Protein AF-A0A7R7VGZ1-F1 (afdb_monomer)

Organism: Aspergillus chevalieri (NCBI:txid182096)

Foldseek 3Di:
DDDDDDDDDDDDDDDDDDPDDDPDDPDPDDDDDDDDDDYDDDDDDDDDDDDDDDDDDDDDDPPDPPDDPVVVVVVVVVVVVVVVVVVVVVLVVLLVLFQDACDDDNCVRPLVVVLVVVQADPVVRGGDALVVSLVVLVVSLVVSLVSQLVVLVVCCVVVVDVHSVVSSVVSCVRGVDAPGRTPNNVSVVVSVVSVVCVVLPDDPPQWDADPVSQWTGGPPDIAGPVRVVVVVVVVVVVLVVLVCVLLVDDPPDDCPVQPDDFPVVQQDDDPVDPDPPDDSLPDPSCVVRDPDSPPCSSVCVLVVDPVSCVQFWDQDPPPRDIDGPVVVVVVSVVSVVVVVVVCVSPDDDPPPDPPPDDDDDDDDDDDDDDDDDDDDD

Sequence (377 aa):
MQPCSSATSSPLHSWRPWTGWRRRQRSCCHCPRHHSAHPGPGRRIIHHGPQEGAHGSSSRRPVGDRDRDPEGDRRTERRHAAYEQLDHACLDLSIALLDHPLKGDLFESAVVAFLAVLGVDVEKQTFRDPYAFTSSLSGLIKMAQMLVAQRAVQMADHGQVEHPADALEAMRERFLLPGVAAPFNWLTRLRTFGKRIQNTTTSLGYIYWSDDQQTLSYKELHLTMAGLRGFVRTQVELAQLELEGLFLLHEEETREAVVPRLALVELADDPTNNRRGWNFLQDHRTRAALPTTGEQWLMDRVVATDWLRAEWVGVRPHDHQVMWHTTVVDAYTLVRHRSRARSVFSNPHWSVRPVSGPTPSSRPSVDPSISICLSGY

Structure (mmCIF, N/CA/C/O backbone):
data_AF-A0A7R7VGZ1-F1
#
_entry.id   AF-A0A7R7VGZ1-F1
#
loop_
_atom_site.group_PDB
_atom_site.id
_atom_site.type_symbol
_atom_site.label_atom_id
_atom_site.label_alt_id
_atom_site.label_comp_id
_atom_site.label_asym_id
_atom_site.label_entity_id
_atom_site.label_seq_id
_atom_site.pdbx_PDB_ins_code
_atom_site.Cartn_x
_atom_site.Cartn_y
_atom_site.Cartn_z
_atom_site.occupancy
_atom_site.B_iso_or_equiv
_atom_site.auth_seq_id
_atom_site.auth_comp_id
_atom_site.auth_asym_id
_atom_site.auth_atom_id
_atom_site.pdbx_PDB_model_num
ATOM 1 N N . MET A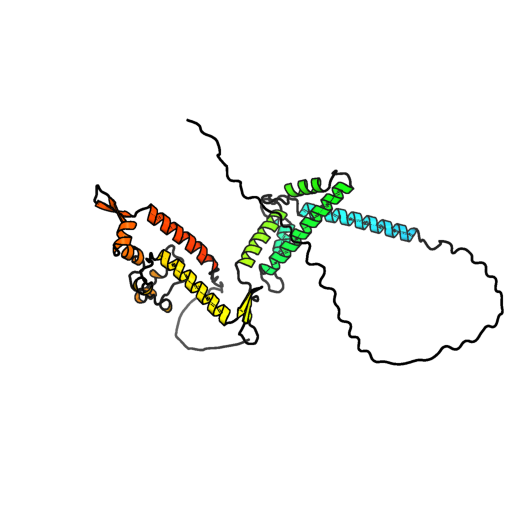 1 1 ? -18.724 54.137 5.592 1.00 35.19 1 MET A N 1
ATOM 2 C CA . MET A 1 1 ? -18.411 54.316 4.158 1.00 35.19 1 MET A CA 1
ATOM 3 C C . MET A 1 1 ? -16.902 54.257 3.982 1.00 35.19 1 MET A C 1
ATOM 5 O O . MET A 1 1 ? -16.235 55.177 4.422 1.00 35.19 1 MET A O 1
ATOM 9 N N . GLN A 1 2 ? -16.427 53.134 3.432 1.00 26.95 2 GLN A N 1
ATOM 10 C CA . GLN A 1 2 ? -15.134 52.820 2.789 1.00 26.95 2 GLN A CA 1
ATOM 11 C C . GLN A 1 2 ? -14.879 51.315 3.000 1.00 26.95 2 GLN A C 1
ATOM 13 O O . GLN A 1 2 ? -14.834 50.882 4.150 1.00 26.95 2 GLN A O 1
ATOM 18 N N . PRO A 1 3 ? -14.725 50.511 1.934 1.00 29.19 3 PRO A N 1
ATOM 19 C CA . PRO A 1 3 ? -14.123 49.189 2.029 1.00 29.19 3 PRO A CA 1
ATOM 20 C C . PRO A 1 3 ? -12.809 49.123 1.235 1.00 29.19 3 PRO A C 1
ATOM 22 O O . PRO A 1 3 ? -12.729 49.604 0.108 1.00 29.19 3 PRO A O 1
ATOM 25 N N . CYS A 1 4 ? -11.802 48.466 1.810 1.00 21.86 4 CYS A N 1
ATOM 26 C CA . CYS A 1 4 ? -10.607 48.010 1.105 1.00 21.86 4 CYS A CA 1
ATOM 27 C C . CYS A 1 4 ? -10.341 46.537 1.456 1.00 21.86 4 CYS A C 1
ATOM 29 O O . CYS A 1 4 ? -10.037 46.211 2.597 1.00 21.86 4 CYS A O 1
ATOM 31 N N . SER A 1 5 ? -10.488 45.691 0.434 1.00 25.56 5 SER A N 1
ATOM 32 C CA . SER A 1 5 ? -9.628 44.563 0.041 1.00 25.56 5 SER A CA 1
ATOM 33 C C . SER A 1 5 ? -9.165 43.528 1.078 1.00 25.56 5 SER A C 1
ATOM 35 O O . SER A 1 5 ? -8.265 43.784 1.869 1.00 25.56 5 SER A O 1
ATOM 37 N N . SER A 1 6 ? -9.622 42.278 0.927 1.00 25.89 6 SER A N 1
ATOM 38 C CA . SER A 1 6 ? -8.787 41.142 0.466 1.00 25.89 6 SER A CA 1
ATOM 39 C C . SER A 1 6 ? -9.533 39.806 0.615 1.00 25.89 6 SER A C 1
ATOM 41 O O . SER A 1 6 ? -9.794 39.330 1.714 1.00 25.89 6 SER A O 1
ATOM 43 N N . ALA A 1 7 ? -9.873 39.190 -0.519 1.00 25.58 7 ALA A N 1
ATOM 44 C CA . ALA A 1 7 ? -10.268 37.789 -0.596 1.00 25.58 7 ALA A CA 1
ATOM 45 C C . ALA A 1 7 ? -9.049 37.000 -1.087 1.00 25.58 7 ALA A C 1
ATOM 47 O O . ALA A 1 7 ? -8.650 37.129 -2.244 1.00 25.58 7 ALA A O 1
ATOM 48 N N . THR A 1 8 ? -8.439 36.221 -0.197 1.00 25.55 8 THR A N 1
ATOM 49 C CA . THR A 1 8 ? -7.308 35.348 -0.522 1.00 25.55 8 THR A CA 1
ATOM 50 C C . THR A 1 8 ? -7.826 33.923 -0.665 1.00 25.55 8 THR A C 1
ATOM 52 O O . THR A 1 8 ? -8.158 33.256 0.311 1.00 25.55 8 THR A O 1
ATOM 55 N N . SER A 1 9 ? -7.913 33.473 -1.910 1.00 26.67 9 SER A N 1
ATOM 56 C CA . SER A 1 9 ? -8.139 32.088 -2.314 1.00 26.67 9 SER A CA 1
ATOM 57 C C . SER A 1 9 ? -6.978 31.189 -1.874 1.00 26.67 9 SER A C 1
ATOM 59 O O . SER A 1 9 ? -5.814 31.493 -2.136 1.00 26.67 9 SER A O 1
ATOM 61 N N . SER A 1 10 ? -7.297 30.070 -1.224 1.00 25.97 10 SER A N 1
ATOM 62 C CA . SER A 1 10 ? -6.349 29.030 -0.811 1.00 25.97 10 SER A CA 1
ATOM 63 C C . SER A 1 10 ? -5.704 28.323 -2.020 1.00 25.97 10 SER A C 1
ATOM 65 O O . SER A 1 10 ? -6.430 27.959 -2.948 1.00 25.97 10 SER A O 1
ATOM 67 N N . PRO A 1 11 ? -4.382 28.060 -2.033 1.00 28.70 11 PRO A N 1
ATOM 68 C CA . PRO A 1 11 ? -3.743 27.292 -3.095 1.00 28.70 11 PRO A CA 1
ATOM 69 C C . PRO A 1 11 ? -3.801 25.781 -2.840 1.00 28.70 11 PRO A C 1
ATOM 71 O O . PRO A 1 11 ? -3.519 25.297 -1.743 1.00 28.70 11 PRO A O 1
ATOM 74 N N . LEU A 1 12 ? -4.107 25.046 -3.912 1.00 27.45 12 LEU A N 1
ATOM 75 C CA . LEU A 1 12 ? -3.923 23.606 -4.049 1.00 27.45 12 LEU A CA 1
ATOM 76 C C . LEU A 1 12 ? -2.481 23.188 -3.717 1.00 27.45 12 LEU A C 1
ATOM 78 O O . LEU A 1 12 ? -1.512 23.825 -4.129 1.00 27.45 12 LEU A O 1
ATOM 82 N N . HIS A 1 13 ? -2.367 22.081 -2.986 1.00 28.62 13 HIS A N 1
ATOM 83 C CA . HIS A 1 13 ? -1.120 21.457 -2.563 1.00 28.62 13 HIS A CA 1
ATOM 84 C C . HIS A 1 13 ? -0.130 21.244 -3.720 1.00 28.62 13 HIS A C 1
ATOM 86 O O . HIS A 1 13 ? -0.364 20.456 -4.637 1.00 28.62 13 HIS A O 1
ATOM 92 N N . SER A 1 14 ? 1.016 21.916 -3.620 1.00 24.70 14 SER A N 1
ATOM 93 C CA . SER A 1 14 ? 2.184 21.726 -4.469 1.00 24.70 14 SER A CA 1
ATOM 94 C C . SER A 1 14 ? 2.924 20.436 -4.103 1.00 24.70 14 SER A C 1
ATOM 96 O O . SER A 1 14 ? 3.300 20.191 -2.954 1.00 24.70 14 SER A O 1
ATOM 98 N N . TRP A 1 15 ? 3.150 19.593 -5.107 1.00 24.94 15 TRP A N 1
ATOM 99 C CA . TRP A 1 15 ? 4.024 18.430 -5.019 1.00 24.94 15 TRP A CA 1
ATOM 100 C C . TRP A 1 15 ? 5.491 18.884 -5.007 1.00 24.94 15 TRP A C 1
ATOM 102 O O . TRP A 1 15 ? 5.942 19.575 -5.918 1.00 24.94 15 TRP A O 1
ATOM 112 N N . ARG A 1 16 ? 6.252 18.495 -3.976 1.00 25.59 16 ARG A N 1
ATOM 113 C CA . ARG A 1 16 ? 7.705 18.727 -3.890 1.00 25.59 16 ARG A CA 1
ATOM 114 C C . ARG A 1 16 ? 8.483 17.597 -4.593 1.00 25.59 16 ARG A C 1
ATOM 116 O O . ARG A 1 16 ? 8.173 16.430 -4.343 1.00 25.59 16 ARG A O 1
ATOM 123 N N . PRO A 1 17 ? 9.523 17.890 -5.400 1.00 25.78 17 PRO A N 1
ATOM 124 C CA . PRO A 1 17 ? 10.389 16.869 -5.990 1.00 25.78 17 PRO A CA 1
ATOM 125 C C . PRO A 1 17 ? 11.311 16.218 -4.949 1.00 25.78 17 PRO A C 1
ATOM 127 O O . PRO A 1 17 ? 11.862 16.884 -4.073 1.00 25.78 17 PRO A O 1
ATOM 130 N N . TRP A 1 18 ? 11.523 14.909 -5.084 1.00 25.61 18 TRP A N 1
ATOM 131 C CA . TRP A 1 18 ? 12.494 14.129 -4.314 1.00 25.61 18 TRP A CA 1
ATOM 132 C C . TRP A 1 18 ? 13.939 14.488 -4.710 1.00 25.61 18 TRP A C 1
ATOM 134 O O . TRP A 1 18 ? 14.504 13.910 -5.636 1.00 25.61 18 TRP A O 1
ATOM 144 N N . THR A 1 19 ? 14.580 15.405 -3.985 1.00 28.47 19 THR A N 1
ATOM 145 C CA . THR A 1 19 ? 16.034 15.641 -4.059 1.00 28.47 19 THR A CA 1
ATOM 146 C C . THR A 1 19 ? 16.726 14.987 -2.865 1.00 28.47 19 THR A C 1
ATOM 148 O O . THR A 1 19 ? 16.874 15.594 -1.808 1.00 28.47 19 THR A O 1
ATOM 151 N N . GLY A 1 20 ? 17.146 13.730 -3.014 1.00 29.33 20 GLY A N 1
ATOM 152 C CA . GLY A 1 20 ? 17.765 12.980 -1.918 1.00 29.33 20 GLY A CA 1
ATOM 153 C C . GLY A 1 20 ? 18.552 11.761 -2.382 1.00 29.33 20 GLY A C 1
ATOM 154 O O . GLY A 1 20 ? 18.298 10.666 -1.902 1.00 29.33 20 GLY A O 1
ATOM 155 N N . TRP A 1 21 ? 19.472 11.923 -3.341 1.00 28.20 21 TRP A N 1
ATOM 156 C CA . TRP A 1 21 ? 20.293 10.802 -3.843 1.00 28.20 21 TRP A CA 1
ATOM 157 C C . TRP A 1 21 ? 21.798 11.091 -4.011 1.00 28.20 21 TRP A C 1
ATOM 159 O O . TRP A 1 21 ? 22.532 10.245 -4.505 1.00 28.20 21 TRP A O 1
ATOM 169 N N . ARG A 1 22 ? 22.318 12.243 -3.550 1.00 26.03 22 ARG A N 1
ATOM 170 C CA . ARG A 1 22 ? 23.749 12.612 -3.714 1.00 26.03 22 ARG A CA 1
ATOM 171 C C . ARG A 1 22 ? 24.660 12.430 -2.486 1.00 26.03 22 ARG A C 1
ATOM 173 O O . ARG A 1 22 ? 25.774 12.944 -2.486 1.00 26.03 22 ARG A O 1
ATOM 180 N N . ARG A 1 23 ? 24.265 11.688 -1.444 1.00 28.27 23 ARG A N 1
ATOM 181 C CA . ARG A 1 23 ? 25.147 11.413 -0.281 1.00 28.27 23 ARG A CA 1
ATOM 182 C C . ARG A 1 23 ? 25.024 9.981 0.244 1.00 28.27 23 ARG A C 1
ATOM 184 O O . ARG A 1 23 ? 24.537 9.792 1.348 1.00 28.27 23 ARG A O 1
ATOM 191 N N . ARG A 1 24 ? 25.446 8.970 -0.526 1.00 29.19 24 ARG A N 1
ATOM 192 C CA . ARG A 1 24 ? 25.740 7.609 -0.004 1.00 29.19 24 ARG A CA 1
ATOM 193 C C . ARG A 1 24 ? 26.501 6.748 -1.030 1.00 29.19 24 ARG A C 1
ATOM 195 O O . ARG A 1 24 ? 26.081 5.658 -1.379 1.00 29.19 24 ARG A O 1
ATOM 202 N N . GLN A 1 25 ? 27.625 7.254 -1.546 1.00 28.33 25 GLN A N 1
ATOM 203 C CA . GLN A 1 25 ? 28.524 6.477 -2.426 1.00 28.33 25 GLN A CA 1
ATOM 204 C C . GLN A 1 25 ? 30.025 6.706 -2.154 1.00 28.33 25 GLN A C 1
ATOM 206 O O . GLN A 1 25 ? 30.869 6.411 -2.989 1.00 28.33 25 GLN A O 1
ATOM 211 N N . ARG A 1 26 ? 30.395 7.207 -0.968 1.00 27.72 26 ARG A N 1
ATOM 212 C CA . ARG A 1 26 ? 31.807 7.351 -0.559 1.00 27.72 26 ARG A CA 1
ATOM 213 C C . ARG A 1 26 ? 32.042 6.769 0.834 1.00 27.72 26 ARG A C 1
ATOM 215 O O . ARG A 1 26 ? 32.416 7.505 1.738 1.00 27.72 26 ARG A O 1
ATOM 222 N N . SER A 1 27 ? 31.739 5.487 1.056 1.00 29.34 27 SER A N 1
ATOM 223 C CA . SER A 1 27 ? 32.001 4.854 2.366 1.00 29.34 27 SER A CA 1
ATOM 224 C C . SER A 1 27 ? 32.104 3.320 2.347 1.00 29.34 27 SER A C 1
ATOM 226 O O . SER A 1 27 ? 31.787 2.706 3.352 1.00 29.34 27 SER A O 1
ATOM 228 N N . CYS A 1 28 ? 32.512 2.664 1.254 1.00 25.66 28 CYS A N 1
ATOM 229 C CA . CYS A 1 28 ? 32.723 1.203 1.260 1.00 25.66 28 CYS A CA 1
ATOM 230 C C . CYS A 1 28 ? 33.906 0.784 0.370 1.00 25.66 28 CYS A C 1
ATOM 232 O O . CYS A 1 28 ? 33.733 0.017 -0.564 1.00 25.66 28 CYS A O 1
ATOM 234 N N . CYS A 1 29 ? 35.109 1.289 0.659 1.00 26.52 29 CYS A N 1
ATOM 235 C CA . CYS A 1 29 ? 36.363 0.673 0.211 1.00 26.52 29 CYS A CA 1
ATOM 236 C C . CYS A 1 29 ? 37.354 0.695 1.385 1.00 26.52 29 CYS A C 1
ATOM 238 O O . CYS A 1 29 ? 38.129 1.639 1.529 1.00 26.52 29 CYS A O 1
ATOM 240 N N . HIS A 1 30 ? 37.300 -0.314 2.255 1.00 24.28 30 HIS A N 1
ATOM 241 C CA . HIS A 1 30 ? 38.365 -0.623 3.213 1.00 24.28 30 HIS A CA 1
ATOM 242 C C . HIS A 1 30 ? 38.507 -2.147 3.307 1.00 24.28 30 HIS A C 1
ATOM 244 O O . HIS A 1 30 ? 37.729 -2.817 3.978 1.00 24.28 30 HIS A O 1
ATOM 250 N N . CYS A 1 31 ? 39.496 -2.686 2.593 1.00 22.12 31 CYS A N 1
ATOM 251 C CA . CYS A 1 31 ? 40.080 -3.998 2.868 1.00 22.12 31 CYS A CA 1
ATOM 252 C C . CYS A 1 31 ? 41.177 -3.810 3.930 1.00 22.12 31 CYS A C 1
ATOM 254 O O . CYS A 1 31 ? 42.072 -2.993 3.694 1.00 22.12 31 CYS A O 1
ATOM 256 N N . PRO A 1 32 ? 41.193 -4.552 5.051 1.00 28.92 32 PRO A N 1
ATOM 257 C CA . PRO A 1 32 ? 42.324 -4.526 5.969 1.00 28.92 32 PRO A CA 1
ATOM 258 C C . PRO A 1 32 ? 43.464 -5.389 5.409 1.00 28.92 32 PRO A C 1
ATOM 260 O O . PRO A 1 32 ? 43.323 -6.601 5.259 1.00 28.92 32 PRO A O 1
ATOM 263 N N . ARG A 1 33 ? 44.612 -4.771 5.105 1.00 25.30 33 ARG A N 1
ATOM 264 C CA . ARG A 1 33 ? 45.891 -5.483 4.955 1.00 25.30 33 ARG A CA 1
ATOM 265 C C . ARG A 1 33 ? 46.500 -5.671 6.343 1.00 25.30 33 ARG A C 1
ATOM 267 O O . ARG A 1 33 ? 46.827 -4.689 7.003 1.00 25.30 33 ARG A O 1
ATOM 274 N N . HIS A 1 34 ? 46.684 -6.920 6.762 1.00 25.47 34 HIS A N 1
ATOM 275 C CA . HIS A 1 34 ? 47.543 -7.261 7.893 1.00 25.47 34 HIS A CA 1
ATOM 276 C C . HIS A 1 34 ? 49.010 -6.994 7.520 1.00 25.47 34 HIS A C 1
ATOM 278 O O . HIS A 1 34 ? 49.558 -7.651 6.637 1.00 25.47 34 HIS A O 1
ATOM 284 N N . HIS A 1 35 ? 49.644 -6.042 8.204 1.00 25.25 35 HIS A N 1
ATOM 285 C CA . HIS A 1 35 ? 51.097 -5.897 8.265 1.00 25.25 35 HIS A CA 1
ATOM 286 C C . HIS A 1 35 ? 51.551 -6.190 9.695 1.00 25.25 35 HIS A C 1
ATOM 288 O O . HIS A 1 35 ? 51.182 -5.476 10.624 1.00 25.25 35 HIS A O 1
ATOM 294 N N . SER A 1 36 ? 52.389 -7.212 9.853 1.00 25.05 36 SER A N 1
ATOM 295 C CA . SER A 1 36 ? 53.242 -7.389 11.025 1.00 25.05 36 SER A CA 1
ATOM 296 C C . SER A 1 36 ? 54.669 -7.049 10.607 1.00 25.05 36 SER A C 1
ATOM 298 O O . SER A 1 36 ? 55.218 -7.653 9.688 1.00 25.05 36 SER A O 1
ATOM 300 N N . ALA A 1 37 ? 55.230 -6.026 11.243 1.00 25.09 37 ALA A N 1
ATOM 301 C CA . ALA A 1 37 ? 56.614 -5.590 11.108 1.00 25.09 37 ALA A CA 1
ATOM 302 C C . ALA A 1 37 ? 57.475 -6.230 12.204 1.00 25.09 37 ALA A C 1
ATOM 304 O O . ALA A 1 37 ? 56.946 -6.471 13.285 1.00 25.09 37 ALA A O 1
ATOM 305 N N . HIS A 1 38 ? 58.775 -6.439 11.941 1.00 24.61 38 HIS A N 1
ATOM 306 C CA . HIS A 1 38 ? 59.906 -6.162 12.854 1.00 24.61 38 HIS A CA 1
ATOM 307 C C . HIS A 1 38 ? 61.280 -6.493 12.194 1.00 24.61 38 HIS A C 1
ATOM 309 O O . HIS A 1 38 ? 61.283 -7.128 11.142 1.00 24.61 38 HIS A O 1
ATOM 315 N N . PRO A 1 39 ? 62.431 -5.959 12.684 1.00 35.78 39 PRO A N 1
ATOM 316 C CA . PRO A 1 39 ? 63.294 -5.078 11.873 1.00 35.78 39 PRO A CA 1
ATOM 317 C C . PRO A 1 39 ? 64.814 -5.410 11.837 1.00 35.78 39 PRO A C 1
ATOM 319 O O . PRO A 1 39 ? 65.314 -6.180 12.649 1.00 35.78 39 PRO A O 1
ATOM 322 N N . GLY A 1 40 ? 65.561 -4.677 10.988 1.00 23.55 40 GLY A N 1
ATOM 323 C CA . GLY A 1 40 ? 66.989 -4.311 11.168 1.00 23.55 40 GLY A CA 1
ATOM 324 C C . GLY A 1 40 ? 68.039 -5.066 10.319 1.00 23.55 40 GLY A C 1
ATOM 325 O O . GLY A 1 40 ? 67.717 -6.072 9.703 1.00 23.55 40 GLY A O 1
ATOM 326 N N . PRO A 1 41 ? 69.323 -4.638 10.314 1.00 34.03 41 PRO A N 1
ATOM 327 C CA . PRO A 1 41 ? 69.813 -3.401 9.684 1.00 34.03 41 PRO A CA 1
ATOM 328 C C . PRO A 1 41 ? 71.059 -3.594 8.770 1.00 34.03 41 PRO A C 1
ATOM 330 O O . PRO A 1 41 ? 71.866 -4.488 8.980 1.00 34.03 41 PRO A O 1
ATOM 333 N N . GLY A 1 42 ? 71.262 -2.660 7.826 1.00 25.98 42 GLY A N 1
ATOM 334 C CA . GLY A 1 42 ? 72.565 -2.099 7.405 1.00 25.98 42 GLY A CA 1
ATOM 335 C C . GLY A 1 42 ? 73.620 -2.959 6.676 1.00 25.98 42 GLY A C 1
ATOM 336 O O . GLY A 1 42 ? 74.194 -3.871 7.254 1.00 25.98 42 GLY A O 1
ATOM 337 N N . ARG A 1 43 ? 74.025 -2.527 5.467 1.00 28.91 43 ARG A N 1
ATOM 338 C CA . ARG A 1 43 ? 75.427 -2.458 4.958 1.00 28.91 43 ARG A CA 1
ATOM 339 C C . ARG A 1 43 ? 75.408 -1.921 3.517 1.00 28.91 43 ARG A C 1
ATOM 341 O O . ARG A 1 43 ? 74.700 -2.452 2.679 1.00 28.91 43 ARG A O 1
ATOM 348 N N . ARG A 1 44 ? 75.922 -0.715 3.266 1.00 28.27 44 ARG A N 1
ATOM 349 C CA . ARG A 1 44 ? 77.326 -0.287 3.069 1.00 28.27 44 ARG A CA 1
ATOM 350 C C . ARG A 1 44 ? 77.750 -0.428 1.595 1.00 28.27 44 ARG A C 1
ATOM 352 O O . ARG A 1 44 ? 77.920 -1.520 1.075 1.00 28.27 44 ARG A O 1
ATOM 359 N N . ILE A 1 45 ? 77.893 0.744 0.982 1.00 29.59 45 ILE A N 1
ATOM 360 C CA . ILE A 1 45 ? 78.375 1.050 -0.367 1.00 29.59 45 ILE A CA 1
ATOM 361 C C . ILE A 1 45 ? 79.854 0.654 -0.491 1.00 29.59 45 ILE A C 1
ATOM 363 O O . ILE A 1 45 ? 80.636 0.966 0.408 1.00 29.59 45 ILE A O 1
ATOM 367 N N . ILE A 1 46 ? 80.238 0.033 -1.612 1.00 31.56 46 ILE A N 1
ATOM 368 C CA . ILE A 1 46 ? 81.628 -0.031 -2.084 1.00 31.56 46 ILE A CA 1
ATOM 369 C C . ILE A 1 46 ? 81.649 0.368 -3.563 1.00 31.56 46 ILE A C 1
ATOM 371 O O . ILE A 1 46 ? 80.971 -0.231 -4.393 1.00 31.56 46 ILE A O 1
ATOM 375 N N . HIS A 1 47 ? 82.434 1.403 -3.853 1.00 27.72 47 HIS A N 1
ATOM 376 C CA . HIS A 1 47 ? 82.846 1.822 -5.187 1.00 27.72 47 HIS A CA 1
ATOM 377 C C . HIS A 1 47 ? 83.924 0.880 -5.733 1.00 27.72 47 HIS A C 1
ATOM 379 O O . HIS A 1 47 ? 84.905 0.632 -5.039 1.00 27.72 47 HIS A O 1
ATOM 385 N N . HIS A 1 48 ? 83.822 0.492 -7.004 1.00 32.44 48 HIS A N 1
ATOM 386 C CA . HIS A 1 48 ? 84.999 0.291 -7.850 1.00 32.44 48 HIS A CA 1
ATOM 387 C C . HIS A 1 48 ? 84.742 0.880 -9.239 1.00 32.44 48 HIS A C 1
ATOM 389 O O . HIS A 1 48 ? 83.689 0.669 -9.837 1.00 32.44 48 HIS A O 1
ATOM 395 N N . GLY A 1 49 ? 85.699 1.704 -9.667 1.00 31.16 49 GLY A N 1
ATOM 396 C CA . GLY A 1 49 ? 85.740 2.414 -10.940 1.00 31.16 49 GLY A CA 1
ATOM 397 C C . GLY A 1 49 ? 86.123 1.530 -12.137 1.00 31.16 49 GLY A C 1
ATOM 398 O O . GLY A 1 49 ? 86.178 0.308 -12.014 1.00 31.16 49 GLY A O 1
ATOM 399 N N . PRO A 1 50 ? 86.349 2.156 -13.303 1.00 37.91 50 PRO A N 1
ATOM 400 C CA . PRO A 1 50 ? 85.933 1.635 -14.599 1.00 37.91 50 PRO A CA 1
ATOM 401 C C . PRO A 1 50 ? 87.040 0.876 -15.338 1.00 37.91 50 PRO A C 1
ATOM 403 O O . PRO A 1 50 ? 88.224 1.161 -15.167 1.00 37.91 50 PRO A O 1
ATOM 406 N N . GLN A 1 51 ? 86.641 -0.022 -16.240 1.00 32.06 51 GLN A N 1
ATOM 407 C CA . GLN A 1 51 ? 87.469 -0.416 -17.378 1.00 32.06 51 GLN A CA 1
ATOM 408 C C . GLN A 1 51 ? 86.696 -0.201 -18.677 1.00 32.06 51 GLN A C 1
ATOM 410 O O . GLN A 1 51 ? 85.576 -0.676 -18.858 1.00 32.06 51 GLN A O 1
ATOM 415 N N . GLU A 1 52 ? 87.326 0.590 -19.537 1.00 29.59 52 GLU A N 1
ATOM 416 C CA . GLU A 1 52 ? 86.953 0.897 -20.908 1.00 29.59 52 GLU A CA 1
ATOM 417 C C . GLU A 1 52 ? 87.112 -0.323 -21.820 1.00 29.59 52 GLU A C 1
ATOM 419 O O . GLU A 1 52 ? 87.972 -1.174 -21.600 1.00 29.59 52 GLU A O 1
ATOM 424 N N . GLY A 1 53 ? 86.355 -0.326 -22.920 1.00 30.00 53 GLY A N 1
ATOM 425 C CA . GLY A 1 53 ? 86.750 -1.038 -24.131 1.00 30.00 53 GLY A CA 1
ATOM 426 C C . GLY A 1 53 ? 85.614 -1.767 -24.834 1.00 30.00 53 GLY A C 1
ATOM 427 O O . GLY A 1 53 ? 85.357 -2.928 -24.550 1.00 30.00 53 GLY A O 1
ATOM 428 N N . ALA A 1 54 ? 84.978 -1.092 -25.794 1.00 33.84 54 ALA A N 1
ATOM 429 C CA . ALA A 1 54 ? 84.950 -1.506 -27.204 1.00 33.84 54 ALA A CA 1
ATOM 430 C C . ALA A 1 54 ? 83.717 -0.936 -27.919 1.00 33.84 54 ALA A C 1
ATOM 432 O O . ALA A 1 54 ? 82.568 -1.275 -27.641 1.00 33.84 54 ALA A O 1
ATOM 433 N N . HIS A 1 55 ? 83.996 -0.071 -28.889 1.00 35.88 55 HIS A N 1
ATOM 434 C CA . HIS A 1 55 ? 83.047 0.424 -29.869 1.00 35.88 55 HIS A CA 1
ATOM 435 C C . HIS A 1 55 ? 82.483 -0.723 -30.717 1.00 35.88 55 HIS A C 1
ATOM 437 O O . HIS A 1 55 ? 83.220 -1.402 -31.426 1.00 35.88 55 HIS A O 1
ATOM 443 N N . GLY A 1 56 ? 81.160 -0.873 -30.694 1.00 34.19 56 GLY A N 1
ATOM 444 C CA . GLY A 1 56 ? 80.383 -1.602 -31.690 1.00 34.19 56 GLY A CA 1
ATOM 445 C C . GLY A 1 56 ? 79.295 -0.683 -32.233 1.00 34.19 56 GLY A C 1
ATOM 446 O O . GLY A 1 56 ? 78.223 -0.547 -31.648 1.00 34.19 56 GLY A O 1
ATOM 447 N N . SER A 1 57 ? 79.593 0.004 -33.329 1.00 44.50 57 SER A N 1
ATOM 448 C CA . SER A 1 57 ? 78.664 0.833 -34.090 1.00 44.50 57 SER A CA 1
ATOM 449 C C . SER A 1 57 ? 77.603 -0.045 -34.761 1.00 44.50 57 SER A C 1
ATOM 451 O O . SER A 1 57 ? 77.846 -0.636 -35.808 1.00 44.50 57 SER A O 1
ATOM 453 N N . SER A 1 58 ? 76.397 -0.101 -34.187 1.00 37.34 58 SER A N 1
ATOM 454 C CA . SER A 1 58 ? 75.215 -0.641 -34.868 1.00 37.34 58 SER A CA 1
ATOM 455 C C . SER A 1 58 ? 74.162 0.449 -35.038 1.00 37.34 58 SER A C 1
ATOM 457 O O . SER A 1 58 ? 73.538 0.913 -34.083 1.00 37.34 58 SER A O 1
ATOM 459 N N . SER A 1 59 ? 73.998 0.857 -36.294 1.00 41.75 59 SER A N 1
ATOM 460 C CA . SER A 1 59 ? 72.940 1.719 -36.817 1.00 41.75 59 SER A CA 1
ATOM 461 C C . SER A 1 59 ? 71.563 1.322 -36.258 1.00 41.75 59 SER A C 1
ATOM 463 O O . SER A 1 59 ? 71.051 0.241 -36.551 1.00 41.75 59 SER A O 1
ATOM 465 N N . ARG A 1 60 ? 70.938 2.200 -35.460 1.00 41.03 60 ARG A N 1
ATOM 466 C CA . ARG A 1 60 ? 69.508 2.094 -35.135 1.00 41.03 60 ARG A CA 1
ATOM 467 C C . ARG A 1 60 ? 68.712 2.496 -36.375 1.00 41.03 60 ARG A C 1
ATOM 469 O O . ARG A 1 60 ? 68.575 3.680 -36.668 1.00 41.03 60 ARG A O 1
ATOM 476 N N . ARG A 1 61 ? 68.190 1.507 -37.102 1.00 43.38 61 ARG A N 1
ATOM 477 C CA . ARG A 1 61 ? 67.090 1.723 -38.051 1.00 43.38 61 ARG A CA 1
ATOM 478 C C . ARG A 1 61 ? 65.824 2.095 -37.264 1.00 43.38 61 ARG A C 1
ATOM 480 O O . ARG A 1 61 ? 65.628 1.546 -36.178 1.00 43.38 61 ARG A O 1
ATOM 487 N N . PRO A 1 62 ? 64.966 2.995 -37.774 1.00 45.12 62 PRO A N 1
ATOM 488 C CA . PRO A 1 62 ? 63.698 3.285 -37.125 1.00 45.12 62 PRO A CA 1
ATOM 489 C C . PRO A 1 62 ? 62.837 2.020 -37.176 1.00 45.12 62 PRO A C 1
ATOM 491 O O . PRO A 1 62 ? 62.729 1.382 -38.225 1.00 45.12 62 PRO A O 1
ATOM 494 N N . VAL A 1 63 ? 62.281 1.633 -36.026 1.00 53.88 63 VAL A N 1
ATOM 495 C CA . VAL A 1 63 ? 61.308 0.543 -35.914 1.00 53.88 63 VAL A CA 1
ATOM 496 C C . VAL A 1 63 ? 60.119 0.931 -36.784 1.00 53.88 63 VAL A C 1
ATOM 498 O O . VAL A 1 63 ? 59.378 1.857 -36.466 1.00 53.88 63 VAL A O 1
ATOM 501 N N . GLY A 1 64 ? 60.032 0.291 -37.947 1.00 45.06 64 GLY A N 1
ATOM 502 C CA . GLY A 1 64 ? 58.936 0.472 -38.878 1.00 45.06 64 GLY A CA 1
ATOM 503 C C . GLY A 1 64 ? 57.655 -0.083 -38.275 1.00 45.06 64 GLY A C 1
ATOM 504 O O . GLY A 1 64 ? 57.634 -1.213 -37.796 1.00 45.06 64 GLY A O 1
ATOM 505 N N . ASP A 1 65 ? 56.614 0.732 -38.348 1.00 56.19 65 ASP A N 1
ATOM 506 C CA . ASP A 1 65 ? 55.203 0.414 -38.164 1.00 56.19 65 ASP A CA 1
ATOM 507 C C . ASP A 1 65 ? 54.780 -0.706 -39.141 1.00 56.19 65 ASP A C 1
ATOM 509 O O . ASP A 1 65 ? 54.311 -0.450 -40.249 1.00 56.19 65 ASP A O 1
ATOM 513 N N . ARG A 1 66 ? 55.087 -1.966 -38.807 1.00 56.34 66 ARG A N 1
ATOM 514 C CA . ARG A 1 66 ? 54.809 -3.143 -39.650 1.00 56.34 66 ARG A CA 1
ATOM 515 C C . ARG A 1 66 ? 54.271 -4.322 -38.849 1.00 56.34 66 ARG A C 1
ATOM 517 O O . ARG A 1 66 ? 54.774 -5.420 -39.007 1.00 56.34 66 ARG A O 1
ATOM 524 N N . ASP A 1 67 ? 53.249 -4.092 -38.037 1.00 59.69 67 ASP A N 1
ATOM 525 C CA . ASP A 1 67 ? 52.400 -5.168 -37.498 1.00 59.69 67 ASP A CA 1
ATOM 526 C C . ASP A 1 67 ? 50.947 -4.681 -37.319 1.00 59.69 67 ASP A C 1
ATOM 528 O O . ASP A 1 67 ? 50.271 -5.009 -36.348 1.00 59.69 67 ASP A O 1
ATOM 532 N N . ARG A 1 68 ? 50.440 -3.853 -38.243 1.00 58.53 68 ARG A N 1
ATOM 533 C CA . ARG A 1 68 ? 48.999 -3.588 -38.339 1.00 58.53 68 ARG A CA 1
ATOM 534 C C . ARG A 1 68 ? 48.436 -4.575 -39.355 1.00 58.53 68 ARG A C 1
ATOM 536 O O . ARG A 1 68 ? 48.710 -4.419 -40.539 1.00 58.53 68 ARG A O 1
ATOM 543 N N . ASP A 1 69 ? 47.740 -5.611 -38.887 1.00 73.12 69 ASP A N 1
ATOM 544 C CA . ASP A 1 69 ? 46.999 -6.551 -39.736 1.00 73.12 69 ASP A CA 1
ATOM 545 C C . ASP A 1 69 ? 45.694 -5.874 -40.194 1.00 73.12 69 ASP A C 1
ATOM 547 O O . ASP A 1 69 ? 44.726 -5.819 -39.428 1.00 73.12 69 ASP A O 1
ATOM 551 N N . PRO A 1 70 ? 45.633 -5.343 -41.430 1.00 69.81 70 PRO A N 1
ATOM 552 C CA . PRO A 1 70 ? 44.464 -4.609 -41.895 1.00 69.81 70 PRO A CA 1
ATOM 553 C C . PRO A 1 70 ? 43.228 -5.506 -42.036 1.00 69.81 70 PRO A C 1
ATOM 555 O O . PRO A 1 70 ? 42.111 -4.995 -42.069 1.00 69.81 70 PRO A O 1
ATOM 558 N N . GLU A 1 71 ? 43.393 -6.829 -42.133 1.00 69.94 71 GLU A N 1
ATOM 559 C CA . GLU A 1 71 ? 42.269 -7.760 -42.222 1.00 69.94 71 GLU A CA 1
ATOM 560 C C . GLU A 1 71 ? 41.696 -8.074 -40.831 1.00 69.94 71 GLU A C 1
ATOM 562 O O . GLU A 1 71 ? 40.474 -8.143 -40.659 1.00 69.94 71 GLU A O 1
ATOM 567 N N . GLY A 1 72 ? 42.560 -8.163 -39.815 1.00 74.50 72 GLY A N 1
ATOM 568 C CA . GLY A 1 72 ? 42.178 -8.216 -38.402 1.00 74.50 72 GLY A CA 1
ATOM 569 C C . GLY A 1 72 ? 41.424 -6.964 -37.935 1.00 74.50 72 GLY A C 1
ATOM 570 O O . GLY A 1 72 ? 40.378 -7.083 -37.283 1.00 74.50 72 GLY A O 1
ATOM 571 N N . ASP A 1 73 ? 41.886 -5.776 -38.338 1.00 79.31 73 ASP A N 1
ATOM 572 C CA . ASP A 1 73 ? 41.229 -4.498 -38.030 1.00 79.31 73 ASP A CA 1
ATOM 573 C C . ASP A 1 73 ? 39.839 -4.415 -38.684 1.00 79.31 73 ASP A C 1
ATOM 575 O O . ASP A 1 73 ? 38.841 -4.199 -37.994 1.00 79.31 73 ASP A O 1
ATOM 579 N N . ARG A 1 74 ? 39.721 -4.738 -39.982 1.00 80.94 74 ARG A N 1
ATOM 580 C CA . ARG A 1 74 ? 38.424 -4.781 -40.693 1.00 80.94 74 ARG A CA 1
ATOM 581 C C . ARG A 1 74 ? 37.444 -5.782 -40.090 1.00 80.94 74 ARG A C 1
ATOM 583 O O . ARG A 1 74 ? 36.238 -5.534 -40.047 1.00 80.94 74 ARG A O 1
ATOM 590 N N . ARG A 1 75 ? 37.924 -6.947 -39.644 1.00 82.94 75 ARG A N 1
ATOM 591 C CA . ARG A 1 75 ? 37.075 -7.955 -38.990 1.00 82.94 75 ARG A CA 1
ATOM 592 C C . ARG A 1 75 ? 36.561 -7.456 -37.640 1.00 82.94 75 ARG A C 1
ATOM 594 O O . ARG A 1 75 ? 35.422 -7.756 -37.282 1.00 82.94 75 ARG A O 1
ATOM 601 N N . THR A 1 76 ? 37.375 -6.696 -36.915 1.00 84.12 76 THR A N 1
ATOM 602 C CA . THR A 1 76 ? 37.000 -6.075 -35.638 1.00 84.12 76 THR A CA 1
ATOM 603 C C . THR A 1 76 ? 35.989 -4.951 -35.851 1.00 84.12 76 THR A C 1
ATOM 605 O O . THR A 1 76 ? 34.948 -4.952 -35.198 1.00 84.12 76 THR A O 1
ATOM 608 N N . GLU A 1 77 ? 36.209 -4.081 -36.839 1.00 86.12 77 GLU A N 1
ATOM 609 C CA . GLU A 1 77 ? 35.260 -3.036 -37.250 1.00 86.12 77 GLU A CA 1
ATOM 610 C C . GLU A 1 77 ? 33.902 -3.621 -37.659 1.00 86.12 77 GLU A C 1
ATOM 612 O O . GLU A 1 77 ? 32.861 -3.176 -37.179 1.00 86.12 77 GLU A O 1
ATOM 617 N N . ARG A 1 78 ? 33.894 -4.688 -38.473 1.00 89.00 78 ARG A N 1
ATOM 618 C CA . ARG A 1 78 ? 32.658 -5.398 -38.852 1.00 89.00 78 ARG A CA 1
ATOM 619 C C . ARG A 1 78 ? 31.921 -5.970 -37.644 1.00 89.00 78 ARG A C 1
ATOM 621 O O . ARG A 1 78 ? 30.695 -5.926 -37.604 1.00 89.00 78 ARG A O 1
ATOM 628 N N . ARG A 1 79 ? 32.646 -6.521 -36.664 1.00 89.88 79 ARG A N 1
ATOM 629 C CA . ARG A 1 79 ? 32.038 -7.023 -35.422 1.00 89.88 79 ARG A CA 1
ATOM 630 C C . ARG A 1 79 ? 31.462 -5.888 -34.588 1.00 89.88 79 ARG A C 1
ATOM 632 O O . ARG A 1 79 ? 30.359 -6.046 -34.085 1.00 89.88 79 ARG A O 1
ATOM 639 N N . HIS A 1 80 ? 32.173 -4.773 -34.452 1.00 90.31 80 HIS A N 1
ATOM 640 C CA . HIS A 1 80 ? 31.681 -3.604 -33.721 1.00 90.31 80 HIS A CA 1
ATOM 641 C C . HIS A 1 80 ? 30.402 -3.048 -34.351 1.00 90.31 80 HIS A C 1
ATOM 643 O O . HIS A 1 80 ? 29.417 -2.887 -33.640 1.00 90.31 80 HIS A O 1
ATOM 649 N N . ALA A 1 81 ? 30.372 -2.881 -35.676 1.00 90.88 81 ALA A N 1
ATOM 650 C CA . ALA A 1 81 ? 29.169 -2.453 -36.389 1.00 90.88 81 ALA A CA 1
ATOM 651 C C . ALA A 1 81 ? 27.996 -3.435 -36.202 1.00 90.88 81 ALA A C 1
ATOM 653 O O . ALA A 1 81 ? 26.854 -3.021 -36.017 1.00 90.88 81 ALA A O 1
ATOM 654 N N . ALA A 1 82 ? 28.268 -4.746 -36.200 1.00 92.31 82 ALA A N 1
ATOM 655 C CA . ALA A 1 82 ? 27.243 -5.756 -35.943 1.00 92.31 82 ALA A CA 1
ATOM 656 C C . ALA A 1 82 ? 26.701 -5.704 -34.501 1.00 92.31 82 ALA A C 1
ATOM 658 O O . ALA A 1 82 ? 25.500 -5.879 -34.302 1.00 92.31 82 ALA A O 1
ATOM 659 N N . TYR A 1 83 ? 27.557 -5.458 -33.502 1.00 92.38 83 TYR A N 1
ATOM 660 C CA . TYR A 1 83 ? 27.122 -5.274 -32.113 1.00 92.38 83 TYR A CA 1
ATOM 661 C C . TYR A 1 83 ? 26.289 -4.002 -31.944 1.00 92.38 83 TYR A C 1
ATOM 663 O O . TYR A 1 83 ? 25.236 -4.061 -31.324 1.00 92.38 83 TYR A O 1
ATOM 671 N N . GLU A 1 84 ? 26.697 -2.892 -32.555 1.00 90.06 84 GLU A N 1
ATOM 672 C CA . GLU A 1 84 ? 25.943 -1.634 -32.521 1.00 90.06 84 GLU A CA 1
ATOM 673 C C . GLU A 1 84 ? 24.549 -1.794 -33.148 1.00 90.06 84 GLU A C 1
ATOM 675 O O . GLU A 1 84 ? 23.540 -1.376 -32.575 1.00 90.06 84 GLU A O 1
ATOM 680 N N . GLN A 1 85 ? 24.468 -2.489 -34.287 1.00 93.00 85 GLN A N 1
ATOM 681 C CA . GLN A 1 85 ? 23.194 -2.796 -34.931 1.00 93.00 85 GLN A CA 1
ATOM 682 C C . GLN A 1 85 ? 22.303 -3.689 -34.055 1.00 93.00 85 GLN A C 1
ATOM 684 O O . GLN A 1 85 ? 21.088 -3.480 -33.990 1.00 93.00 85 GLN A O 1
ATOM 689 N N . LEU A 1 86 ? 22.892 -4.673 -33.371 1.00 95.12 86 LEU A N 1
ATOM 690 C CA . LEU A 1 86 ? 22.171 -5.530 -32.434 1.00 95.12 86 LEU A CA 1
ATOM 691 C C . LEU A 1 86 ? 21.669 -4.740 -31.221 1.00 95.12 86 LEU A C 1
ATOM 693 O O . LEU A 1 86 ? 20.525 -4.930 -30.815 1.00 95.12 86 LEU A O 1
ATOM 697 N N . ASP A 1 87 ? 22.483 -3.847 -30.664 1.00 93.38 87 ASP A N 1
ATOM 698 C CA . ASP A 1 87 ? 22.110 -3.008 -29.525 1.00 93.38 87 ASP A CA 1
ATOM 699 C C . ASP A 1 87 ? 20.950 -2.070 -29.886 1.00 93.38 87 ASP A C 1
ATOM 701 O O . ASP A 1 87 ? 19.993 -1.943 -29.117 1.00 93.38 87 ASP A O 1
ATOM 705 N N . HIS A 1 88 ? 20.973 -1.482 -31.088 1.00 92.75 88 HIS A N 1
ATOM 706 C CA . HIS A 1 88 ? 19.865 -0.676 -31.609 1.00 92.75 88 HIS A CA 1
ATOM 707 C C . HIS A 1 88 ? 18.581 -1.498 -31.754 1.00 92.75 88 HIS A C 1
ATOM 709 O O . HIS A 1 88 ? 17.535 -1.095 -31.243 1.00 92.75 88 HIS A O 1
ATOM 715 N N . ALA A 1 89 ? 18.662 -2.683 -32.365 1.00 96.06 89 ALA A N 1
ATOM 716 C CA . ALA A 1 89 ? 17.508 -3.567 -32.519 1.00 96.06 89 ALA A CA 1
ATOM 717 C C . ALA A 1 89 ? 16.951 -4.044 -31.163 1.00 96.06 89 ALA A C 1
ATOM 719 O O . ALA A 1 89 ? 15.735 -4.112 -30.972 1.00 96.06 89 ALA A O 1
ATOM 720 N N . CYS A 1 90 ? 17.825 -4.341 -30.196 1.00 96.50 90 CYS A N 1
ATOM 721 C CA . CYS A 1 90 ? 17.437 -4.711 -28.836 1.00 96.50 90 CYS A CA 1
ATOM 722 C C . CYS A 1 90 ? 16.726 -3.563 -28.115 1.00 96.50 90 CYS A C 1
ATOM 724 O O . CYS A 1 90 ? 15.737 -3.799 -27.411 1.00 96.50 90 CYS A O 1
ATOM 726 N N . LEU A 1 91 ? 17.201 -2.325 -28.283 1.00 96.44 91 LEU A N 1
ATOM 727 C CA . LEU A 1 91 ? 16.543 -1.162 -27.703 1.00 96.44 91 LEU A CA 1
ATOM 728 C C . LEU A 1 91 ? 15.179 -0.918 -28.352 1.00 96.44 91 LEU A C 1
ATOM 730 O O . LEU A 1 91 ? 14.204 -0.741 -27.626 1.00 96.44 91 LEU A O 1
ATOM 734 N N . ASP A 1 92 ? 15.091 -0.970 -29.682 1.00 95.94 92 ASP A N 1
ATOM 735 C CA . ASP A 1 92 ? 13.830 -0.829 -30.421 1.00 95.94 92 ASP A CA 1
ATOM 736 C C . ASP A 1 92 ? 12.789 -1.848 -29.950 1.00 95.94 92 ASP A C 1
ATOM 738 O O . ASP A 1 92 ? 11.664 -1.478 -29.603 1.00 95.94 92 ASP A O 1
ATOM 742 N N . LEU A 1 93 ? 13.183 -3.121 -29.851 1.00 96.12 93 LEU A N 1
ATOM 743 C CA . LEU A 1 93 ? 12.329 -4.180 -29.323 1.00 96.12 93 LEU A CA 1
ATOM 744 C C . LEU A 1 93 ? 11.903 -3.891 -27.878 1.00 96.12 93 LEU A C 1
ATOM 746 O O . LEU A 1 93 ? 10.732 -4.035 -27.536 1.00 96.12 93 LEU A O 1
ATOM 750 N N . SER A 1 94 ? 12.837 -3.469 -27.024 1.00 95.81 94 SER A N 1
ATOM 751 C CA . SER A 1 94 ? 12.547 -3.190 -25.615 1.00 95.81 94 SER A CA 1
ATOM 752 C C . SER A 1 94 ? 11.565 -2.032 -25.440 1.00 95.81 94 SER A C 1
ATOM 754 O O . SER A 1 94 ? 10.697 -2.096 -24.572 1.00 95.81 94 SER A O 1
ATOM 756 N N . ILE A 1 95 ? 11.675 -0.988 -26.266 1.00 96.88 95 ILE A N 1
ATOM 757 C CA . ILE A 1 95 ? 10.719 0.122 -26.278 1.00 96.88 95 ILE A CA 1
ATOM 758 C C . ILE A 1 95 ? 9.363 -0.360 -26.796 1.00 96.88 95 ILE A C 1
ATOM 760 O O . ILE A 1 95 ? 8.358 -0.096 -26.144 1.00 96.88 95 ILE A O 1
ATOM 764 N N . ALA A 1 96 ? 9.323 -1.137 -27.882 1.00 95.81 96 ALA A N 1
ATOM 765 C CA . ALA A 1 96 ? 8.078 -1.684 -28.426 1.00 95.81 96 ALA A CA 1
ATOM 766 C C . ALA A 1 96 ? 7.329 -2.584 -27.425 1.00 95.81 96 ALA A C 1
ATOM 768 O O . ALA A 1 96 ? 6.106 -2.539 -27.352 1.00 95.81 96 ALA A O 1
ATOM 769 N N . LEU A 1 97 ? 8.052 -3.355 -26.606 1.00 94.81 97 LEU A N 1
ATOM 770 C CA . LEU A 1 97 ? 7.475 -4.170 -25.529 1.00 94.81 97 LEU A CA 1
ATOM 771 C C . LEU A 1 97 ? 6.850 -3.340 -24.394 1.00 94.81 97 LEU A C 1
ATOM 773 O O . LEU A 1 97 ? 6.045 -3.861 -23.621 1.00 94.81 97 LEU A O 1
ATOM 777 N N . LEU A 1 98 ? 7.253 -2.079 -24.236 1.00 94.50 98 LEU A N 1
ATOM 778 C CA . LEU A 1 98 ? 6.719 -1.161 -23.225 1.00 94.50 98 LEU A CA 1
ATOM 779 C C . LEU A 1 98 ? 5.626 -0.246 -23.785 1.00 94.50 98 LEU A C 1
ATOM 781 O O . LEU A 1 98 ? 4.778 0.225 -23.024 1.00 94.50 98 LEU A O 1
ATOM 785 N N . ASP A 1 99 ? 5.671 0.004 -25.088 1.00 94.75 99 ASP A N 1
ATOM 786 C CA . ASP A 1 99 ? 4.896 0.999 -25.814 1.00 94.75 99 ASP A CA 1
ATOM 787 C C . ASP A 1 99 ? 3.822 0.351 -26.690 1.00 94.75 99 ASP A C 1
ATOM 789 O O . ASP A 1 99 ? 3.819 0.436 -27.919 1.00 94.75 99 ASP A O 1
ATOM 793 N N . HIS A 1 100 ? 2.880 -0.320 -26.035 1.00 92.69 100 HIS A N 1
ATOM 794 C CA . HIS A 1 100 ? 1.702 -0.868 -26.691 1.00 92.69 100 HIS A CA 1
ATOM 795 C C . HIS A 1 100 ? 0.472 -0.761 -25.793 1.00 92.69 100 HIS A C 1
ATOM 797 O O . HIS A 1 100 ? 0.584 -0.779 -24.563 1.00 92.69 100 HIS A O 1
ATOM 803 N N . PRO A 1 101 ? -0.731 -0.657 -26.380 1.00 91.88 101 PRO A N 1
ATOM 804 C CA . PRO A 1 101 ? -1.946 -0.603 -25.598 1.00 91.88 101 PRO A CA 1
ATOM 805 C C . PRO A 1 101 ? -2.288 -1.985 -25.024 1.00 91.88 101 PRO A C 1
ATOM 807 O O . PRO A 1 101 ? -2.393 -2.968 -25.751 1.00 91.88 101 PRO A O 1
ATOM 810 N N . LEU A 1 102 ? -2.543 -2.048 -23.722 1.00 90.75 102 LEU A N 1
ATOM 811 C CA . LEU A 1 102 ? -3.169 -3.185 -23.058 1.00 90.75 102 LEU A CA 1
ATOM 812 C C . LEU A 1 102 ? -4.686 -3.092 -23.249 1.00 90.75 102 LEU A C 1
ATOM 814 O O . LEU A 1 102 ? -5.350 -2.259 -22.628 1.00 90.75 102 LEU A O 1
ATOM 818 N N . LYS A 1 103 ? -5.235 -3.938 -24.120 1.00 85.69 103 LYS A N 1
ATOM 819 C CA . LYS A 1 103 ? -6.676 -4.064 -24.381 1.00 85.69 103 LYS A CA 1
ATOM 820 C C . LYS A 1 103 ? -7.075 -5.531 -24.246 1.00 85.69 103 LYS A C 1
ATOM 822 O O . LYS A 1 103 ? -6.272 -6.396 -24.556 1.00 85.69 103 LYS A O 1
ATOM 827 N N . GLY A 1 104 ? -8.313 -5.799 -23.832 1.00 85.31 104 GLY A N 1
ATOM 828 C CA . GLY A 1 104 ? -8.816 -7.172 -23.735 1.00 85.31 104 GLY A CA 1
ATOM 829 C C . GLY A 1 104 ? -8.072 -7.996 -22.681 1.00 85.31 104 GLY A C 1
ATOM 830 O O . GLY A 1 104 ? -7.983 -7.570 -21.526 1.00 85.31 104 GLY A O 1
ATOM 831 N N . ASP A 1 105 ? -7.570 -9.168 -23.076 1.00 87.19 105 ASP A N 1
ATOM 832 C CA . ASP A 1 105 ? -6.781 -10.028 -22.197 1.00 87.19 105 ASP A CA 1
ATOM 833 C C . ASP A 1 105 ? -5.379 -9.442 -21.979 1.00 87.19 105 ASP A C 1
ATOM 835 O O . ASP A 1 105 ? -4.563 -9.306 -22.889 1.00 87.19 105 ASP A O 1
ATOM 839 N N . LEU A 1 106 ? -5.082 -9.105 -20.724 1.00 87.00 106 LEU A N 1
ATOM 840 C CA . LEU A 1 106 ? -3.803 -8.521 -20.338 1.00 87.00 106 LEU A CA 1
ATOM 841 C C . LEU A 1 106 ? -2.626 -9.475 -20.588 1.00 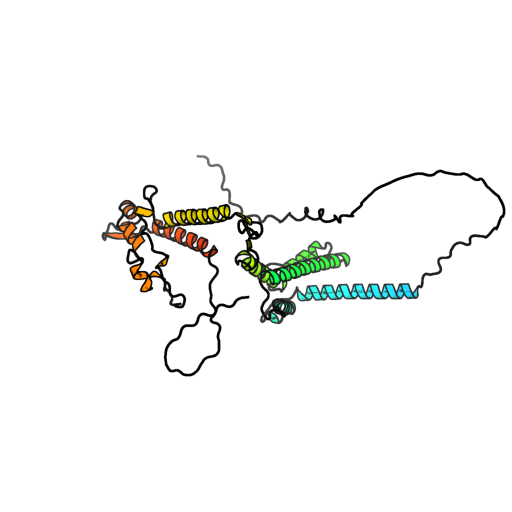87.00 106 LEU A C 1
ATOM 843 O O . LEU A 1 106 ? -1.504 -8.997 -20.754 1.00 87.00 106 LEU A O 1
ATOM 847 N N . PHE A 1 107 ? -2.860 -10.790 -20.611 1.00 88.31 107 PHE A N 1
ATOM 848 C CA . PHE A 1 107 ? -1.813 -11.797 -20.793 1.00 88.31 107 PHE A CA 1
ATOM 849 C C . PHE A 1 107 ? -1.378 -11.983 -22.251 1.00 88.31 107 PHE A C 1
ATOM 851 O O . PHE A 1 107 ? -0.351 -12.616 -22.487 1.00 88.31 107 PHE A O 1
ATOM 858 N N . GLU A 1 108 ? -2.059 -11.361 -23.218 1.00 89.50 108 GLU A N 1
ATOM 859 C CA . GLU A 1 108 ? -1.540 -11.237 -24.589 1.00 89.50 108 GLU A CA 1
ATOM 860 C C . GLU A 1 108 ? -0.279 -10.358 -24.642 1.00 89.50 108 GLU A C 1
ATOM 862 O O . GLU A 1 108 ? 0.556 -10.483 -25.538 1.00 89.50 108 GLU A O 1
ATOM 867 N N . SER A 1 109 ? -0.091 -9.482 -23.649 1.00 92.94 109 SER A N 1
ATOM 868 C CA . SER A 1 109 ? 1.139 -8.713 -23.505 1.00 92.94 109 SER A CA 1
ATOM 869 C C . SER A 1 109 ? 2.275 -9.597 -23.002 1.00 92.94 109 SER A C 1
ATOM 871 O O . SER A 1 109 ? 2.274 -10.031 -21.848 1.00 92.94 109 SER A O 1
ATOM 873 N N . ALA A 1 110 ? 3.308 -9.769 -23.830 1.00 92.62 110 ALA A N 1
ATOM 874 C CA . ALA A 1 110 ? 4.505 -10.536 -23.483 1.00 92.62 110 ALA A CA 1
ATOM 875 C C . ALA A 1 110 ? 5.145 -10.080 -22.158 1.00 92.62 110 ALA A C 1
ATOM 877 O O . ALA A 1 110 ? 5.576 -10.910 -21.361 1.00 92.62 110 ALA A O 1
ATOM 878 N N . VAL A 1 111 ? 5.154 -8.771 -21.876 1.00 92.62 111 VAL A N 1
ATOM 879 C CA . VAL A 1 111 ? 5.689 -8.226 -20.616 1.00 92.62 111 VAL A CA 1
ATOM 880 C C . VAL A 1 111 ? 4.838 -8.641 -19.417 1.00 92.62 111 VAL A C 1
ATOM 882 O O . VAL A 1 111 ? 5.377 -8.999 -18.371 1.00 92.62 111 VAL A O 1
ATOM 885 N N . VAL A 1 112 ? 3.512 -8.606 -19.552 1.00 93.06 112 VAL A N 1
ATOM 886 C CA . VAL A 1 112 ? 2.592 -8.988 -18.470 1.00 93.06 112 VAL A CA 1
ATOM 887 C C . VAL A 1 112 ? 2.651 -10.496 -18.231 1.00 93.06 112 VAL A C 1
ATOM 889 O O . VAL A 1 112 ? 2.758 -10.919 -17.081 1.00 93.06 112 VAL A O 1
ATOM 892 N N . ALA A 1 113 ? 2.666 -11.304 -19.294 1.00 93.19 113 ALA A N 1
ATOM 893 C CA . ALA A 1 113 ? 2.834 -12.752 -19.209 1.00 93.19 113 ALA A CA 1
ATOM 894 C C . ALA A 1 113 ? 4.172 -13.133 -18.554 1.00 93.19 113 ALA A C 1
ATOM 896 O O . ALA A 1 113 ? 4.198 -13.925 -17.612 1.00 93.19 113 ALA A O 1
ATOM 897 N N . PHE A 1 114 ? 5.276 -12.506 -18.976 1.00 92.56 114 PHE A N 1
ATOM 898 C CA . PHE A 1 114 ? 6.586 -12.694 -18.351 1.00 92.56 114 PHE A CA 1
ATOM 899 C C . PHE A 1 114 ? 6.552 -12.364 -16.855 1.00 92.56 114 PHE A C 1
ATOM 901 O O . PHE A 1 114 ? 7.070 -13.124 -16.041 1.00 92.56 114 PHE A O 1
ATOM 908 N N . LEU A 1 115 ? 5.904 -11.263 -16.468 1.00 91.88 115 LEU A N 1
ATOM 909 C CA . LEU A 1 115 ? 5.775 -10.872 -15.064 1.00 91.88 115 LEU A CA 1
ATOM 910 C C . LEU A 1 115 ? 4.903 -11.819 -14.244 1.00 91.88 115 LEU A C 1
ATOM 912 O O . LEU A 1 115 ? 5.192 -12.033 -13.067 1.00 91.88 115 LEU A O 1
ATOM 916 N N . ALA A 1 116 ? 3.869 -12.396 -14.849 1.00 91.19 116 ALA A N 1
ATOM 917 C CA . ALA A 1 116 ? 3.049 -13.415 -14.209 1.00 91.19 116 ALA A CA 1
ATOM 918 C C . ALA A 1 116 ? 3.883 -14.659 -13.880 1.00 91.19 116 ALA A C 1
ATOM 920 O O . ALA A 1 116 ? 3.847 -15.141 -12.748 1.00 91.19 116 ALA A O 1
ATOM 921 N N . VAL A 1 117 ? 4.711 -15.109 -14.829 1.00 92.06 117 VAL A N 1
ATOM 922 C CA . VAL A 1 117 ? 5.663 -16.210 -14.620 1.00 92.06 117 VAL A CA 1
ATOM 923 C C . VAL A 1 117 ? 6.728 -15.829 -13.589 1.00 92.06 117 VAL A C 1
ATOM 925 O O . VAL A 1 117 ? 7.041 -16.622 -12.706 1.00 92.06 117 VAL A O 1
ATOM 928 N N . LEU A 1 118 ? 7.238 -14.595 -13.631 1.00 91.06 118 LEU A N 1
ATOM 929 C CA . LEU A 1 118 ? 8.208 -14.086 -12.657 1.00 91.06 118 LEU A CA 1
ATOM 930 C C . LEU A 1 118 ? 7.637 -14.046 -11.231 1.00 91.06 118 LEU A C 1
ATOM 932 O O . LEU A 1 118 ? 8.397 -14.079 -10.266 1.00 91.06 118 LEU A O 1
ATOM 936 N N . GLY A 1 119 ? 6.313 -13.977 -11.087 1.00 90.50 119 GLY A N 1
ATOM 937 C CA . GLY A 1 119 ? 5.614 -14.066 -9.808 1.00 90.50 119 GLY A CA 1
ATOM 938 C C . GLY A 1 119 ? 5.605 -15.467 -9.198 1.00 90.50 119 GLY A C 1
ATOM 939 O O . GLY A 1 119 ? 5.264 -15.599 -8.024 1.00 90.50 119 GLY A O 1
ATOM 940 N N . VAL A 1 120 ? 5.997 -16.501 -9.944 1.00 90.94 120 VAL A N 1
ATOM 941 C CA . VAL A 1 120 ? 6.070 -17.884 -9.464 1.00 90.94 120 VAL A CA 1
ATOM 942 C C . VAL A 1 120 ? 7.451 -18.163 -8.859 1.00 90.94 120 VAL A C 1
ATOM 944 O O . VAL A 1 120 ? 8.498 -17.765 -9.381 1.00 90.94 120 VAL A O 1
ATOM 947 N N . ASP A 1 121 ? 7.448 -18.832 -7.711 1.00 85.25 121 ASP A N 1
ATOM 948 C CA . ASP A 1 121 ? 8.612 -19.423 -7.062 1.00 85.25 121 ASP A CA 1
ATOM 949 C C . ASP A 1 121 ? 8.629 -20.922 -7.394 1.00 85.25 121 ASP A C 1
ATOM 951 O O . ASP A 1 121 ? 7.829 -21.702 -6.871 1.00 85.25 121 ASP A O 1
ATOM 955 N N . VAL A 1 122 ? 9.512 -21.311 -8.318 1.00 83.06 122 VAL A N 1
ATOM 956 C CA . VAL A 1 122 ? 9.611 -22.692 -8.815 1.00 83.06 122 VAL A CA 1
ATOM 957 C C . VAL A 1 122 ? 10.161 -23.629 -7.742 1.00 83.06 122 VAL A C 1
ATOM 959 O O . VAL A 1 122 ? 9.761 -24.786 -7.683 1.00 83.06 122 VAL A O 1
ATOM 962 N N . GLU A 1 123 ? 11.041 -23.153 -6.863 1.00 78.88 123 GLU A N 1
ATOM 963 C CA . GLU A 1 123 ? 11.621 -23.996 -5.814 1.00 78.88 123 GLU A CA 1
ATOM 964 C C . GLU A 1 123 ? 10.582 -24.311 -4.742 1.00 78.88 123 GLU A C 1
ATOM 966 O O . GLU A 1 123 ? 10.425 -25.459 -4.332 1.00 78.88 123 GLU A O 1
ATOM 971 N N . LYS A 1 124 ? 9.824 -23.294 -4.325 1.00 74.75 124 LYS A N 1
ATOM 972 C CA . LYS A 1 124 ? 8.814 -23.440 -3.271 1.00 74.75 124 LYS A CA 1
ATOM 973 C C . LYS A 1 124 ? 7.445 -23.882 -3.791 1.00 74.75 124 LYS A C 1
ATOM 975 O O . LYS A 1 124 ? 6.540 -24.079 -2.984 1.00 74.75 124 LYS A O 1
ATOM 980 N N . GLN A 1 125 ? 7.275 -24.007 -5.111 1.00 82.88 125 GLN A N 1
ATOM 981 C CA . GLN A 1 125 ? 6.004 -24.349 -5.768 1.00 82.88 125 GLN A CA 1
ATOM 982 C C . GLN A 1 125 ? 4.838 -23.445 -5.312 1.00 82.88 125 GLN A C 1
ATOM 984 O O . GLN A 1 125 ? 3.709 -23.887 -5.111 1.00 82.88 125 GLN A O 1
ATOM 989 N N . THR A 1 126 ? 5.116 -22.155 -5.119 1.00 86.94 126 THR A N 1
ATOM 990 C CA . THR A 1 126 ? 4.157 -21.143 -4.637 1.00 86.94 126 THR A CA 1
ATOM 991 C C . THR A 1 126 ? 4.374 -19.827 -5.379 1.00 86.94 126 THR A C 1
ATOM 993 O O . THR A 1 126 ? 5.313 -19.675 -6.155 1.00 86.94 126 THR A O 1
ATOM 996 N N . PHE A 1 127 ? 3.512 -18.840 -5.156 1.00 85.94 127 PHE A N 1
ATOM 997 C CA . PHE A 1 127 ? 3.797 -17.466 -5.550 1.00 85.94 127 PHE A CA 1
ATOM 998 C C . PHE A 1 127 ? 4.902 -16.870 -4.677 1.00 85.94 127 PHE A C 1
ATOM 1000 O O . PHE A 1 127 ? 4.979 -17.141 -3.473 1.00 85.94 127 PHE A O 1
ATOM 1007 N N . ARG A 1 128 ? 5.736 -16.028 -5.289 1.00 85.12 128 ARG A N 1
ATOM 1008 C CA . ARG A 1 128 ? 6.732 -15.220 -4.589 1.00 85.12 128 ARG A CA 1
ATOM 1009 C C . ARG A 1 128 ? 6.047 -14.299 -3.596 1.00 85.12 128 ARG A C 1
ATOM 1011 O O . ARG A 1 128 ? 4.984 -13.735 -3.865 1.00 85.12 128 ARG A O 1
ATOM 1018 N N . ASP A 1 129 ? 6.696 -14.103 -2.458 1.00 81.94 129 ASP A N 1
ATOM 1019 C CA . ASP A 1 129 ? 6.203 -13.173 -1.462 1.00 81.94 129 ASP A CA 1
ATOM 1020 C C . ASP A 1 129 ? 6.269 -11.717 -1.983 1.00 81.94 129 ASP A C 1
ATOM 1022 O O . ASP A 1 129 ? 7.050 -11.393 -2.893 1.00 81.94 129 ASP A O 1
ATOM 1026 N N . PRO A 1 130 ? 5.468 -10.802 -1.406 1.00 83.38 130 PRO A N 1
ATOM 1027 C CA . PRO A 1 130 ? 5.439 -9.413 -1.842 1.00 83.38 130 PRO A CA 1
ATOM 1028 C C . PRO A 1 130 ? 6.801 -8.714 -1.791 1.00 83.38 130 PRO A C 1
ATOM 1030 O O . PRO A 1 130 ? 7.047 -7.833 -2.612 1.00 83.38 130 PRO A O 1
ATOM 1033 N N . TYR A 1 131 ? 7.699 -9.074 -0.868 1.00 80.31 131 TYR A N 1
ATOM 1034 C CA . TYR A 1 131 ? 9.024 -8.461 -0.761 1.00 80.31 131 TYR A CA 1
ATOM 1035 C C . TYR A 1 131 ? 9.886 -8.830 -1.972 1.00 80.31 131 TYR A C 1
ATOM 1037 O O . TYR A 1 131 ? 10.430 -7.948 -2.648 1.00 80.31 131 TYR A O 1
ATOM 1045 N N . ALA A 1 132 ? 9.972 -10.124 -2.282 1.00 83.62 132 ALA A N 1
ATOM 1046 C CA . ALA A 1 132 ? 10.751 -10.624 -3.409 1.00 83.62 132 ALA A CA 1
ATOM 1047 C C . ALA A 1 132 ? 10.198 -10.109 -4.745 1.00 83.62 132 ALA A C 1
ATOM 1049 O O . ALA A 1 132 ? 10.939 -9.563 -5.566 1.00 83.62 132 ALA A O 1
ATOM 1050 N N . PHE A 1 133 ? 8.881 -10.201 -4.941 1.00 89.88 133 PHE A N 1
ATOM 1051 C CA . PHE A 1 133 ? 8.261 -9.822 -6.208 1.00 89.88 133 PHE A CA 1
ATOM 1052 C C . PHE A 1 133 ? 8.294 -8.305 -6.455 1.00 89.88 133 PHE A C 1
ATOM 1054 O O . PHE A 1 133 ? 8.608 -7.858 -7.560 1.00 89.88 133 PHE A O 1
ATOM 1061 N N . THR A 1 134 ? 8.057 -7.475 -5.428 1.00 91.19 134 THR A N 1
ATOM 1062 C CA . THR A 1 134 ? 8.138 -6.007 -5.585 1.00 91.19 134 THR A CA 1
ATOM 1063 C C . THR A 1 134 ? 9.549 -5.520 -5.891 1.00 91.19 134 THR A C 1
ATOM 1065 O O . THR A 1 134 ? 9.709 -4.515 -6.593 1.00 91.19 134 THR A O 1
ATOM 1068 N N . SER A 1 135 ? 10.571 -6.226 -5.409 1.00 88.00 135 SER A N 1
ATOM 1069 C CA . SER A 1 135 ? 11.970 -5.937 -5.727 1.00 88.00 135 SER A CA 1
ATOM 1070 C C . SER A 1 135 ? 12.248 -6.170 -7.215 1.00 88.00 135 SER A C 1
ATOM 1072 O O . SER A 1 135 ? 12.767 -5.273 -7.882 1.00 88.00 135 SER A O 1
ATOM 1074 N N . SER A 1 136 ? 11.787 -7.296 -7.768 1.00 90.69 136 SER A N 1
ATOM 1075 C CA . SER A 1 136 ? 11.860 -7.582 -9.208 1.00 90.69 136 SER A CA 1
ATOM 1076 C C . SER A 1 136 ? 11.112 -6.544 -10.054 1.00 90.69 136 SER A C 1
ATOM 1078 O O . SER A 1 136 ? 11.680 -6.010 -11.007 1.00 90.69 136 SER A O 1
ATOM 1080 N N . LEU A 1 137 ? 9.883 -6.174 -9.668 1.00 94.44 137 LEU A N 1
ATOM 1081 C CA . LEU A 1 137 ? 9.116 -5.120 -10.352 1.00 94.44 137 LEU A CA 1
ATOM 1082 C C . LEU A 1 137 ? 9.857 -3.777 -10.346 1.00 94.44 137 LEU A C 1
ATOM 1084 O O . LEU A 1 137 ? 9.871 -3.061 -11.342 1.00 94.44 137 LEU A O 1
ATOM 1088 N N . SER A 1 138 ? 10.495 -3.432 -9.226 1.00 94.44 138 SER A N 1
ATOM 1089 C CA . SER A 1 138 ? 11.265 -2.192 -9.094 1.00 94.44 138 SER A CA 1
ATOM 1090 C C . SER A 1 138 ? 12.490 -2.173 -10.004 1.00 94.44 138 SER A C 1
ATOM 1092 O O . SER A 1 138 ? 12.773 -1.139 -10.611 1.00 94.44 138 SER A O 1
ATOM 1094 N N . GLY A 1 139 ? 13.186 -3.308 -10.115 1.00 94.31 139 GLY A N 1
ATOM 1095 C CA . GLY A 1 139 ? 14.285 -3.486 -11.059 1.00 94.31 139 GLY A CA 1
ATOM 1096 C C . GLY A 1 139 ? 13.825 -3.278 -12.499 1.00 94.31 139 GLY A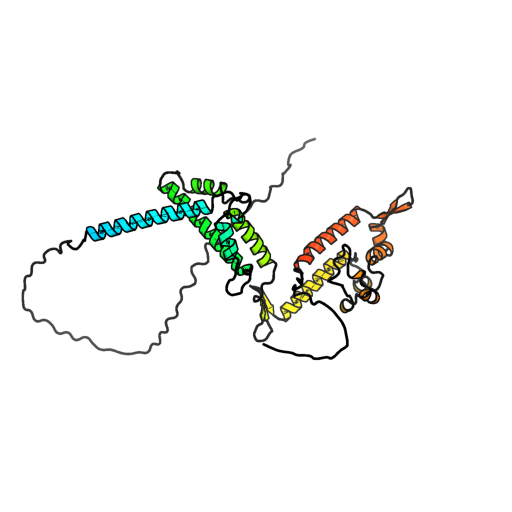 C 1
ATOM 1097 O O . GLY A 1 139 ? 14.403 -2.459 -13.209 1.00 94.31 139 GLY A O 1
ATOM 1098 N N . LEU A 1 140 ? 12.729 -3.928 -12.902 1.00 94.19 140 LEU A N 1
ATOM 1099 C CA . LEU A 1 140 ? 12.193 -3.807 -14.260 1.00 94.19 140 LEU A CA 1
ATOM 1100 C C . LEU A 1 140 ? 11.729 -2.382 -14.589 1.00 94.19 140 LEU A C 1
ATOM 1102 O O . LEU A 1 140 ? 12.061 -1.871 -15.653 1.00 94.19 140 LEU A O 1
ATOM 1106 N N . ILE A 1 141 ? 11.041 -1.704 -13.663 1.00 95.12 141 ILE A N 1
ATOM 1107 C CA . ILE A 1 141 ? 10.650 -0.294 -13.831 1.00 95.12 141 ILE A CA 1
ATOM 1108 C C . ILE A 1 141 ? 11.888 0.588 -14.030 1.00 95.12 141 ILE A C 1
ATOM 1110 O O . ILE A 1 141 ? 11.887 1.459 -14.898 1.00 95.12 141 ILE A O 1
ATOM 1114 N N . LYS A 1 142 ? 12.955 0.372 -13.249 1.00 96.12 142 LYS A N 1
ATOM 1115 C CA . LYS A 1 142 ? 14.185 1.160 -13.382 1.00 96.12 142 LYS A CA 1
A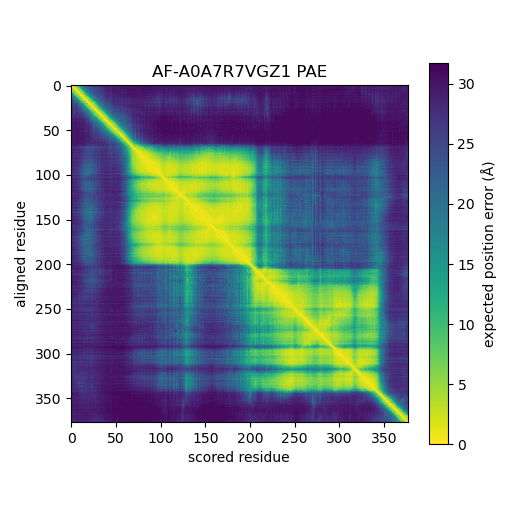TOM 1116 C C . LYS A 1 142 ? 14.885 0.885 -14.713 1.00 96.12 142 LYS A C 1
ATOM 1118 O O . LYS A 1 142 ? 15.303 1.841 -15.356 1.00 96.12 142 LYS A O 1
ATOM 1123 N N . MET A 1 143 ? 14.974 -0.374 -15.144 1.00 95.62 143 MET A N 1
ATOM 1124 C CA . MET A 1 143 ? 15.533 -0.725 -16.455 1.00 95.62 143 MET A CA 1
ATOM 1125 C C . MET A 1 143 ? 14.729 -0.085 -17.588 1.00 95.62 143 MET A C 1
ATOM 1127 O O . MET A 1 143 ? 15.313 0.578 -18.434 1.00 95.62 143 MET A O 1
ATOM 1131 N N . ALA A 1 144 ? 13.397 -0.175 -17.550 1.00 95.19 144 ALA A N 1
ATOM 1132 C CA . ALA A 1 144 ? 12.521 0.476 -18.521 1.00 95.19 144 ALA A CA 1
ATOM 1133 C C . ALA A 1 144 ? 12.763 1.995 -18.590 1.00 95.19 144 ALA A C 1
ATOM 1135 O O . ALA A 1 144 ? 12.926 2.540 -19.676 1.00 95.19 144 ALA A O 1
ATOM 1136 N N . GLN A 1 145 ? 12.876 2.677 -17.444 1.00 96.06 145 GLN A N 1
ATOM 1137 C CA . GLN A 1 145 ? 13.211 4.108 -17.405 1.00 96.06 145 GLN A CA 1
ATOM 1138 C C . GLN A 1 145 ? 14.575 4.414 -18.042 1.00 96.06 145 GLN A C 1
ATOM 1140 O O . GLN A 1 145 ? 14.698 5.398 -18.767 1.00 96.06 145 GLN A O 1
ATOM 1145 N N . MET A 1 146 ? 15.591 3.586 -17.779 1.00 97.50 146 MET A N 1
ATOM 1146 C CA . MET A 1 146 ? 16.924 3.760 -18.364 1.00 97.50 146 MET A CA 1
ATOM 1147 C C . MET A 1 146 ? 16.919 3.536 -19.879 1.00 97.50 146 MET A C 1
ATOM 1149 O O . MET A 1 146 ? 17.556 4.296 -20.597 1.00 97.50 146 MET A O 1
ATOM 1153 N N . LEU A 1 147 ? 16.167 2.547 -20.370 1.00 96.94 147 LEU A N 1
ATOM 1154 C CA . LEU A 1 147 ? 16.021 2.271 -21.803 1.00 96.94 147 LEU A CA 1
ATOM 1155 C C . LEU A 1 147 ? 15.305 3.419 -22.524 1.00 96.94 147 LEU A C 1
ATOM 1157 O O . LEU A 1 147 ? 15.750 3.858 -23.578 1.00 96.94 147 LEU A O 1
ATOM 1161 N N . VAL A 1 148 ? 14.247 3.973 -21.929 1.00 96.94 148 VAL A N 1
ATOM 1162 C CA . VAL A 1 148 ? 13.549 5.148 -22.476 1.00 96.94 148 VAL A CA 1
ATOM 1163 C C . VAL A 1 148 ? 14.474 6.367 -22.522 1.00 96.94 148 VAL A C 1
ATOM 1165 O O . VAL A 1 148 ? 14.498 7.080 -23.522 1.00 96.94 148 VAL A O 1
ATOM 1168 N N . ALA A 1 149 ? 15.284 6.587 -21.482 1.00 96.81 149 ALA A N 1
ATOM 1169 C CA . ALA A 1 149 ? 16.283 7.655 -21.486 1.00 96.81 149 ALA A CA 1
ATOM 1170 C C . ALA A 1 149 ? 17.353 7.440 -22.573 1.00 96.81 149 ALA A C 1
ATOM 1172 O O . ALA A 1 149 ? 17.675 8.378 -23.297 1.00 96.81 149 ALA A O 1
ATOM 1173 N N . GLN A 1 150 ? 17.853 6.210 -22.732 1.00 96.81 150 GLN A N 1
ATOM 1174 C CA . GLN A 1 150 ? 18.804 5.859 -23.790 1.00 96.81 150 GLN A CA 1
ATOM 1175 C C . GLN A 1 150 ? 18.210 6.106 -25.180 1.00 96.81 150 GLN A C 1
ATOM 1177 O O . GLN A 1 150 ? 18.869 6.695 -26.033 1.00 96.81 150 GLN A O 1
ATOM 1182 N N . ARG A 1 151 ? 16.948 5.712 -25.400 1.00 97.19 151 ARG A N 1
ATOM 1183 C CA . ARG A 1 151 ? 16.251 5.956 -26.666 1.00 97.19 151 ARG A CA 1
ATOM 1184 C C . ARG A 1 151 ? 16.137 7.447 -26.956 1.00 97.19 151 ARG A C 1
ATOM 1186 O O . ARG A 1 151 ? 16.378 7.862 -28.080 1.00 97.19 151 ARG A O 1
ATOM 1193 N N . ALA A 1 152 ? 15.813 8.250 -25.949 1.00 97.44 152 ALA A N 1
ATOM 1194 C CA . ALA A 1 152 ? 15.698 9.692 -26.106 1.00 97.44 152 ALA A CA 1
ATOM 1195 C C . ALA A 1 152 ? 17.030 10.349 -26.520 1.00 97.44 152 ALA A C 1
ATOM 1197 O O . ALA A 1 152 ? 17.034 11.217 -27.389 1.00 97.44 152 ALA A O 1
ATOM 1198 N N . VAL A 1 153 ? 18.153 9.903 -25.942 1.00 96.62 153 VAL A N 1
ATOM 1199 C CA . VAL A 1 153 ? 19.502 10.351 -26.331 1.00 96.62 153 VAL A CA 1
ATOM 1200 C C . VAL A 1 153 ? 19.822 9.945 -27.767 1.00 96.62 153 VAL A C 1
ATOM 1202 O O . VAL A 1 153 ? 20.183 10.805 -28.560 1.00 96.62 153 VAL A O 1
ATOM 1205 N N . GLN A 1 154 ? 19.588 8.683 -28.139 1.00 95.00 154 GLN A N 1
ATOM 1206 C CA . GLN A 1 154 ? 19.817 8.226 -29.513 1.00 95.00 154 GLN A CA 1
ATOM 1207 C C . GLN A 1 154 ? 19.002 9.013 -30.543 1.00 95.00 154 GLN A C 1
ATOM 1209 O O . GLN A 1 154 ? 19.516 9.361 -31.601 1.00 95.00 154 GLN A O 1
ATOM 1214 N N . MET A 1 155 ? 17.738 9.326 -30.247 1.00 95.69 155 MET A N 1
ATOM 1215 C CA . MET A 1 155 ? 16.910 10.138 -31.144 1.00 95.69 155 MET A CA 1
ATOM 1216 C C . MET A 1 155 ? 17.512 11.536 -31.365 1.00 95.69 155 MET A C 1
ATOM 1218 O O . MET A 1 155 ? 17.455 12.049 -32.482 1.00 95.69 155 MET A O 1
ATOM 1222 N N . ALA A 1 156 ? 18.111 12.138 -30.334 1.00 96.31 156 ALA A N 1
ATOM 1223 C CA . ALA A 1 156 ? 18.797 13.422 -30.454 1.00 96.31 156 ALA A CA 1
ATOM 1224 C C . ALA A 1 156 ? 20.119 13.301 -31.232 1.00 96.31 156 ALA A C 1
ATOM 1226 O O . ALA A 1 156 ? 20.363 14.084 -32.147 1.00 96.31 156 ALA A O 1
ATOM 1227 N N . ASP A 1 157 ? 20.930 12.280 -30.941 1.00 94.00 157 ASP A N 1
ATOM 1228 C CA . ASP A 1 157 ? 22.206 12.031 -31.627 1.00 94.00 157 ASP A CA 1
ATOM 1229 C C . ASP A 1 157 ? 22.014 11.763 -33.130 1.00 94.00 157 ASP A C 1
ATOM 1231 O O . ASP A 1 157 ? 22.825 12.177 -33.959 1.00 94.00 157 ASP A O 1
ATOM 1235 N N . HIS A 1 158 ? 20.907 11.115 -33.504 1.00 93.44 158 HIS A N 1
ATOM 1236 C CA . HIS A 1 158 ? 20.518 10.895 -34.898 1.00 93.44 158 HIS A CA 1
ATOM 1237 C C . HIS A 1 158 ? 19.803 12.097 -35.542 1.00 93.44 158 HIS A C 1
ATOM 1239 O O . HIS A 1 158 ? 19.341 11.990 -36.679 1.00 93.44 158 HIS A O 1
ATOM 1245 N N . GLY A 1 159 ? 19.681 13.228 -34.840 1.00 93.62 159 GLY A N 1
ATOM 1246 C CA . GLY A 1 159 ? 19.047 14.448 -35.344 1.00 93.62 159 GLY A CA 1
ATOM 1247 C C . GLY A 1 159 ? 17.535 14.337 -35.570 1.00 93.62 159 GLY A C 1
ATOM 1248 O O . GLY A 1 159 ? 16.972 15.129 -36.321 1.00 93.62 159 GLY A O 1
ATOM 1249 N N . GLN A 1 160 ? 16.865 13.357 -34.956 1.00 94.38 160 GLN A N 1
ATOM 1250 C CA . GLN A 1 160 ? 15.407 13.195 -35.048 1.00 94.38 160 GLN A CA 1
ATOM 1251 C C . GLN A 1 160 ? 14.661 14.194 -34.154 1.00 94.38 160 GLN A C 1
ATOM 1253 O O . GLN A 1 160 ? 13.517 14.542 -34.438 1.00 94.38 160 GLN A O 1
ATOM 1258 N N . VAL A 1 161 ? 15.304 14.636 -33.071 1.00 95.50 161 VAL A N 1
ATOM 1259 C CA . VAL A 1 161 ? 14.837 15.696 -32.169 1.00 95.50 161 VAL A CA 1
ATOM 1260 C C . VAL A 1 161 ? 15.997 16.636 -31.848 1.00 95.50 161 VAL A C 1
ATOM 1262 O O . VAL A 1 161 ? 17.148 16.207 -31.860 1.00 95.50 161 VAL A O 1
ATOM 1265 N N . GLU A 1 162 ? 15.712 17.903 -31.535 1.00 93.00 162 GLU A N 1
ATOM 1266 C CA . GLU A 1 162 ? 16.759 18.865 -31.157 1.00 93.00 162 GLU A CA 1
ATOM 1267 C C . GLU A 1 162 ? 17.347 18.568 -29.774 1.00 93.00 162 GLU A C 1
ATOM 1269 O O . GLU A 1 162 ? 18.560 18.656 -29.584 1.00 93.00 162 GLU A O 1
ATOM 1274 N N . HIS A 1 163 ? 16.504 18.204 -28.801 1.00 95.75 163 HIS A N 1
ATOM 1275 C CA . HIS A 1 163 ? 16.943 17.911 -27.443 1.00 95.75 163 HIS A CA 1
ATOM 1276 C C . HIS A 1 163 ? 16.348 16.582 -26.943 1.00 95.75 163 HIS A C 1
ATOM 1278 O O . HIS A 1 163 ? 15.153 16.328 -27.114 1.00 95.75 163 HIS A O 1
ATOM 1284 N N . PRO A 1 164 ? 17.123 15.723 -26.247 1.00 95.38 164 PRO A N 1
ATOM 1285 C CA . PRO A 1 164 ? 16.625 14.429 -25.765 1.00 95.38 164 PRO A CA 1
ATOM 1286 C C . PRO A 1 164 ? 15.448 14.562 -24.787 1.00 95.38 164 PRO A C 1
ATOM 1288 O O . PRO A 1 164 ? 14.646 13.643 -24.649 1.00 95.38 164 PRO A O 1
ATOM 1291 N N . ALA A 1 165 ? 15.304 15.709 -24.117 1.00 95.62 165 ALA A N 1
ATOM 1292 C CA . ALA A 1 165 ? 14.143 15.973 -23.265 1.00 95.62 165 ALA A CA 1
ATOM 1293 C C . ALA A 1 165 ? 12.814 15.930 -24.041 1.00 95.62 165 ALA A C 1
ATOM 1295 O O . ALA A 1 165 ? 11.825 15.461 -23.484 1.00 95.62 165 ALA A O 1
ATOM 1296 N N . ASP A 1 166 ? 12.801 16.339 -25.312 1.00 95.31 166 ASP A N 1
ATOM 1297 C CA . ASP A 1 166 ? 11.584 16.374 -26.130 1.00 95.31 166 ASP A CA 1
ATOM 1298 C C . ASP A 1 166 ? 11.130 14.953 -26.484 1.00 95.31 166 ASP A C 1
ATOM 1300 O O . ASP A 1 166 ? 9.965 14.593 -26.310 1.00 95.31 166 ASP A O 1
ATOM 1304 N N . ALA A 1 167 ? 12.076 14.097 -26.890 1.00 95.75 167 ALA A N 1
ATOM 1305 C CA . ALA A 1 167 ? 11.811 12.677 -27.121 1.00 95.75 167 ALA A CA 1
ATOM 1306 C C . ALA A 1 167 ? 11.377 11.957 -25.834 1.00 95.75 167 ALA A C 1
ATOM 1308 O O . ALA A 1 167 ? 10.480 11.109 -25.861 1.00 95.75 167 ALA A O 1
ATOM 1309 N N . LEU A 1 168 ? 11.999 12.295 -24.700 1.00 96.44 168 LEU A N 1
ATOM 1310 C CA . LEU A 1 168 ? 11.638 11.734 -23.403 1.00 96.44 168 LEU A CA 1
ATOM 1311 C C . LEU A 1 168 ? 10.215 12.124 -22.995 1.00 96.44 168 LEU A C 1
ATOM 1313 O O . LEU A 1 168 ? 9.470 11.255 -22.543 1.00 96.44 168 LEU A O 1
ATOM 1317 N N . GLU A 1 169 ? 9.831 13.392 -23.154 1.00 95.31 169 GLU A N 1
ATOM 1318 C CA . GLU A 1 169 ? 8.484 13.858 -22.818 1.00 95.31 169 GLU A CA 1
ATOM 1319 C C . GLU A 1 169 ? 7.435 13.192 -23.716 1.00 95.31 169 GLU A C 1
ATOM 1321 O O . GLU A 1 169 ? 6.454 12.650 -23.208 1.00 95.31 169 GLU A O 1
ATOM 1326 N N . ALA A 1 170 ? 7.699 13.091 -25.022 1.00 95.00 170 ALA A N 1
ATOM 1327 C CA . ALA A 1 170 ? 6.811 12.404 -25.957 1.00 95.00 170 ALA A CA 1
ATOM 1328 C C . ALA A 1 170 ? 6.599 10.921 -25.591 1.00 95.00 170 ALA A C 1
ATOM 1330 O O . ALA A 1 170 ? 5.466 10.435 -25.555 1.00 95.00 170 ALA A O 1
ATOM 1331 N N . MET A 1 171 ? 7.671 10.183 -25.273 1.00 96.56 171 MET A N 1
ATOM 1332 C CA . MET A 1 171 ? 7.551 8.790 -24.814 1.00 96.56 171 MET A CA 1
ATOM 1333 C C . MET A 1 171 ? 6.854 8.695 -23.454 1.00 96.56 171 MET A C 1
ATOM 1335 O O . MET A 1 171 ? 6.039 7.794 -23.228 1.00 96.56 171 MET A O 1
ATOM 1339 N N . ARG A 1 172 ? 7.137 9.638 -22.546 1.00 95.12 172 ARG A N 1
ATOM 1340 C CA . ARG A 1 172 ? 6.511 9.699 -21.225 1.00 95.12 172 ARG A CA 1
ATOM 1341 C C . ARG A 1 172 ? 4.999 9.812 -21.345 1.00 95.12 172 ARG A C 1
ATOM 1343 O O . ARG A 1 172 ? 4.299 9.013 -20.721 1.00 95.12 172 ARG A O 1
ATOM 1350 N N . GLU A 1 173 ? 4.516 10.767 -22.131 1.00 94.12 173 GLU A N 1
ATOM 1351 C CA . GLU A 1 173 ? 3.088 10.977 -22.364 1.00 94.12 173 GLU A CA 1
ATOM 1352 C C . GLU A 1 173 ? 2.428 9.763 -23.016 1.00 94.12 173 GLU A C 1
ATOM 1354 O O . GLU A 1 173 ? 1.322 9.378 -22.631 1.00 94.12 173 GLU A O 1
ATOM 1359 N N . ARG A 1 174 ? 3.139 9.113 -23.943 1.00 93.75 174 ARG A N 1
ATOM 1360 C CA . ARG A 1 174 ? 2.612 7.991 -24.716 1.00 93.75 174 ARG A CA 1
ATOM 1361 C C . ARG A 1 174 ? 2.405 6.716 -23.904 1.00 93.75 174 ARG A C 1
ATOM 1363 O O . ARG A 1 174 ? 1.375 6.077 -24.092 1.00 93.75 174 ARG A O 1
ATOM 1370 N N . PHE A 1 175 ? 3.338 6.332 -23.023 1.00 94.56 175 PHE A N 1
ATOM 1371 C CA . PHE A 1 175 ? 3.234 5.042 -22.313 1.00 94.56 175 PHE A CA 1
ATOM 1372 C C . PHE A 1 175 ? 3.755 5.000 -20.867 1.00 94.56 175 PHE A C 1
ATOM 1374 O O . PHE A 1 175 ? 3.499 4.007 -20.180 1.00 94.56 175 PHE A O 1
ATOM 1381 N N . LEU A 1 176 ? 4.424 6.041 -20.347 1.00 93.56 176 LEU A N 1
ATOM 1382 C CA . LEU A 1 176 ? 4.910 6.042 -18.953 1.00 93.56 176 LEU A CA 1
ATOM 1383 C C . LEU A 1 176 ? 3.978 6.767 -17.971 1.00 93.56 176 LEU A C 1
ATOM 1385 O O . LEU A 1 176 ? 4.129 6.595 -16.756 1.00 93.56 176 LEU A O 1
ATOM 1389 N N . LEU A 1 177 ? 3.037 7.586 -18.452 1.00 91.25 177 LEU A N 1
ATOM 1390 C CA . LEU A 1 177 ? 2.142 8.338 -17.575 1.00 91.25 177 LEU A CA 1
ATOM 1391 C C . LEU A 1 177 ? 1.147 7.438 -16.815 1.00 91.25 177 LEU A C 1
ATOM 1393 O O . LEU A 1 177 ? 0.606 6.471 -17.363 1.00 91.25 177 LEU A O 1
ATOM 1397 N N . PRO A 1 178 ? 0.826 7.786 -15.552 1.00 87.56 178 PRO A N 1
ATOM 1398 C CA . PRO A 1 178 ? -0.259 7.144 -14.826 1.00 87.56 178 PRO A CA 1
ATOM 1399 C C . PRO A 1 178 ? -1.589 7.298 -15.567 1.00 87.56 178 PRO A C 1
ATOM 1401 O O . PRO A 1 178 ? -1.964 8.396 -15.963 1.00 87.56 178 PRO A O 1
ATOM 1404 N N . GLY A 1 179 ? -2.332 6.200 -15.702 1.00 86.50 179 GLY A N 1
ATOM 1405 C CA . GLY A 1 179 ? -3.646 6.208 -16.361 1.00 86.50 179 GLY A CA 1
ATOM 1406 C C . GLY A 1 179 ? -3.630 5.729 -17.809 1.00 86.50 179 GLY A C 1
ATOM 1407 O O . GLY A 1 179 ? -4.666 5.271 -18.283 1.00 86.50 179 GLY A O 1
ATOM 1408 N N . VAL A 1 180 ? -2.469 5.713 -18.464 1.00 90.88 180 VAL A N 1
ATOM 1409 C CA . VAL A 1 180 ? -2.331 5.142 -19.807 1.00 90.88 180 VAL A CA 1
ATOM 1410 C C . VAL A 1 180 ? -2.498 3.623 -19.755 1.00 90.88 180 VAL A C 1
ATOM 1412 O O . VAL A 1 180 ? -1.966 2.952 -18.867 1.00 90.88 180 VAL A O 1
ATOM 1415 N N . ALA A 1 181 ? -3.235 3.053 -20.704 1.00 90.50 181 ALA A N 1
ATOM 1416 C CA . ALA A 1 181 ? -3.398 1.608 -20.832 1.00 90.50 181 ALA A CA 1
ATOM 1417 C C . ALA A 1 181 ? -2.145 0.965 -21.455 1.00 90.50 181 ALA A C 1
ATOM 1419 O O . ALA A 1 181 ? -2.231 0.406 -22.533 1.00 90.50 181 ALA A O 1
ATOM 1420 N N . ALA A 1 182 ? -0.986 1.067 -20.803 1.00 93.50 182 ALA A N 1
ATOM 1421 C CA . ALA A 1 182 ? 0.290 0.515 -21.268 1.00 93.50 182 ALA A CA 1
ATOM 1422 C C . ALA A 1 182 ? 0.925 -0.408 -20.207 1.00 93.50 182 ALA A C 1
ATOM 1424 O O . ALA A 1 182 ? 0.650 -0.235 -19.007 1.00 93.50 182 ALA A O 1
ATOM 1425 N N . PRO A 1 183 ? 1.805 -1.353 -20.604 1.00 94.12 183 PRO A N 1
ATOM 1426 C CA . PRO A 1 183 ? 2.540 -2.227 -19.688 1.00 94.12 183 PRO A CA 1
ATOM 1427 C C . PRO A 1 183 ? 3.173 -1.474 -18.526 1.00 94.12 183 PRO A C 1
ATOM 1429 O O . PRO A 1 183 ? 2.989 -1.851 -17.372 1.00 94.12 183 PRO A O 1
ATOM 1432 N N . PHE A 1 184 ? 3.859 -0.365 -18.798 1.00 93.69 184 PHE A N 1
ATOM 1433 C CA . PHE A 1 184 ? 4.582 0.375 -17.768 1.00 93.69 184 PHE A CA 1
ATOM 1434 C C . PHE A 1 184 ? 3.670 0.886 -16.635 1.00 93.69 184 PHE A C 1
ATOM 1436 O O . PHE A 1 184 ? 4.017 0.791 -15.449 1.00 93.69 184 PHE A O 1
ATOM 1443 N N . ASN A 1 185 ? 2.468 1.370 -16.966 1.00 92.12 185 ASN A N 1
ATOM 1444 C CA . ASN A 1 185 ? 1.478 1.775 -15.966 1.00 92.12 185 ASN A CA 1
ATOM 1445 C C . ASN A 1 185 ? 0.958 0.563 -15.172 1.00 92.12 185 ASN A C 1
ATOM 1447 O O . ASN A 1 185 ? 0.815 0.652 -13.950 1.00 92.12 185 ASN A O 1
ATOM 1451 N N . TRP A 1 186 ? 0.741 -0.587 -15.821 1.00 92.12 186 TRP A N 1
ATOM 1452 C CA . TRP A 1 186 ? 0.379 -1.832 -15.132 1.00 92.12 186 TRP A CA 1
ATOM 1453 C C . TRP A 1 186 ? 1.460 -2.267 -14.130 1.00 92.12 186 TRP A C 1
ATOM 1455 O O . TRP A 1 186 ? 1.147 -2.481 -12.956 1.00 92.12 186 TRP A O 1
ATOM 1465 N N . LEU A 1 187 ? 2.737 -2.280 -14.539 1.00 94.12 187 LEU A N 1
ATOM 1466 C CA . LEU A 1 187 ? 3.883 -2.563 -13.663 1.00 94.12 187 LEU A CA 1
ATOM 1467 C C . LEU A 1 187 ? 3.905 -1.632 -12.447 1.00 94.12 187 LEU A C 1
ATOM 1469 O O . LEU A 1 187 ? 4.057 -2.076 -11.307 1.00 94.12 187 LEU A O 1
ATOM 1473 N N . THR A 1 188 ? 3.754 -0.328 -12.682 1.00 93.94 188 THR A N 1
ATOM 1474 C CA . THR A 1 188 ? 3.839 0.692 -11.631 1.00 93.94 188 THR A CA 1
ATOM 1475 C C . THR A 1 188 ? 2.688 0.570 -10.631 1.00 93.94 188 THR A C 1
ATOM 1477 O O . THR A 1 188 ? 2.902 0.684 -9.418 1.00 93.94 188 THR A O 1
ATOM 1480 N N . ARG A 1 189 ? 1.472 0.268 -11.107 1.00 92.56 189 ARG A N 1
ATOM 1481 C CA . ARG A 1 189 ? 0.315 -0.018 -10.246 1.00 92.56 189 ARG A CA 1
ATOM 1482 C C . ARG A 1 189 ? 0.536 -1.279 -9.420 1.00 92.56 189 ARG A C 1
ATOM 1484 O O . ARG A 1 189 ? 0.357 -1.233 -8.203 1.00 92.56 189 ARG A O 1
ATOM 1491 N N . LEU A 1 190 ? 0.991 -2.362 -10.047 1.00 91.94 190 LEU A N 1
ATOM 1492 C CA . LEU A 1 190 ? 1.250 -3.628 -9.366 1.00 91.94 190 LEU A CA 1
ATOM 1493 C C . LEU A 1 190 ? 2.341 -3.483 -8.299 1.00 91.94 190 LEU A C 1
ATOM 1495 O O . LEU A 1 190 ? 2.168 -3.932 -7.167 1.00 91.94 190 LEU A O 1
ATOM 1499 N N . ARG A 1 191 ? 3.427 -2.765 -8.610 1.00 93.94 191 ARG A N 1
ATOM 1500 C CA . ARG A 1 191 ? 4.486 -2.432 -7.647 1.00 93.94 191 ARG A CA 1
ATOM 1501 C C . ARG A 1 191 ? 3.942 -1.614 -6.477 1.00 93.94 191 ARG A C 1
ATOM 1503 O O . ARG A 1 191 ? 4.291 -1.885 -5.332 1.00 93.94 191 ARG A O 1
ATOM 1510 N N . THR A 1 192 ? 3.106 -0.611 -6.741 1.00 92.12 192 THR A N 1
ATOM 1511 C CA . THR A 1 192 ? 2.522 0.243 -5.691 1.00 92.12 192 THR A CA 1
ATOM 1512 C C . THR A 1 192 ? 1.600 -0.557 -4.774 1.00 92.12 192 THR A C 1
ATOM 1514 O O . THR A 1 192 ? 1.692 -0.442 -3.551 1.00 92.12 192 THR A O 1
ATOM 1517 N N . PHE A 1 193 ? 0.772 -1.427 -5.353 1.00 90.62 193 PHE A N 1
ATOM 1518 C CA . PHE A 1 193 ? -0.074 -2.356 -4.612 1.00 90.62 193 PHE A CA 1
ATOM 1519 C C . PHE A 1 193 ? 0.753 -3.321 -3.750 1.00 90.62 193 PHE A C 1
ATOM 1521 O O . PHE A 1 193 ? 0.541 -3.400 -2.540 1.00 90.62 193 PHE A O 1
ATOM 1528 N N . GLY A 1 194 ? 1.762 -3.977 -4.330 1.00 88.69 194 GLY A N 1
ATOM 1529 C CA . GLY A 1 194 ? 2.656 -4.868 -3.590 1.00 88.69 194 GLY A CA 1
ATOM 1530 C C . GLY A 1 194 ? 3.424 -4.142 -2.481 1.00 88.69 194 GLY A C 1
ATOM 1531 O O . GLY A 1 194 ? 3.569 -4.674 -1.383 1.00 88.69 194 GLY A O 1
ATOM 1532 N N . LYS A 1 195 ? 3.851 -2.892 -2.714 1.00 86.19 195 LYS A N 1
ATOM 1533 C CA . LYS A 1 195 ? 4.528 -2.073 -1.697 1.00 86.19 195 LYS A CA 1
ATOM 1534 C C . LYS A 1 195 ? 3.603 -1.727 -0.534 1.00 86.19 195 LYS A C 1
ATOM 1536 O O . LYS A 1 195 ? 4.050 -1.705 0.610 1.00 86.19 195 LYS A O 1
ATOM 1541 N N . ARG A 1 196 ? 2.316 -1.489 -0.810 1.00 87.62 196 ARG A N 1
ATOM 1542 C CA . ARG A 1 196 ? 1.301 -1.315 0.233 1.00 87.62 196 ARG A CA 1
ATOM 1543 C C . ARG A 1 196 ? 1.196 -2.578 1.083 1.00 87.62 196 ARG A C 1
ATOM 1545 O O . ARG A 1 196 ? 1.347 -2.465 2.291 1.00 87.62 196 ARG A O 1
ATOM 1552 N N . ILE A 1 197 ? 1.046 -3.750 0.460 1.00 83.50 197 ILE A N 1
ATOM 1553 C CA . ILE A 1 197 ? 0.994 -5.038 1.174 1.00 83.50 197 ILE A CA 1
ATOM 1554 C C . ILE A 1 197 ? 2.249 -5.243 2.026 1.00 83.50 197 ILE A C 1
ATOM 1556 O O . ILE A 1 197 ? 2.132 -5.566 3.201 1.00 83.50 197 ILE A O 1
ATOM 1560 N N . GLN A 1 198 ? 3.437 -5.002 1.471 1.00 77.19 198 GLN A N 1
ATOM 1561 C CA . GLN A 1 198 ? 4.710 -5.119 2.190 1.00 77.19 198 GLN A CA 1
ATOM 1562 C C . GLN A 1 198 ? 4.797 -4.183 3.408 1.00 77.19 198 GLN A C 1
ATOM 1564 O O . GLN A 1 198 ? 5.418 -4.518 4.413 1.00 77.19 198 GLN A O 1
ATOM 1569 N N . ASN A 1 199 ? 4.213 -2.987 3.322 1.00 76.75 199 ASN A N 1
ATOM 1570 C CA . ASN A 1 199 ? 4.245 -2.020 4.416 1.00 76.75 199 ASN A CA 1
ATOM 1571 C C . ASN A 1 199 ? 3.179 -2.299 5.486 1.00 76.75 199 ASN A C 1
ATOM 1573 O O . ASN A 1 199 ? 3.394 -1.928 6.637 1.00 76.75 199 ASN A O 1
ATOM 1577 N N . THR A 1 200 ? 2.053 -2.922 5.123 1.00 75.56 200 THR A N 1
ATOM 1578 C CA . THR A 1 200 ? 0.927 -3.194 6.035 1.00 75.56 200 THR A CA 1
ATOM 1579 C C . THR A 1 200 ? 0.881 -4.625 6.562 1.00 75.56 200 THR A C 1
ATOM 1581 O O . THR A 1 200 ? 0.108 -4.903 7.470 1.00 75.56 200 THR A O 1
ATOM 1584 N N . THR A 1 201 ? 1.665 -5.540 5.995 1.00 67.12 201 THR A N 1
ATOM 1585 C CA . THR A 1 201 ? 1.706 -6.951 6.396 1.00 67.12 201 THR A CA 1
ATOM 1586 C C . THR A 1 201 ? 3.046 -7.236 7.050 1.00 67.12 201 THR A C 1
ATOM 1588 O O . THR A 1 201 ? 4.095 -6.954 6.469 1.00 67.12 201 THR A O 1
ATOM 1591 N N . THR A 1 202 ? 3.029 -7.810 8.249 1.00 59.47 202 THR A N 1
ATOM 1592 C CA . THR A 1 202 ? 4.243 -8.293 8.909 1.00 59.47 202 THR A CA 1
ATOM 1593 C C . THR A 1 202 ? 4.798 -9.470 8.106 1.00 59.47 202 THR A C 1
ATOM 1595 O O . THR A 1 202 ? 4.229 -10.558 8.114 1.00 59.47 202 THR A O 1
ATOM 1598 N N . SER A 1 203 ? 5.889 -9.259 7.370 1.00 56.84 203 SER A N 1
ATOM 1599 C CA . SER A 1 203 ? 6.632 -10.350 6.734 1.00 56.84 203 SER A CA 1
ATOM 1600 C C . SER A 1 203 ? 7.288 -11.223 7.812 1.00 56.84 203 SER A C 1
ATOM 1602 O O . SER A 1 203 ? 7.905 -10.691 8.740 1.00 56.84 203 SER A O 1
ATOM 1604 N N . LEU A 1 204 ? 7.178 -12.551 7.688 1.00 52.22 204 LEU A N 1
ATOM 1605 C CA . LEU A 1 204 ? 7.927 -13.490 8.531 1.00 52.22 204 LEU A CA 1
ATOM 1606 C C . LEU A 1 204 ? 9.431 -13.168 8.455 1.00 52.22 204 LEU A C 1
ATOM 1608 O O . LEU A 1 204 ? 9.952 -12.910 7.372 1.00 52.22 204 LEU A O 1
ATOM 1612 N N . GLY A 1 205 ? 10.116 -13.188 9.600 1.00 59.28 205 GLY A N 1
ATOM 1613 C CA . GLY A 1 205 ? 11.575 -13.040 9.668 1.00 59.28 205 GLY A CA 1
ATOM 1614 C C . GLY A 1 205 ? 12.115 -11.626 9.907 1.00 59.28 205 GLY A C 1
ATOM 1615 O O . GLY A 1 205 ? 13.321 -11.450 9.834 1.00 59.28 205 GLY A O 1
ATOM 1616 N N . TYR A 1 206 ? 11.279 -10.625 10.212 1.00 64.88 206 TYR A N 1
ATOM 1617 C CA . TYR A 1 206 ? 11.751 -9.266 10.549 1.00 64.88 206 TYR A CA 1
ATOM 1618 C C . TYR A 1 206 ? 11.770 -8.942 12.044 1.00 64.88 206 TYR A C 1
ATOM 1620 O O . TYR A 1 206 ? 12.164 -7.834 12.398 1.00 64.88 206 TYR A O 1
ATOM 1628 N N . ILE A 1 207 ? 11.320 -9.861 12.900 1.00 75.50 207 ILE A N 1
ATOM 1629 C CA 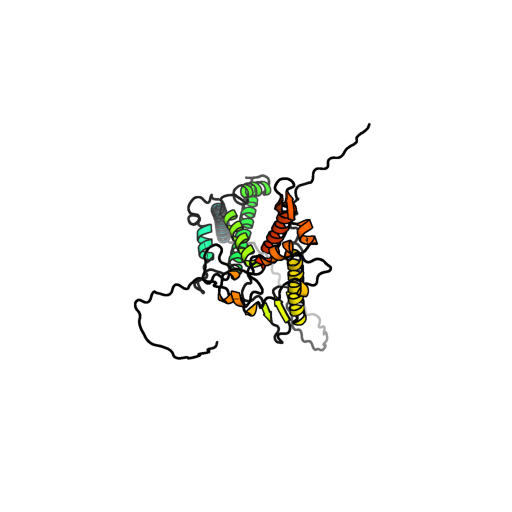. ILE A 1 207 ? 11.368 -9.706 14.355 1.00 75.50 207 ILE A CA 1
ATOM 1630 C C . ILE A 1 207 ? 12.479 -10.612 14.868 1.00 75.50 207 ILE A C 1
ATOM 1632 O O . ILE A 1 207 ? 12.369 -11.833 14.778 1.00 75.50 207 ILE A O 1
ATOM 1636 N N . TYR A 1 208 ? 13.534 -10.002 15.393 1.00 81.94 208 TYR A N 1
ATOM 1637 C CA . TYR A 1 208 ? 14.654 -10.706 16.004 1.00 81.94 208 TYR A CA 1
ATOM 1638 C C . TYR A 1 208 ? 14.653 -10.459 17.502 1.00 81.94 208 TYR A C 1
ATOM 1640 O O . TYR A 1 208 ? 14.447 -9.331 17.951 1.00 81.94 208 TYR A O 1
ATOM 1648 N N . TRP A 1 209 ? 14.919 -11.513 18.257 1.00 87.25 209 TRP A N 1
ATOM 1649 C CA . TRP A 1 209 ? 15.236 -11.420 19.672 1.00 87.25 209 TRP A CA 1
ATOM 1650 C C . TRP A 1 209 ? 16.753 -11.429 19.827 1.00 87.25 209 TRP A C 1
ATOM 1652 O O . TRP A 1 209 ? 17.436 -12.152 19.104 1.00 87.25 209 TRP A O 1
ATOM 1662 N N . SER A 1 210 ? 17.283 -10.620 20.741 1.00 89.12 210 SER A N 1
ATOM 1663 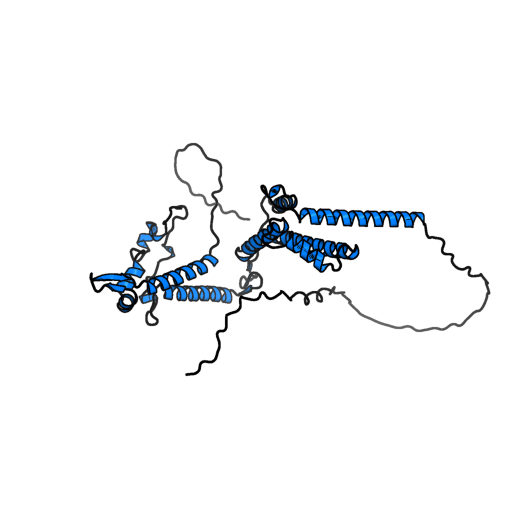C CA . SER A 1 210 ? 18.653 -10.802 21.218 1.00 89.12 210 SER A CA 1
ATOM 1664 C C . SER A 1 210 ? 18.795 -12.164 21.904 1.00 89.12 210 SER A C 1
ATOM 1666 O O . SER A 1 210 ? 17.810 -12.717 22.396 1.00 89.12 210 SER A O 1
ATOM 1668 N N . ASP A 1 211 ? 20.017 -12.697 21.965 1.00 88.00 211 ASP A N 1
ATOM 1669 C CA . ASP A 1 211 ? 20.288 -14.019 22.555 1.00 88.00 211 ASP A CA 1
ATOM 1670 C C . ASP A 1 211 ? 19.830 -14.117 24.023 1.00 88.00 211 ASP A C 1
ATOM 1672 O O . ASP A 1 211 ? 19.373 -15.163 24.480 1.00 88.00 211 ASP A O 1
ATOM 1676 N N . ASP A 1 212 ? 19.887 -12.999 24.752 1.00 90.38 212 ASP A N 1
ATOM 1677 C CA . ASP A 1 212 ? 19.419 -12.857 26.137 1.00 90.38 212 ASP A CA 1
ATOM 1678 C C . ASP A 1 212 ? 17.901 -12.595 26.268 1.00 90.38 212 ASP A C 1
ATOM 1680 O O . ASP A 1 212 ? 17.383 -12.418 27.376 1.00 90.38 212 ASP A O 1
ATOM 1684 N N . GLN A 1 213 ? 17.187 -12.532 25.139 1.00 86.88 213 GLN A N 1
ATOM 1685 C CA . GLN A 1 213 ? 15.758 -12.229 25.024 1.00 86.88 213 GLN A CA 1
ATOM 1686 C C . GLN A 1 213 ? 15.347 -10.882 25.648 1.00 86.88 213 GLN A C 1
ATOM 1688 O O . GLN A 1 213 ? 14.168 -10.649 25.921 1.00 86.88 213 GLN A O 1
ATOM 1693 N N . GLN A 1 214 ? 16.294 -9.966 25.878 1.00 91.69 214 GLN A N 1
ATOM 1694 C CA . GLN A 1 214 ? 16.011 -8.662 26.481 1.00 91.69 214 GLN A CA 1
ATOM 1695 C C . GLN A 1 214 ? 15.696 -7.574 25.463 1.00 91.69 214 GLN A C 1
ATOM 1697 O O . GLN A 1 214 ? 15.176 -6.530 25.857 1.00 91.69 214 GLN A O 1
ATOM 1702 N N . THR A 1 215 ? 15.976 -7.793 24.179 1.00 89.62 215 THR A N 1
ATOM 1703 C CA . THR A 1 215 ? 15.778 -6.796 23.126 1.00 89.62 215 THR A CA 1
ATOM 1704 C C . THR A 1 215 ? 15.093 -7.407 21.909 1.00 89.62 215 THR A C 1
ATOM 1706 O O . THR A 1 215 ? 15.573 -8.371 21.320 1.00 89.62 215 THR A O 1
ATOM 1709 N N . LEU A 1 216 ? 13.979 -6.802 21.507 1.00 89.56 216 LEU A N 1
ATOM 1710 C CA . LEU A 1 216 ? 13.273 -7.058 20.262 1.00 89.56 216 LEU A CA 1
ATOM 1711 C C . LEU A 1 216 ? 13.743 -6.063 19.201 1.00 89.56 216 LEU A C 1
ATOM 1713 O O . LEU A 1 216 ? 13.740 -4.854 19.423 1.00 89.56 216 LEU A O 1
ATOM 1717 N N . SER A 1 217 ? 14.107 -6.563 18.027 1.00 86.25 217 SER A N 1
ATOM 1718 C CA . SER A 1 217 ? 14.497 -5.752 16.875 1.00 86.25 217 SER A CA 1
ATOM 1719 C C . SER A 1 217 ? 13.519 -5.975 15.729 1.00 86.25 217 SER A C 1
ATOM 1721 O O . SER A 1 217 ? 13.311 -7.111 15.309 1.00 86.25 217 SER A O 1
ATOM 1723 N N . TYR A 1 218 ? 12.932 -4.895 15.216 1.00 80.44 218 TYR A N 1
ATOM 1724 C CA . TYR A 1 218 ? 12.057 -4.889 14.047 1.00 80.44 218 TYR A CA 1
ATOM 1725 C C . TYR A 1 218 ? 12.432 -3.744 13.102 1.00 80.44 218 TYR A C 1
ATOM 1727 O O . TYR A 1 218 ? 12.189 -2.576 13.396 1.00 80.44 218 TYR A O 1
ATOM 1735 N N . LYS A 1 219 ? 12.992 -4.064 11.929 1.00 73.56 219 LYS A N 1
ATOM 1736 C CA . LYS A 1 219 ? 13.549 -3.062 10.993 1.00 73.56 219 LYS A CA 1
ATOM 1737 C C . LYS A 1 219 ? 14.573 -2.157 11.706 1.00 73.56 219 LYS A C 1
ATOM 1739 O O . LYS A 1 219 ? 15.578 -2.662 12.182 1.00 73.56 219 LYS A O 1
ATOM 1744 N N . GLU A 1 22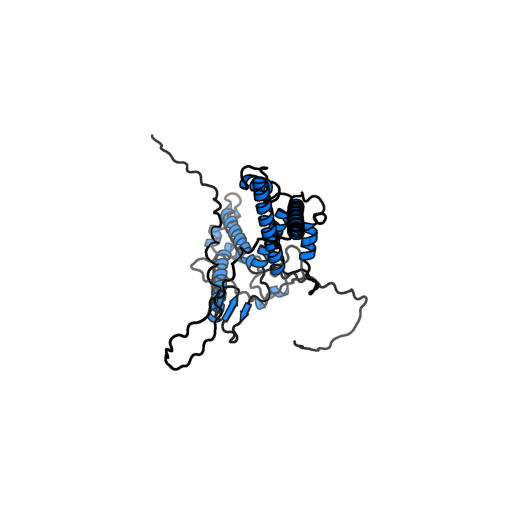0 ? 14.329 -0.847 11.769 1.00 75.44 220 GLU A N 1
ATOM 1745 C CA . GLU A 1 220 ? 15.177 0.139 12.464 1.00 75.44 220 GLU A CA 1
ATOM 1746 C C . GLU A 1 220 ? 14.775 0.337 13.938 1.00 75.44 220 GLU A C 1
ATOM 1748 O O . GLU A 1 220 ? 15.413 1.093 14.668 1.00 75.44 220 GLU A O 1
ATOM 1753 N N . LEU A 1 221 ? 13.697 -0.314 14.384 1.00 79.75 221 LEU A N 1
ATOM 1754 C CA . LEU A 1 221 ? 13.196 -0.216 15.746 1.00 79.75 221 LEU A CA 1
ATOM 1755 C C . LEU A 1 221 ? 13.866 -1.275 16.623 1.00 79.75 221 LEU A C 1
ATOM 1757 O O . LEU A 1 221 ? 13.710 -2.471 16.386 1.00 79.75 221 LEU A O 1
ATOM 1761 N N . HIS A 1 222 ? 14.536 -0.829 17.680 1.00 85.75 222 HIS A N 1
ATOM 1762 C CA . HIS A 1 222 ? 15.059 -1.689 18.736 1.00 85.75 222 HIS A CA 1
ATOM 1763 C C . HIS A 1 222 ? 14.349 -1.352 20.047 1.00 85.75 222 HIS A C 1
ATOM 1765 O O . HIS A 1 222 ? 14.360 -0.205 20.492 1.00 85.75 222 HIS A O 1
ATOM 1771 N N . LEU A 1 223 ? 13.712 -2.346 20.659 1.00 90.06 223 LEU A N 1
ATOM 1772 C CA . LEU A 1 223 ? 12.971 -2.212 21.906 1.00 90.06 223 LEU A CA 1
ATOM 1773 C C . LEU A 1 223 ? 13.535 -3.177 22.936 1.00 90.06 223 LEU A C 1
ATOM 1775 O O . LEU A 1 223 ? 13.498 -4.385 22.735 1.00 90.06 223 LEU A O 1
ATOM 1779 N N . THR A 1 224 ? 13.983 -2.666 24.080 1.00 94.25 224 THR A N 1
ATOM 1780 C CA . THR A 1 224 ? 14.207 -3.531 25.245 1.00 94.25 224 THR A CA 1
ATOM 1781 C C . THR A 1 224 ? 12.875 -4.108 25.725 1.00 94.25 224 THR A C 1
ATOM 1783 O O . THR A 1 224 ? 11.819 -3.546 25.442 1.00 94.25 224 THR A O 1
ATOM 1786 N N . MET A 1 225 ? 12.879 -5.170 26.526 1.00 91.62 225 MET A N 1
ATOM 1787 C CA . MET A 1 225 ? 11.650 -5.706 27.118 1.00 91.62 225 MET A CA 1
ATOM 1788 C C . MET A 1 225 ? 10.921 -4.681 27.995 1.00 91.62 225 MET A C 1
ATOM 1790 O O . MET A 1 225 ? 9.691 -4.665 28.041 1.00 91.62 225 MET A O 1
ATOM 1794 N N . ALA A 1 226 ? 11.658 -3.781 28.654 1.00 92.88 226 ALA A N 1
ATOM 1795 C CA . ALA A 1 226 ? 11.072 -2.640 29.353 1.00 92.88 226 ALA A CA 1
ATOM 1796 C C . ALA A 1 226 ? 10.425 -1.647 28.373 1.00 92.88 226 ALA A C 1
ATOM 1798 O O . ALA A 1 226 ? 9.294 -1.222 28.599 1.00 92.88 226 ALA A O 1
ATOM 1799 N N . GLY A 1 227 ? 11.105 -1.338 27.264 1.00 91.25 227 GLY A N 1
ATOM 1800 C CA . GLY A 1 227 ? 10.578 -0.498 26.190 1.00 91.25 227 GLY A CA 1
ATOM 1801 C C . GLY A 1 227 ? 9.345 -1.098 25.514 1.00 91.25 227 GLY A C 1
ATOM 1802 O O . GLY A 1 227 ? 8.381 -0.382 25.282 1.00 91.25 227 GLY A O 1
ATOM 1803 N N . LEU A 1 228 ? 9.323 -2.410 25.273 1.00 88.94 228 LEU A N 1
ATOM 1804 C CA . L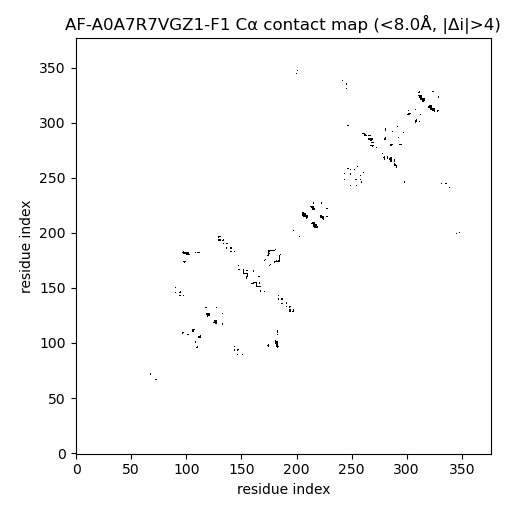EU A 1 228 ? 8.186 -3.128 24.698 1.00 88.94 228 LEU A CA 1
ATOM 1805 C C . LEU A 1 228 ? 6.979 -3.111 25.642 1.00 88.94 228 LEU A C 1
ATOM 1807 O O . LEU A 1 228 ? 5.877 -2.776 25.215 1.00 88.94 228 LEU A O 1
ATOM 1811 N N . ARG A 1 229 ? 7.176 -3.415 26.933 1.00 91.50 229 ARG A N 1
ATOM 1812 C CA . ARG A 1 229 ? 6.109 -3.308 27.945 1.00 91.50 229 ARG A CA 1
ATOM 1813 C C . ARG A 1 229 ? 5.582 -1.880 28.056 1.00 91.50 229 ARG A C 1
ATOM 1815 O O . ARG A 1 229 ? 4.372 -1.686 28.114 1.00 91.50 229 ARG A O 1
ATOM 1822 N N . GLY A 1 230 ? 6.479 -0.893 28.051 1.00 93.31 230 GLY A N 1
ATOM 1823 C CA . GLY A 1 230 ? 6.121 0.524 28.036 1.00 93.31 230 GLY A CA 1
ATOM 1824 C C . GLY A 1 230 ? 5.317 0.897 26.793 1.00 93.31 230 GLY A C 1
ATOM 1825 O O . GLY A 1 230 ? 4.261 1.500 26.920 1.00 93.31 230 GLY A O 1
ATOM 1826 N N . PHE A 1 231 ? 5.760 0.460 25.613 1.00 88.44 231 PHE A N 1
ATOM 1827 C CA . PHE A 1 231 ? 5.069 0.674 24.346 1.00 88.44 231 PHE A CA 1
ATOM 1828 C C . PHE A 1 231 ? 3.652 0.096 24.372 1.00 88.44 231 PHE A C 1
ATOM 1830 O O . PHE A 1 231 ? 2.704 0.826 24.100 1.00 88.44 231 PHE A O 1
ATOM 1837 N N . VAL A 1 232 ? 3.490 -1.178 24.752 1.00 89.56 232 VAL A N 1
ATOM 1838 C CA . VAL A 1 232 ? 2.170 -1.822 24.854 1.00 89.56 232 VAL A CA 1
ATOM 1839 C C . VAL A 1 232 ? 1.287 -1.086 25.856 1.00 89.56 232 VAL A C 1
ATOM 1841 O O . VAL A 1 232 ? 0.138 -0.792 25.540 1.00 89.56 232 VAL A O 1
ATOM 1844 N N . ARG A 1 233 ? 1.822 -0.729 27.030 1.00 91.62 233 ARG A N 1
ATOM 1845 C CA . ARG A 1 233 ? 1.086 0.051 28.030 1.00 91.62 233 ARG A CA 1
ATOM 1846 C C . ARG A 1 233 ? 0.605 1.385 27.456 1.00 91.62 233 ARG A C 1
ATOM 1848 O O . ARG A 1 233 ? -0.574 1.681 27.572 1.00 91.62 233 ARG A O 1
ATOM 1855 N N . THR A 1 234 ? 1.465 2.136 26.770 1.00 91.19 234 THR A N 1
ATOM 1856 C CA . THR A 1 234 ? 1.081 3.401 26.127 1.00 91.19 234 THR A CA 1
ATOM 1857 C C . THR A 1 234 ? 0.034 3.198 25.033 1.00 91.19 234 THR A C 1
ATOM 1859 O O . THR A 1 234 ? -0.888 3.997 24.922 1.00 91.19 234 THR A O 1
ATOM 1862 N N . GLN A 1 235 ? 0.121 2.127 24.235 1.00 89.25 235 GLN A N 1
ATOM 1863 C CA . GLN A 1 235 ? -0.930 1.818 23.258 1.00 89.25 235 GLN A CA 1
ATOM 1864 C C . GLN A 1 235 ? -2.272 1.521 23.944 1.00 89.25 235 GLN A C 1
ATOM 1866 O O . GLN A 1 235 ? -3.310 1.970 23.463 1.00 89.25 235 GLN A O 1
ATOM 1871 N N . VAL A 1 236 ? -2.258 0.810 25.077 1.00 88.56 236 VAL A N 1
ATOM 1872 C CA . VAL A 1 236 ? -3.459 0.551 25.886 1.00 88.56 236 VAL A CA 1
ATOM 1873 C C . VAL A 1 236 ? -4.017 1.847 26.478 1.00 88.56 236 VAL A C 1
ATOM 1875 O O . VAL A 1 236 ? -5.217 2.069 26.381 1.00 88.56 236 VAL A O 1
ATOM 1878 N N . GLU A 1 237 ? -3.173 2.718 27.035 1.00 88.25 237 GLU A N 1
ATOM 1879 C CA . GLU A 1 237 ? -3.573 4.025 27.583 1.00 88.25 237 GLU A CA 1
ATOM 1880 C C . GLU A 1 237 ? -4.212 4.917 26.507 1.00 88.25 237 GLU A C 1
ATOM 1882 O O . GLU A 1 237 ? -5.293 5.462 26.714 1.00 88.25 237 GLU A O 1
ATOM 1887 N N . LEU A 1 238 ? -3.599 5.011 25.322 1.00 88.50 238 LEU A N 1
ATOM 1888 C CA . LEU A 1 238 ? -4.146 5.781 24.199 1.00 88.50 238 LEU A CA 1
ATOM 1889 C C . LEU A 1 238 ? -5.479 5.209 23.699 1.00 88.50 238 LEU A C 1
ATOM 1891 O O . LEU A 1 238 ? -6.402 5.969 23.411 1.00 88.50 238 LEU A O 1
ATOM 1895 N N . ALA A 1 239 ? -5.593 3.881 23.607 1.00 86.75 239 ALA A N 1
ATOM 1896 C CA . ALA A 1 239 ? -6.837 3.228 23.213 1.00 86.75 239 ALA A CA 1
ATOM 1897 C C . ALA A 1 239 ? -7.946 3.442 24.252 1.00 86.75 239 ALA A C 1
ATOM 1899 O O . ALA A 1 239 ? -9.098 3.655 23.882 1.00 86.75 239 ALA A O 1
ATOM 1900 N N . GLN A 1 240 ? -7.606 3.410 25.542 1.00 86.12 240 GLN A N 1
ATOM 1901 C CA . GLN A 1 240 ? -8.541 3.705 26.625 1.00 86.12 240 GLN A CA 1
ATOM 1902 C C . GLN A 1 240 ? -9.030 5.151 26.555 1.00 86.12 240 GLN A C 1
ATOM 1904 O O . GLN A 1 240 ? -10.235 5.361 26.582 1.00 86.12 240 GLN A O 1
ATOM 1909 N N . LEU A 1 241 ? -8.134 6.117 26.350 1.00 86.12 241 LEU A N 1
ATOM 1910 C CA . LEU A 1 241 ? -8.500 7.526 26.196 1.00 86.12 241 LEU A CA 1
ATOM 1911 C C . LEU A 1 241 ? -9.422 7.759 24.986 1.00 86.12 241 LEU A C 1
ATOM 1913 O O . LEU A 1 241 ? -10.386 8.517 25.062 1.00 86.12 241 LEU A O 1
ATOM 1917 N N . GLU A 1 242 ? -9.177 7.074 23.865 1.00 86.88 242 GLU A N 1
ATOM 1918 C CA . GLU A 1 242 ? -10.075 7.136 22.705 1.00 86.88 242 GLU A CA 1
ATOM 1919 C C . GLU A 1 242 ? -11.447 6.497 22.999 1.00 86.88 242 GLU A C 1
ATOM 1921 O O . GLU A 1 242 ? -12.480 7.019 22.572 1.00 86.88 242 GLU A O 1
ATOM 1926 N N . LEU A 1 243 ? -11.480 5.397 23.760 1.00 86.44 243 LEU A N 1
ATOM 1927 C CA . LEU A 1 243 ? -12.723 4.753 24.192 1.00 86.44 243 LEU A CA 1
ATOM 1928 C C . LEU A 1 243 ? -13.520 5.602 25.186 1.00 86.44 243 LEU A C 1
ATOM 1930 O O . LEU A 1 243 ? -14.744 5.586 25.122 1.00 86.44 243 LEU A O 1
ATOM 1934 N N . GLU A 1 244 ? -12.869 6.351 26.073 1.00 88.81 244 GLU A N 1
ATOM 1935 C CA . GLU A 1 244 ? -13.544 7.217 27.049 1.00 88.81 244 GLU A CA 1
ATOM 1936 C C . GLU A 1 244 ? -14.401 8.282 26.355 1.00 88.81 244 GLU A C 1
ATOM 1938 O O . GLU A 1 244 ? -15.570 8.461 26.704 1.00 88.81 244 GLU A O 1
ATOM 1943 N N . GLY A 1 245 ? -13.883 8.881 25.277 1.00 86.81 245 GLY A N 1
ATOM 1944 C CA . GLY A 1 245 ? -14.673 9.765 24.418 1.00 86.81 245 GLY A CA 1
ATOM 1945 C C . GLY A 1 245 ? -15.847 9.048 23.738 1.00 86.81 245 GLY A C 1
ATOM 1946 O O . GLY A 1 245 ? -16.940 9.600 23.632 1.00 86.81 245 GLY A O 1
ATOM 1947 N N . LEU A 1 246 ? -15.667 7.791 23.313 1.00 89.31 246 LEU A N 1
ATOM 1948 C CA . LEU A 1 246 ? -16.742 6.987 22.712 1.00 89.31 246 LEU A CA 1
ATOM 1949 C C . LEU A 1 246 ? -17.797 6.512 23.725 1.00 89.31 246 LEU A C 1
ATOM 1951 O O . LEU A 1 246 ? -18.922 6.206 23.323 1.00 89.31 246 LEU A O 1
ATOM 1955 N N . PHE A 1 247 ? -17.451 6.443 25.007 1.00 89.81 247 PHE A N 1
ATOM 1956 C CA . PHE A 1 247 ? -18.349 6.086 26.105 1.00 89.81 247 PHE A CA 1
ATOM 1957 C C . PHE A 1 247 ? -18.982 7.301 26.794 1.00 89.81 247 PHE A C 1
ATOM 1959 O O . PHE A 1 247 ? -19.782 7.123 27.716 1.00 89.81 247 PHE A O 1
ATOM 1966 N N . LEU A 1 248 ? -18.683 8.512 26.310 1.00 90.81 248 LEU A N 1
ATOM 1967 C CA . LEU A 1 248 ? -19.241 9.767 26.812 1.00 90.81 248 LEU A CA 1
ATOM 1968 C C . LEU A 1 248 ? -18.958 9.946 28.312 1.00 90.81 248 LEU A C 1
ATOM 1970 O O . LEU A 1 248 ? -19.872 10.170 29.110 1.00 90.81 248 LEU A O 1
ATOM 1974 N N . LEU A 1 249 ? -17.699 9.751 28.713 1.00 90.44 249 LEU A N 1
ATOM 1975 C CA . LEU A 1 249 ? -17.263 10.033 30.080 1.00 90.44 249 LEU A CA 1
ATOM 1976 C C . LEU A 1 249 ? -16.986 11.525 30.238 1.00 90.44 249 LEU A C 1
ATOM 1978 O O . LEU A 1 249 ? -16.328 12.131 29.392 1.00 90.44 249 LEU A O 1
ATOM 1982 N N . HIS A 1 250 ? -17.467 12.092 31.340 1.00 87.56 250 HIS A N 1
ATOM 1983 C CA . HIS A 1 250 ? -17.073 13.425 31.776 1.00 87.56 250 HIS A CA 1
ATOM 1984 C C . HIS A 1 250 ? -15.699 13.386 32.466 1.00 87.56 250 HIS A C 1
ATOM 1986 O O . HIS A 1 250 ? -15.329 12.371 33.050 1.00 87.56 250 HIS A O 1
ATOM 1992 N N . GLU A 1 251 ? -14.970 14.506 32.487 1.00 83.69 251 GLU A N 1
ATOM 1993 C CA . GLU A 1 251 ? -13.658 14.622 33.161 1.00 83.69 251 GLU A CA 1
ATOM 1994 C C . GLU A 1 251 ? -13.719 14.343 34.678 1.00 83.69 251 GLU A C 1
ATOM 1996 O O . GLU A 1 251 ? -12.712 14.020 35.304 1.00 83.69 251 GLU A O 1
ATOM 2001 N N . GLU A 1 252 ? -14.911 14.455 35.267 1.00 86.75 252 GLU A N 1
ATOM 2002 C CA . GLU A 1 252 ? -15.175 14.218 36.693 1.00 86.75 252 GLU A CA 1
ATOM 2003 C C . GLU A 1 252 ? -15.583 12.766 36.993 1.00 86.75 252 GLU A C 1
ATOM 2005 O O . GLU A 1 252 ? -15.628 12.354 38.153 1.00 86.75 252 GLU A O 1
ATOM 2010 N N . GLU A 1 253 ? -15.887 11.975 35.962 1.00 88.38 253 GLU A N 1
ATOM 2011 C CA . GLU A 1 253 ? -16.265 10.575 36.107 1.00 88.38 253 GLU A CA 1
ATOM 2012 C C . GLU A 1 253 ? -15.041 9.671 35.952 1.00 88.38 253 GLU A C 1
ATOM 2014 O O . GLU A 1 253 ? -14.250 9.798 35.019 1.00 88.38 253 GLU A O 1
ATOM 2019 N N . THR A 1 254 ? -14.906 8.684 36.836 1.00 86.50 254 THR A N 1
ATOM 2020 C CA . THR A 1 254 ? -13.898 7.637 36.656 1.00 86.50 254 THR A CA 1
ATOM 2021 C C . THR A 1 254 ? -14.438 6.527 35.766 1.00 86.50 254 THR A C 1
ATOM 2023 O O . THR A 1 254 ? -15.605 6.124 35.858 1.00 86.50 254 THR A O 1
ATOM 2026 N N . ARG A 1 255 ? -13.570 5.973 34.914 1.00 85.62 255 ARG A N 1
ATOM 2027 C CA . ARG A 1 255 ? -13.955 4.892 34.002 1.00 85.62 255 ARG A CA 1
ATOM 2028 C C . ARG A 1 255 ? -14.482 3.675 34.744 1.00 85.62 255 ARG A C 1
ATOM 2030 O O . ARG A 1 255 ? -15.437 3.063 34.290 1.00 85.62 255 ARG A O 1
ATOM 2037 N N . GLU A 1 256 ? -13.896 3.335 35.884 1.00 85.56 256 GLU A N 1
ATOM 2038 C CA . GLU A 1 256 ? -14.297 2.182 36.690 1.00 85.56 256 GLU A CA 1
ATOM 2039 C C . GLU A 1 256 ? -15.690 2.336 37.310 1.00 85.56 256 GLU A C 1
ATOM 2041 O O . GLU A 1 256 ? -16.326 1.321 37.593 1.00 85.56 256 GLU A O 1
ATOM 2046 N N . ALA A 1 257 ? -16.150 3.571 37.537 1.00 86.50 257 ALA A N 1
ATOM 2047 C CA . ALA A 1 257 ? -17.485 3.847 38.064 1.00 86.50 257 ALA A CA 1
ATOM 2048 C C . ALA A 1 257 ? -18.557 3.810 36.966 1.00 86.50 257 ALA A C 1
ATOM 2050 O O . ALA A 1 257 ? -19.691 3.413 37.222 1.00 86.50 257 ALA A O 1
ATOM 2051 N N . VAL A 1 258 ? -18.192 4.217 35.749 1.00 87.44 258 VAL A N 1
ATOM 2052 C CA . VAL A 1 258 ? -19.118 4.354 34.620 1.00 87.44 258 VAL A CA 1
ATOM 2053 C C . VAL A 1 258 ? -19.168 3.103 33.753 1.00 87.44 258 VAL A C 1
ATOM 2055 O O . VAL A 1 258 ? -20.245 2.588 33.458 1.00 87.44 258 VAL A O 1
ATOM 2058 N N . VAL A 1 259 ? -18.007 2.649 33.283 1.00 85.38 259 VAL A N 1
ATOM 2059 C CA . VAL A 1 259 ? -17.895 1.606 32.267 1.00 85.38 259 VAL A CA 1
ATOM 2060 C C . VAL A 1 259 ? -17.905 0.246 32.958 1.00 85.38 259 VAL A C 1
ATOM 2062 O O . VAL A 1 259 ? -17.017 -0.036 33.770 1.00 85.38 259 VAL A O 1
ATOM 2065 N N . PRO A 1 260 ? -18.861 -0.638 32.626 1.00 82.00 260 PRO A N 1
ATOM 2066 C CA . PRO A 1 260 ? -18.906 -1.967 33.203 1.00 82.00 260 PRO A CA 1
ATOM 2067 C C . PRO A 1 260 ? -17.621 -2.742 32.922 1.00 82.00 260 PRO A C 1
ATOM 2069 O O . PRO A 1 260 ? -17.102 -2.752 31.802 1.00 82.00 260 PRO A O 1
ATOM 2072 N N . ARG A 1 261 ? -17.119 -3.449 33.937 1.00 80.94 261 ARG A N 1
ATOM 2073 C CA . ARG A 1 261 ? -16.003 -4.375 33.747 1.00 80.94 261 ARG A CA 1
ATOM 2074 C C . ARG A 1 261 ? -16.479 -5.551 32.901 1.00 80.94 261 ARG A C 1
ATOM 2076 O O . ARG A 1 261 ? -17.345 -6.309 33.322 1.00 80.94 261 ARG A O 1
ATOM 2083 N N . LEU A 1 262 ? -15.896 -5.693 31.716 1.00 80.25 262 LEU A N 1
ATOM 2084 C CA . LEU A 1 262 ? -16.156 -6.811 30.817 1.00 80.25 262 LEU A CA 1
ATOM 2085 C C . LEU A 1 262 ? -15.157 -7.931 31.101 1.00 80.25 262 LEU A C 1
ATOM 2087 O O . LEU A 1 262 ? -13.943 -7.719 31.022 1.00 80.25 262 LEU A O 1
ATOM 2091 N N . ALA A 1 263 ? -15.660 -9.132 31.381 1.00 84.06 263 ALA A N 1
ATOM 2092 C CA . ALA A 1 263 ? -14.845 -10.338 31.437 1.00 84.06 263 ALA A CA 1
ATOM 2093 C C . ALA A 1 263 ? -14.462 -10.756 30.007 1.00 84.06 263 ALA A C 1
ATOM 2095 O O . ALA A 1 263 ? -15.021 -11.689 29.445 1.00 84.06 263 ALA A O 1
ATOM 2096 N N . LEU A 1 264 ? -13.515 -10.033 29.391 1.00 84.44 264 LEU A N 1
ATOM 2097 C CA . LEU A 1 264 ? -13.135 -10.220 27.980 1.00 84.44 264 LEU A CA 1
ATOM 2098 C C . LEU A 1 264 ? -12.726 -11.664 27.646 1.00 84.44 264 LEU A C 1
ATOM 2100 O O . LEU A 1 264 ? -12.896 -12.094 26.512 1.00 84.44 264 LEU A O 1
ATOM 2104 N N . VAL A 1 265 ? -12.203 -12.402 28.629 1.00 87.06 265 VAL A N 1
ATOM 2105 C CA . VAL A 1 265 ? -11.791 -13.811 28.499 1.00 87.06 265 VAL A CA 1
ATOM 2106 C C . VAL A 1 265 ? -12.989 -14.756 28.352 1.00 87.06 265 VAL A C 1
ATOM 2108 O O . VAL A 1 265 ? -12.859 -15.824 27.765 1.00 87.06 265 VAL A O 1
ATOM 2111 N N . GLU A 1 266 ? -14.150 -14.368 28.873 1.00 87.81 266 GLU A N 1
ATOM 2112 C CA . GLU A 1 266 ? -15.384 -15.156 28.828 1.00 87.81 266 GLU A CA 1
ATOM 2113 C C . GLU A 1 266 ? -16.244 -14.823 27.600 1.00 87.81 266 GLU A C 1
ATOM 2115 O O . GLU A 1 266 ? -17.226 -15.511 27.323 1.00 87.81 266 GLU A O 1
ATOM 2120 N N . LEU A 1 267 ? -15.878 -13.783 26.839 1.00 88.31 267 LEU A N 1
ATOM 2121 C CA . LEU A 1 267 ? -16.531 -13.468 25.573 1.00 88.31 267 LEU A CA 1
ATOM 2122 C C . LEU A 1 267 ? -16.170 -14.527 24.532 1.00 88.31 267 LEU A C 1
ATOM 2124 O O . LEU A 1 267 ? -15.001 -14.858 24.330 1.00 88.31 267 LEU A O 1
ATOM 2128 N N . ALA A 1 268 ? -17.181 -15.015 23.825 1.00 87.44 268 ALA A N 1
ATOM 2129 C CA . ALA A 1 268 ? -17.011 -15.954 22.734 1.00 87.44 268 ALA A CA 1
ATOM 2130 C C . ALA A 1 268 ? -17.598 -15.384 21.439 1.00 87.44 268 ALA A C 1
ATOM 2132 O O . ALA A 1 268 ? -18.571 -14.630 21.449 1.00 87.44 268 ALA A O 1
ATOM 2133 N N . ASP A 1 269 ? -17.003 -15.773 20.317 1.00 86.12 269 ASP A N 1
ATOM 2134 C CA . ASP A 1 269 ? -17.538 -15.509 18.985 1.00 86.12 269 ASP A CA 1
ATOM 2135 C C . ASP A 1 269 ? -17.569 -16.817 18.184 1.00 86.12 269 ASP A C 1
ATOM 2137 O O . ASP A 1 269 ? -16.832 -17.770 18.481 1.00 86.12 269 ASP A O 1
ATOM 2141 N N . ASP A 1 270 ? -18.436 -16.872 17.178 1.00 82.25 270 ASP A N 1
ATOM 2142 C CA . ASP A 1 270 ? -18.460 -17.934 16.178 1.00 82.25 270 ASP A CA 1
ATOM 2143 C C . ASP A 1 270 ? -17.856 -17.402 14.870 1.00 82.25 270 ASP A C 1
ATOM 2145 O O . ASP A 1 270 ? -18.572 -16.843 14.033 1.00 82.25 270 ASP A O 1
ATOM 2149 N N . PRO A 1 271 ? -16.541 -17.597 14.659 1.00 78.06 271 PRO A N 1
ATOM 2150 C CA . PRO A 1 271 ? -15.855 -17.116 13.466 1.00 78.06 271 PRO A CA 1
ATOM 2151 C C . PRO A 1 271 ? -16.347 -17.768 12.165 1.00 78.06 271 PRO A C 1
ATOM 2153 O O . PRO A 1 271 ? -16.013 -17.297 11.078 1.00 78.06 271 PRO A O 1
ATOM 2156 N N . THR A 1 272 ? -17.105 -18.865 12.244 1.00 80.06 272 THR A N 1
ATOM 2157 C CA . THR A 1 272 ? -17.647 -19.558 11.068 1.00 80.06 272 THR A CA 1
ATOM 2158 C C . THR A 1 272 ? -18.991 -18.983 10.617 1.00 80.06 272 THR A C 1
ATOM 2160 O O . THR A 1 272 ? -19.420 -19.205 9.479 1.00 80.06 272 THR A O 1
ATOM 2163 N N . ASN A 1 273 ? -19.643 -18.195 11.475 1.00 76.00 273 ASN A N 1
ATOM 2164 C CA . ASN A 1 273 ? -20.942 -17.607 11.207 1.00 76.00 273 ASN A CA 1
ATOM 2165 C C . ASN A 1 273 ? -20.818 -16.312 10.391 1.00 76.00 273 ASN A C 1
ATOM 2167 O O . ASN A 1 273 ? -20.678 -15.209 10.910 1.00 76.00 273 ASN A O 1
ATOM 2171 N N . ASN A 1 274 ? -20.941 -16.455 9.073 1.00 77.88 274 ASN A N 1
ATOM 2172 C CA . ASN A 1 274 ? -20.867 -15.343 8.122 1.00 77.88 274 ASN A CA 1
ATOM 2173 C C . ASN A 1 274 ? -22.224 -14.671 7.840 1.00 77.88 274 ASN A C 1
ATOM 2175 O O . ASN A 1 274 ? -22.406 -14.039 6.794 1.00 77.88 274 ASN A O 1
ATOM 2179 N N . ARG A 1 275 ? -23.217 -14.812 8.728 1.00 82.31 275 ARG A N 1
ATOM 2180 C CA . ARG A 1 275 ? -24.508 -14.136 8.552 1.00 82.31 275 ARG A CA 1
ATOM 2181 C C . ARG A 1 275 ? -24.327 -12.626 8.674 1.00 82.31 275 ARG A C 1
ATOM 2183 O O . ARG A 1 275 ? -23.731 -12.114 9.618 1.00 82.31 275 ARG A O 1
ATOM 2190 N N . ARG A 1 276 ? -24.889 -11.883 7.722 1.00 68.56 276 ARG A N 1
ATOM 2191 C CA . ARG A 1 276 ? -24.879 -10.418 7.762 1.00 68.56 276 ARG A CA 1
ATOM 2192 C C . ARG A 1 276 ? -25.571 -9.930 9.041 1.00 68.56 276 ARG A C 1
ATOM 2194 O O . ARG A 1 276 ? -26.721 -10.279 9.278 1.00 68.56 276 ARG A O 1
ATOM 2201 N N . GLY A 1 277 ? -24.882 -9.096 9.818 1.00 77.88 277 GLY A N 1
ATOM 2202 C CA . GLY A 1 277 ? -25.389 -8.563 11.088 1.00 77.88 277 GLY A CA 1
ATOM 2203 C C . GLY A 1 277 ? -25.057 -9.415 12.318 1.00 77.88 277 GLY A C 1
ATOM 2204 O O . GLY A 1 277 ? -25.354 -8.979 13.429 1.00 77.88 277 GLY A O 1
ATOM 2205 N N . TRP A 1 278 ? -24.410 -10.573 12.135 1.00 79.88 278 TRP A N 1
ATOM 2206 C CA . TRP A 1 278 ? -23.859 -11.355 13.238 1.00 79.88 278 TRP A CA 1
ATOM 2207 C C . TRP A 1 278 ? -22.756 -10.584 13.969 1.00 79.88 278 TRP A C 1
ATOM 2209 O O . TRP A 1 278 ? -21.940 -9.898 13.345 1.00 79.88 278 TRP A O 1
ATOM 2219 N N . ASN A 1 279 ? -22.748 -10.690 15.294 1.00 83.88 279 ASN A N 1
ATOM 2220 C CA . ASN A 1 279 ? -21.681 -10.206 16.160 1.00 83.88 279 ASN A CA 1
ATOM 2221 C C . ASN A 1 279 ? -21.670 -11.002 17.477 1.00 83.88 279 ASN A C 1
ATOM 2223 O O . ASN A 1 279 ? -22.659 -11.650 17.818 1.00 83.88 279 ASN A O 1
ATOM 2227 N N . PHE A 1 280 ? -20.577 -10.904 18.234 1.00 85.62 280 PHE A N 1
ATOM 2228 C CA . PHE A 1 280 ? -20.356 -11.669 19.466 1.00 85.62 280 PHE A CA 1
ATOM 2229 C C . PHE A 1 280 ? -21.416 -11.453 20.568 1.00 85.62 280 PHE A C 1
ATOM 2231 O O . PHE A 1 280 ? -21.568 -12.319 21.428 1.00 85.62 280 PHE A O 1
ATOM 2238 N N . LEU A 1 281 ? -22.180 -10.347 20.554 1.00 85.44 281 LEU A N 1
ATOM 2239 C CA . LEU A 1 281 ? -23.279 -10.126 21.511 1.00 85.44 281 LEU A CA 1
ATOM 2240 C C . LEU A 1 281 ? -24.450 -11.094 21.279 1.00 85.44 281 LEU A C 1
ATOM 2242 O O . LEU A 1 281 ? -25.224 -11.353 22.196 1.00 85.44 281 LEU A O 1
ATOM 2246 N N . GLN A 1 282 ? -24.575 -11.641 20.066 1.00 85.19 282 GLN A N 1
ATOM 2247 C CA . GLN A 1 282 ? -25.616 -12.606 19.699 1.00 85.19 282 GLN A CA 1
ATOM 2248 C C . GLN A 1 282 ? -25.224 -14.054 20.036 1.00 85.19 282 GLN A C 1
ATOM 2250 O O . GLN A 1 282 ? -26.060 -14.954 19.925 1.00 85.19 282 GLN A O 1
ATOM 2255 N N . ASP A 1 283 ? -23.979 -14.303 20.459 1.00 87.12 283 ASP A N 1
ATOM 2256 C CA . ASP A 1 283 ? -23.553 -15.629 20.897 1.00 87.12 283 ASP A CA 1
ATOM 2257 C C . ASP A 1 283 ? -24.091 -15.931 22.303 1.00 87.12 283 ASP A C 1
ATOM 2259 O O . ASP A 1 283 ? -23.803 -15.236 23.278 1.00 87.12 283 ASP A O 1
ATOM 2263 N N . HIS A 1 284 ? -24.847 -17.021 22.429 1.00 86.12 284 HIS A N 1
ATOM 2264 C CA . HIS A 1 284 ? -25.379 -17.496 23.706 1.00 86.12 284 HIS A CA 1
ATOM 2265 C C . HIS A 1 284 ? -24.315 -17.695 24.800 1.00 86.12 284 HIS A C 1
ATOM 2267 O O . HIS A 1 284 ? -24.622 -17.484 25.973 1.00 86.12 284 HIS A O 1
ATOM 2273 N N . ARG A 1 285 ? -23.076 -18.058 24.436 1.00 87.44 285 ARG A N 1
ATOM 2274 C CA . ARG A 1 285 ? -21.954 -18.247 25.375 1.00 87.44 285 ARG A CA 1
ATOM 2275 C C . ARG A 1 285 ? -21.543 -16.937 26.046 1.00 87.44 285 ARG A C 1
ATOM 2277 O O . ARG A 1 285 ? -21.162 -16.935 27.209 1.00 87.44 285 ARG A O 1
ATOM 2284 N N . THR A 1 286 ? -21.697 -15.826 25.331 1.00 87.69 286 THR A N 1
ATOM 2285 C CA . THR A 1 286 ? -21.340 -14.482 25.791 1.00 87.69 286 THR A CA 1
ATOM 2286 C C . THR A 1 286 ? -22.364 -13.905 26.773 1.00 87.69 286 THR A C 1
ATOM 2288 O O . THR A 1 286 ? -22.041 -13.023 27.566 1.00 87.69 286 THR A O 1
ATOM 2291 N N . ARG A 1 287 ? -23.601 -14.419 26.784 1.00 80.38 287 ARG A N 1
ATOM 2292 C CA . ARG A 1 287 ? -24.713 -13.841 27.556 1.00 80.38 287 ARG A CA 1
ATOM 2293 C C . ARG A 1 287 ? -24.451 -13.748 29.063 1.00 80.38 287 ARG A C 1
ATOM 2295 O O . ARG A 1 287 ? -24.938 -12.815 29.687 1.00 80.38 287 ARG A O 1
ATOM 2302 N N . ALA A 1 288 ? -23.712 -14.696 29.639 1.00 81.50 288 ALA A N 1
ATOM 2303 C CA . ALA A 1 288 ? -23.385 -14.694 31.068 1.00 81.50 288 ALA A CA 1
ATOM 2304 C C . ALA A 1 288 ? -22.256 -13.710 31.430 1.00 81.50 288 ALA A C 1
ATOM 2306 O O . ALA A 1 288 ? -22.214 -13.223 32.556 1.00 81.50 288 ALA A O 1
ATOM 2307 N N . ALA A 1 289 ? -21.374 -13.405 30.475 1.00 82.81 289 ALA A N 1
ATOM 2308 C CA . ALA A 1 289 ? -20.222 -12.522 30.657 1.00 82.81 289 ALA A CA 1
ATOM 2309 C C . ALA A 1 289 ? -20.564 -11.033 30.465 1.00 82.81 289 ALA A C 1
ATOM 2311 O O . ALA A 1 289 ? -19.769 -10.155 30.814 1.00 82.81 289 ALA A O 1
ATOM 2312 N N . LEU A 1 290 ? -21.730 -10.733 29.879 1.00 80.50 290 LEU A N 1
ATOM 2313 C CA . LEU A 1 290 ? -22.185 -9.366 29.664 1.00 80.50 290 LEU A CA 1
ATOM 2314 C C . LEU A 1 290 ? -22.945 -8.839 30.894 1.00 80.50 290 LEU A C 1
ATOM 2316 O O . LEU A 1 290 ? -23.899 -9.469 31.347 1.00 80.50 290 LEU A O 1
ATOM 2320 N N . PRO A 1 291 ? -22.586 -7.651 31.407 1.00 70.88 291 PRO A N 1
ATOM 2321 C CA . PRO A 1 291 ? -23.243 -7.058 32.572 1.00 70.88 291 PRO A CA 1
ATOM 2322 C C . PRO A 1 291 ? -24.666 -6.545 32.285 1.00 70.88 291 PRO A C 1
ATOM 2324 O O . PRO A 1 291 ? -25.422 -6.278 33.214 1.00 70.88 291 PRO A O 1
ATOM 2327 N N . THR A 1 292 ? -25.043 -6.401 31.011 1.00 69.00 292 THR A N 1
ATOM 2328 C CA . THR A 1 292 ? -26.380 -5.997 30.540 1.00 69.00 292 THR A CA 1
ATOM 2329 C C . THR A 1 292 ? -26.728 -6.753 29.251 1.00 69.00 292 THR A C 1
ATOM 2331 O O . THR A 1 292 ? -25.950 -7.586 28.786 1.00 69.00 292 THR A O 1
ATOM 2334 N N . THR A 1 293 ? -27.857 -6.437 28.602 1.00 65.38 293 THR A N 1
ATOM 2335 C CA . THR A 1 293 ? -28.161 -6.901 27.230 1.00 65.38 293 THR A CA 1
ATOM 2336 C C . THR A 1 293 ? -27.128 -6.443 26.188 1.00 65.38 293 THR A C 1
ATOM 2338 O O . THR A 1 293 ? -27.207 -6.870 25.041 1.00 65.38 293 THR A O 1
ATOM 2341 N N . GLY A 1 294 ? -26.151 -5.606 26.567 1.00 66.38 294 GLY A N 1
ATOM 2342 C CA . GLY A 1 294 ? -24.973 -5.228 25.781 1.00 66.38 294 GLY A CA 1
ATOM 2343 C C . GLY A 1 294 ? -25.262 -4.252 24.640 1.00 66.38 294 GLY A C 1
ATOM 2344 O O . GLY A 1 294 ? -24.499 -3.316 24.423 1.00 66.38 294 GLY A O 1
ATOM 2345 N N . GLU A 1 295 ? -26.387 -4.422 23.948 1.00 75.88 295 GLU A N 1
ATOM 2346 C CA . GLU A 1 295 ? -26.759 -3.643 22.763 1.00 75.88 295 GLU A CA 1
ATOM 2347 C C . GLU A 1 295 ? -27.214 -2.213 23.088 1.00 75.88 295 GLU A C 1
ATOM 2349 O O . GLU A 1 295 ? -27.039 -1.313 22.268 1.00 75.88 295 GLU A O 1
ATOM 2354 N N . GLN A 1 296 ? -27.782 -1.991 24.277 1.00 81.75 296 GLN A N 1
ATOM 2355 C CA . GLN A 1 296 ? -28.420 -0.720 24.643 1.00 81.75 296 GLN A CA 1
ATOM 2356 C C . GLN A 1 296 ? -27.663 0.082 25.701 1.00 81.75 296 GLN A C 1
ATOM 2358 O O . GLN A 1 296 ? -28.030 1.223 25.947 1.00 81.75 296 GLN A O 1
ATOM 2363 N N . TRP A 1 297 ? -26.555 -0.432 26.247 1.00 86.69 297 TRP A N 1
ATOM 2364 C CA . TRP A 1 297 ? -25.878 0.179 27.400 1.00 86.69 297 TRP A CA 1
ATOM 2365 C C . TRP A 1 297 ? -25.569 1.676 27.226 1.00 86.69 297 TRP A C 1
ATOM 2367 O O . TRP A 1 297 ? -25.829 2.473 28.123 1.00 86.69 297 TRP A O 1
ATOM 2377 N N . LEU A 1 298 ? -25.047 2.078 26.061 1.00 88.25 298 LEU A N 1
ATOM 2378 C CA . LEU A 1 298 ? -24.729 3.486 25.810 1.00 88.25 298 LEU A CA 1
ATOM 2379 C C . LEU A 1 298 ? -25.998 4.347 25.728 1.00 88.25 298 LEU A C 1
ATOM 2381 O O . LEU A 1 298 ? -26.006 5.477 26.203 1.00 88.25 298 LEU A O 1
ATOM 2385 N N . MET A 1 299 ? -27.068 3.810 25.138 1.00 88.00 299 MET A N 1
ATOM 2386 C CA . MET A 1 299 ? -28.353 4.505 25.049 1.00 88.00 299 MET A CA 1
ATOM 2387 C C . MET A 1 299 ? -28.980 4.643 26.437 1.00 88.00 299 MET A C 1
ATOM 2389 O O . MET A 1 299 ? -29.420 5.731 26.801 1.00 88.00 299 MET A O 1
ATOM 2393 N N . ASP A 1 300 ? -28.944 3.573 27.232 1.00 88.19 300 ASP A N 1
ATOM 2394 C CA . ASP A 1 300 ? -29.424 3.557 28.613 1.00 88.19 300 ASP A CA 1
ATOM 2395 C C . ASP A 1 300 ? -28.673 4.584 29.459 1.00 88.19 300 ASP A C 1
ATOM 2397 O O . ASP A 1 300 ? -29.293 5.309 30.229 1.00 88.19 300 ASP A O 1
ATOM 2401 N N . ARG A 1 301 ? -27.354 4.711 29.271 1.00 89.12 301 ARG A N 1
ATOM 2402 C CA . ARG A 1 301 ? -26.538 5.735 29.931 1.00 89.12 301 ARG A CA 1
ATOM 2403 C C . ARG A 1 301 ? -26.960 7.146 29.535 1.00 89.12 301 ARG A C 1
ATOM 2405 O O . ARG A 1 301 ? -27.186 7.971 30.415 1.00 89.12 301 ARG A O 1
ATOM 2412 N N . VAL A 1 302 ? -27.104 7.425 28.238 1.00 90.81 302 VAL A N 1
ATOM 2413 C CA . VAL A 1 302 ? -27.519 8.760 27.777 1.00 90.81 302 VAL A CA 1
ATOM 2414 C C . VAL A 1 302 ? -28.894 9.136 28.327 1.00 90.81 302 VAL A C 1
ATOM 2416 O O . VAL A 1 302 ? -29.110 10.277 28.723 1.00 90.81 302 VAL A O 1
ATOM 2419 N N . VAL A 1 303 ? -29.817 8.177 28.405 1.00 88.81 303 VAL A N 1
ATOM 2420 C CA . VAL A 1 303 ? -31.131 8.414 29.002 1.00 88.81 303 VAL A CA 1
ATOM 2421 C C . VAL A 1 303 ? -31.024 8.558 30.521 1.00 88.81 303 VAL A C 1
ATOM 2423 O O . VAL A 1 303 ? -31.628 9.470 31.071 1.00 88.81 303 VAL A O 1
ATOM 2426 N N . ALA A 1 304 ? -30.276 7.714 31.227 1.00 88.38 304 ALA A N 1
ATOM 2427 C CA . ALA A 1 304 ? -30.219 7.715 32.690 1.00 88.38 304 ALA A CA 1
ATOM 2428 C C . ALA A 1 304 ? -29.491 8.931 33.287 1.00 88.38 304 ALA A C 1
ATOM 2430 O O . ALA A 1 304 ? -29.820 9.341 34.396 1.00 88.38 304 ALA A O 1
ATOM 2431 N N . THR A 1 305 ? -28.529 9.510 32.569 1.00 91.88 305 THR A N 1
ATOM 2432 C CA . THR A 1 305 ? -27.686 10.603 33.064 1.00 91.88 305 THR A CA 1
ATOM 2433 C C . THR A 1 305 ? -28.231 11.972 32.645 1.00 91.88 305 THR A C 1
ATOM 2435 O O . THR A 1 305 ? -28.359 12.251 31.456 1.00 91.88 305 THR A O 1
ATOM 2438 N N . ASP A 1 306 ? -28.503 12.857 33.609 1.00 89.81 306 ASP A N 1
ATOM 2439 C CA . ASP A 1 306 ? -29.203 14.131 33.366 1.00 89.81 306 ASP A CA 1
ATOM 2440 C C . ASP A 1 306 ? -28.492 15.065 32.375 1.00 89.81 306 ASP A C 1
ATOM 2442 O O . ASP A 1 306 ? -29.135 15.618 31.482 1.00 89.81 306 ASP A O 1
ATOM 2446 N N . TRP A 1 307 ? -27.170 15.224 32.494 1.00 91.19 307 TRP A N 1
ATOM 2447 C CA . TRP A 1 307 ? -26.409 16.105 31.601 1.00 91.19 307 TRP A CA 1
ATOM 2448 C C . TRP A 1 307 ? -26.346 15.556 30.169 1.00 91.19 307 TRP A C 1
ATOM 2450 O O . TRP A 1 307 ? -26.563 16.304 29.216 1.00 91.19 307 TRP A O 1
ATOM 2460 N N . LEU A 1 308 ? -26.153 14.238 30.015 1.00 91.69 308 LEU A N 1
ATOM 2461 C CA . LEU A 1 308 ? -26.196 13.570 28.712 1.00 91.69 308 LEU A CA 1
ATOM 2462 C C . LEU A 1 308 ? -27.585 13.678 28.095 1.00 91.69 308 LEU A C 1
ATOM 2464 O O . LEU A 1 308 ? -27.712 13.995 26.917 1.00 91.69 308 LEU A O 1
ATOM 2468 N N . ARG A 1 309 ? -28.639 13.470 28.887 1.00 90.94 309 ARG A N 1
ATOM 2469 C CA . ARG A 1 309 ? -30.015 13.607 28.415 1.00 90.94 309 ARG A CA 1
ATOM 2470 C C . ARG A 1 309 ? -30.277 15.021 27.904 1.00 90.94 309 ARG A C 1
ATOM 2472 O O . ARG A 1 309 ? -30.834 15.160 26.823 1.00 90.94 309 ARG A O 1
ATOM 2479 N N . ALA A 1 310 ? -29.859 16.051 28.638 1.00 89.25 310 ALA A N 1
ATOM 2480 C CA . ALA A 1 310 ? -30.051 17.445 28.238 1.00 89.25 310 ALA A CA 1
ATOM 2481 C C . ALA A 1 310 ? -29.306 17.812 26.940 1.00 89.25 310 ALA A C 1
ATOM 2483 O O . ALA A 1 310 ? -29.800 18.614 26.148 1.00 89.25 310 ALA A O 1
ATOM 2484 N N . GLU A 1 311 ? -28.129 17.230 26.709 1.00 90.31 311 GLU A N 1
ATOM 2485 C CA . GLU A 1 311 ? -27.324 17.491 25.513 1.00 90.31 311 GLU A CA 1
ATOM 2486 C C . GLU A 1 311 ? -27.806 16.694 24.288 1.00 90.31 311 GLU A C 1
ATOM 2488 O O . GLU A 1 311 ? -27.828 17.217 23.170 1.00 90.31 311 GLU A O 1
ATOM 2493 N N . TRP A 1 312 ? -28.207 15.437 24.487 1.00 91.81 312 TRP A N 1
ATOM 2494 C CA . TRP A 1 312 ? -28.484 14.489 23.406 1.00 91.81 312 TRP A CA 1
ATOM 2495 C C . TRP A 1 312 ? -29.958 14.362 23.047 1.00 91.81 312 TRP A C 1
ATOM 2497 O O . TRP A 1 312 ? -30.275 13.907 21.944 1.00 91.81 312 TRP A O 1
ATOM 2507 N N . VAL A 1 313 ? -30.858 14.715 23.964 1.00 89.38 313 VAL A N 1
ATOM 2508 C CA . VAL A 1 313 ? -32.287 14.446 23.848 1.00 89.38 313 VAL A CA 1
ATOM 2509 C C . VAL A 1 313 ? -33.085 15.737 24.010 1.00 89.38 313 VAL A C 1
ATOM 2511 O O . VAL A 1 313 ? -33.037 16.409 25.035 1.00 89.38 313 VAL A O 1
ATOM 2514 N N . GLY A 1 314 ? -33.887 16.045 22.997 1.00 85.12 314 GLY A N 1
ATOM 2515 C CA . GLY A 1 314 ? -34.857 17.130 23.000 1.00 85.12 314 GLY A CA 1
ATOM 2516 C C . GLY A 1 314 ? -36.286 16.599 23.052 1.00 85.12 314 GLY A C 1
ATOM 2517 O O . GLY A 1 314 ? -36.571 15.466 22.661 1.00 85.12 314 GLY A O 1
ATOM 2518 N N . VAL A 1 315 ? -37.214 17.439 23.500 1.00 83.06 315 VAL A N 1
ATOM 2519 C CA . VAL A 1 315 ? -38.653 17.154 23.436 1.00 83.06 315 VAL A CA 1
ATOM 2520 C C . VAL A 1 315 ? -39.274 18.108 22.433 1.00 83.06 315 VAL A C 1
ATOM 2522 O O . VAL A 1 315 ? -39.132 19.327 22.553 1.00 83.06 315 VAL A O 1
ATOM 2525 N N . ARG A 1 316 ? -39.960 17.568 21.424 1.00 80.25 316 ARG A N 1
ATOM 2526 C CA . ARG A 1 316 ? -40.699 18.406 20.480 1.00 80.25 316 ARG A CA 1
ATOM 2527 C C . ARG A 1 316 ? -41.818 19.162 21.212 1.00 80.25 316 ARG A C 1
ATOM 2529 O O . ARG A 1 316 ? -42.607 18.532 21.917 1.00 80.25 316 ARG A O 1
ATOM 2536 N N . PRO A 1 317 ? -41.955 20.484 21.002 1.00 76.00 317 PRO A N 1
ATOM 2537 C CA . PRO A 1 317 ? -42.950 21.294 21.710 1.00 76.00 317 PRO A CA 1
ATOM 2538 C C . PRO A 1 317 ? -44.414 20.919 21.441 1.00 76.00 317 PRO A C 1
ATOM 2540 O O . PRO A 1 317 ? -45.275 21.248 22.248 1.00 76.00 317 PRO A O 1
ATOM 2543 N N . HIS A 1 318 ? -44.712 20.286 20.301 1.00 73.88 318 HIS A N 1
ATOM 2544 C CA . HIS A 1 318 ? -46.088 20.118 19.817 1.00 73.88 318 HIS A CA 1
ATOM 2545 C C . HIS A 1 318 ? -46.705 18.741 20.096 1.00 73.88 318 HIS A C 1
ATOM 2547 O O . HIS A 1 318 ? -47.912 18.653 20.283 1.00 73.88 318 HIS A O 1
ATOM 2553 N N . ASP A 1 319 ? -45.904 17.677 20.116 1.00 82.75 319 ASP A N 1
ATOM 2554 C CA . ASP A 1 319 ? -46.352 16.285 20.293 1.00 82.75 319 ASP A CA 1
ATOM 2555 C C . ASP A 1 319 ? -45.698 15.611 21.514 1.00 82.75 319 ASP A C 1
ATOM 2557 O O . ASP A 1 319 ? -45.937 14.432 21.774 1.00 82.75 319 ASP A O 1
ATOM 2561 N N . HIS A 1 320 ? -44.863 16.353 22.256 1.00 79.25 320 HIS A N 1
ATOM 2562 C CA . HIS A 1 320 ? -44.027 15.853 23.347 1.00 79.25 320 HIS A CA 1
ATOM 2563 C C . HIS A 1 320 ? -43.188 14.622 22.963 1.00 79.25 320 HIS A C 1
ATOM 2565 O O . HIS A 1 320 ? -42.782 13.843 23.828 1.00 79.25 320 HIS A O 1
ATOM 2571 N N . GLN A 1 321 ? -42.896 14.442 21.669 1.00 81.62 321 GLN A N 1
ATOM 2572 C CA . GLN A 1 321 ? -42.098 13.320 21.209 1.00 81.62 321 GLN A CA 1
ATOM 2573 C C . GLN A 1 321 ? -40.628 13.543 21.572 1.00 81.62 321 GLN A C 1
ATOM 2575 O O . GLN A 1 321 ? -40.037 14.586 21.272 1.00 81.62 321 GLN A O 1
ATOM 2580 N N . VAL A 1 322 ? -40.036 12.530 22.203 1.00 82.75 322 VAL A N 1
ATOM 2581 C CA . VAL A 1 322 ? -38.608 12.477 22.513 1.00 82.75 322 VAL A CA 1
ATOM 2582 C C . VAL A 1 322 ? -37.825 12.326 21.210 1.00 82.75 322 VAL A C 1
ATOM 2584 O O . VAL A 1 322 ? -38.067 11.402 20.432 1.00 82.75 322 VAL A O 1
ATOM 2587 N N . MET A 1 323 ? -36.893 13.241 20.963 1.00 86.50 323 MET A N 1
ATOM 2588 C CA . MET A 1 323 ? -36.046 13.263 19.778 1.00 86.50 323 MET A CA 1
ATOM 2589 C C . MET A 1 323 ? -34.576 13.348 20.141 1.00 86.50 323 MET A C 1
ATOM 2591 O O . MET A 1 323 ? -34.191 14.073 21.048 1.00 86.50 323 MET A O 1
ATOM 2595 N N . TRP A 1 324 ? -33.744 12.689 19.346 1.00 87.75 324 TRP A N 1
ATOM 2596 C CA . TRP A 1 324 ? -32.301 12.856 19.420 1.00 87.75 324 TRP A CA 1
ATOM 2597 C C . TRP A 1 324 ? -31.859 14.154 18.743 1.00 87.75 324 TRP A C 1
ATOM 2599 O O . TRP A 1 324 ? -32.339 14.495 17.659 1.00 87.75 324 TRP A O 1
ATOM 2609 N N . HIS A 1 325 ? -30.910 14.857 19.354 1.00 90.00 325 HIS A N 1
ATOM 2610 C CA . HIS A 1 325 ? -30.227 15.985 18.735 1.00 90.00 325 HIS A CA 1
ATOM 2611 C C . HIS A 1 325 ? -29.328 15.476 17.606 1.00 90.00 325 HIS A C 1
ATOM 2613 O O . HIS A 1 325 ? -28.250 14.927 17.840 1.00 90.00 325 HIS A O 1
ATOM 2619 N N . THR A 1 326 ? -29.777 15.649 16.362 1.00 88.38 326 THR A N 1
ATOM 2620 C CA . THR A 1 326 ? -29.111 15.085 15.177 1.00 88.38 326 THR A CA 1
ATOM 2621 C C . THR A 1 326 ? -27.673 15.566 15.029 1.00 88.38 326 THR A C 1
ATOM 2623 O O . THR A 1 326 ? -26.805 14.773 14.695 1.00 88.38 326 THR A O 1
ATOM 2626 N N . THR A 1 327 ? -27.385 16.825 15.363 1.00 89.38 327 THR A N 1
ATOM 2627 C CA . THR A 1 327 ? -26.029 17.391 15.306 1.00 89.38 327 THR A CA 1
ATOM 2628 C C . THR A 1 327 ? -25.043 16.661 16.220 1.00 89.38 327 THR A C 1
ATOM 2630 O O . THR A 1 327 ? -23.917 16.381 15.811 1.00 89.38 327 THR A O 1
ATOM 2633 N N . VAL A 1 328 ? -25.469 16.321 17.439 1.00 89.56 328 VAL A N 1
ATOM 2634 C CA . VAL A 1 328 ? -24.650 15.618 18.437 1.00 89.56 328 VAL A CA 1
ATOM 2635 C C . VAL A 1 328 ? -24.457 14.156 18.028 1.00 89.56 328 VAL A C 1
ATOM 2637 O O . VAL A 1 328 ? -23.337 13.644 18.042 1.00 89.56 328 VAL A O 1
ATOM 2640 N N . VAL A 1 329 ? -25.526 13.503 17.560 1.00 89.00 329 VAL A N 1
ATOM 2641 C CA . VAL A 1 329 ? -25.469 12.124 17.047 1.00 89.00 329 VAL A CA 1
ATOM 2642 C C . VAL A 1 329 ? -24.558 12.016 15.817 1.00 89.00 329 VAL A C 1
ATOM 2644 O O . VAL A 1 329 ? -23.739 11.098 15.728 1.00 89.00 329 VAL A O 1
ATOM 2647 N N . ASP A 1 330 ? -24.641 12.961 14.881 1.00 88.81 330 ASP A N 1
ATOM 2648 C CA . ASP A 1 330 ? -23.800 12.994 13.681 1.00 88.81 330 ASP A CA 1
ATOM 2649 C C . ASP A 1 330 ? -22.324 13.230 14.038 1.00 88.81 330 ASP A C 1
ATOM 2651 O O . ASP A 1 330 ? -21.430 12.564 13.504 1.00 88.81 330 ASP A O 1
ATOM 2655 N N . ALA A 1 331 ? -22.048 14.119 14.997 1.00 87.38 331 ALA A N 1
ATOM 2656 C CA . ALA A 1 331 ? -20.695 14.336 15.504 1.00 87.38 331 ALA A CA 1
ATOM 2657 C C . ALA A 1 331 ? -20.119 13.058 16.138 1.00 87.38 331 ALA A C 1
ATOM 2659 O O . ALA A 1 331 ? -18.996 12.653 15.818 1.00 87.38 331 ALA A O 1
ATOM 2660 N N . TYR A 1 332 ? -20.902 12.372 16.972 1.00 89.19 332 TYR A N 1
ATOM 2661 C CA . TYR A 1 332 ? -20.495 11.116 17.597 1.00 89.19 332 TYR A CA 1
ATOM 2662 C C . TYR A 1 332 ? -20.249 10.000 16.581 1.00 89.19 332 TYR A C 1
ATOM 2664 O O . TYR A 1 332 ? -19.223 9.316 16.626 1.00 89.19 332 TYR A O 1
ATOM 2672 N N . THR A 1 333 ? -21.165 9.812 15.628 1.00 86.31 333 THR A N 1
ATOM 2673 C CA . THR A 1 333 ? -21.016 8.779 14.595 1.00 86.31 333 THR A CA 1
ATOM 2674 C C . THR A 1 333 ? -19.785 9.037 13.730 1.00 86.31 333 THR A C 1
ATOM 2676 O O . THR A 1 333 ? -19.052 8.093 13.428 1.00 86.31 333 THR A O 1
ATOM 2679 N N . LEU A 1 334 ? -19.475 10.297 13.407 1.00 85.88 334 LEU A N 1
ATOM 2680 C CA . LEU A 1 334 ? -18.249 10.664 12.699 1.00 85.88 334 LEU A CA 1
ATOM 2681 C C . LEU A 1 334 ? -16.987 10.270 13.482 1.00 85.88 334 LEU A C 1
ATOM 2683 O O . LEU A 1 334 ? -16.056 9.709 12.894 1.00 85.88 334 LEU A O 1
ATOM 2687 N N . VAL A 1 335 ? -16.947 10.532 14.793 1.00 84.38 335 VAL A N 1
ATOM 2688 C CA . VAL A 1 335 ? -15.834 10.117 15.664 1.00 84.38 335 VAL A CA 1
ATOM 2689 C C . VAL A 1 335 ? -15.724 8.593 15.685 1.00 84.38 335 VAL A C 1
ATOM 2691 O O . VAL A 1 335 ? -14.666 8.060 15.353 1.00 84.38 335 VAL A O 1
ATOM 2694 N N . ARG A 1 336 ? -16.831 7.881 15.920 1.00 83.56 336 ARG A N 1
ATOM 2695 C CA . ARG A 1 336 ? -16.890 6.410 15.887 1.00 83.56 336 ARG A CA 1
ATOM 2696 C C . ARG A 1 336 ? -16.365 5.832 14.569 1.00 83.56 336 ARG A C 1
ATOM 2698 O O . ARG A 1 336 ? -15.620 4.850 14.574 1.00 83.56 336 ARG A O 1
ATOM 2705 N N . HIS A 1 337 ? -16.722 6.429 13.432 1.00 80.50 337 HIS A N 1
ATOM 2706 C CA . HIS A 1 337 ? -16.228 6.005 12.121 1.00 80.50 337 HIS A CA 1
ATOM 2707 C C . HIS A 1 337 ? -14.721 6.234 11.962 1.00 80.50 337 HIS A C 1
ATOM 2709 O O . HIS A 1 337 ? -14.022 5.352 11.456 1.00 80.50 337 HIS A O 1
ATOM 2715 N N . ARG A 1 338 ? -14.202 7.380 12.423 1.00 77.94 338 ARG A N 1
ATOM 2716 C CA . ARG A 1 338 ? -12.762 7.683 12.405 1.00 77.94 338 ARG A CA 1
ATOM 2717 C C . ARG A 1 338 ? -11.969 6.727 13.296 1.00 77.94 338 ARG A C 1
ATOM 2719 O O . ARG A 1 338 ? -10.945 6.217 12.844 1.00 77.94 338 ARG A O 1
ATOM 2726 N N . SER A 1 339 ? -12.457 6.440 14.500 1.00 76.44 339 SER A N 1
ATOM 2727 C CA . SER A 1 339 ? -11.838 5.495 15.438 1.00 76.44 339 SER A CA 1
ATOM 2728 C C . SER A 1 339 ? -11.810 4.077 14.874 1.00 76.44 339 SER A C 1
ATOM 2730 O O . SER A 1 339 ? -10.772 3.416 14.886 1.00 76.44 339 SER A O 1
ATOM 2732 N N . ARG A 1 340 ? -12.906 3.630 14.245 1.00 67.75 340 ARG A N 1
ATOM 2733 C CA . ARG A 1 340 ? -12.954 2.332 13.554 1.00 67.75 340 ARG A CA 1
ATOM 2734 C C . ARG A 1 340 ? -11.950 2.250 12.402 1.00 67.75 340 ARG A C 1
ATOM 2736 O O . ARG A 1 340 ? -11.279 1.235 12.252 1.00 67.75 340 ARG A O 1
ATOM 2743 N N . ALA A 1 341 ? -11.808 3.309 11.604 1.00 58.03 341 ALA A N 1
ATOM 2744 C CA . ALA A 1 341 ? -10.816 3.350 10.528 1.00 58.03 341 ALA A CA 1
ATOM 2745 C C . ALA A 1 341 ? -9.372 3.302 11.057 1.00 58.03 341 ALA A C 1
ATOM 2747 O O . ALA A 1 341 ? -8.504 2.733 10.400 1.00 58.03 341 ALA A O 1
ATOM 2748 N N . ARG A 1 342 ? -9.120 3.862 12.247 1.00 58.72 342 ARG A N 1
ATOM 2749 C CA . ARG A 1 342 ? -7.817 3.835 12.923 1.00 58.72 342 ARG A CA 1
ATOM 2750 C C . ARG A 1 342 ? -7.495 2.455 13.514 1.00 58.72 342 ARG A C 1
ATOM 2752 O O . ARG A 1 342 ? -6.366 1.998 13.380 1.00 58.72 342 ARG A O 1
ATOM 2759 N N . SER A 1 343 ? -8.485 1.756 14.075 1.00 50.00 343 SER A N 1
ATOM 2760 C CA . SER A 1 343 ? -8.313 0.426 14.691 1.00 50.00 343 SER A CA 1
ATOM 2761 C C . SER A 1 343 ? -8.101 -0.714 13.678 1.00 50.00 343 SER A C 1
ATOM 2763 O O . SER A 1 343 ? -7.427 -1.697 13.988 1.00 50.00 343 SER A O 1
ATOM 2765 N N . VAL A 1 344 ? -8.620 -0.592 12.449 1.00 36.84 344 VAL A N 1
ATOM 2766 C CA . VAL A 1 344 ? -8.425 -1.593 11.375 1.00 36.84 344 VAL A CA 1
ATOM 2767 C C . VAL A 1 344 ? -6.951 -1.708 10.940 1.00 36.84 344 VAL A C 1
ATOM 2769 O O . VAL A 1 344 ? -6.564 -2.701 10.329 1.00 36.84 344 VAL A O 1
ATOM 2772 N N . PHE A 1 345 ? -6.086 -0.765 11.331 1.00 29.00 345 PHE A N 1
ATOM 2773 C CA . PHE A 1 345 ? -4.637 -0.862 11.125 1.00 29.00 345 PHE A CA 1
ATOM 2774 C C . PHE A 1 345 ? -3.924 -1.888 12.031 1.00 29.00 345 PHE A C 1
ATOM 2776 O O . PHE A 1 345 ? -2.727 -2.100 11.846 1.00 29.00 345 PHE A O 1
ATOM 2783 N N . SER A 1 346 ? -4.640 -2.571 12.935 1.00 30.31 346 SER A N 1
ATOM 2784 C CA . SER A 1 346 ? -4.066 -3.568 13.857 1.00 30.31 346 SER A CA 1
ATOM 2785 C C . SER A 1 346 ? -4.534 -5.013 13.630 1.00 30.31 346 SER A C 1
ATOM 2787 O O . SER A 1 346 ? -4.142 -5.886 14.399 1.00 30.31 346 SER A O 1
ATOM 2789 N N . ASN A 1 347 ? -5.354 -5.309 12.610 1.00 25.70 347 ASN A N 1
ATOM 2790 C CA . ASN A 1 347 ? -5.830 -6.681 12.384 1.00 25.70 347 ASN A CA 1
ATOM 2791 C C . ASN A 1 347 ? -5.905 -7.046 10.886 1.00 25.70 347 ASN A C 1
ATOM 2793 O O . ASN A 1 347 ? -6.937 -6.824 10.244 1.00 25.70 347 ASN A O 1
ATOM 2797 N N . PRO A 1 348 ? -4.830 -7.592 10.285 1.00 29.34 348 PRO A N 1
ATOM 2798 C CA . PRO A 1 348 ? -4.917 -8.187 8.964 1.00 29.34 348 PRO A CA 1
ATOM 2799 C C . PRO A 1 348 ? -5.652 -9.528 9.081 1.00 29.34 348 PRO A C 1
ATOM 2801 O O . PRO A 1 348 ? -5.116 -10.484 9.625 1.00 29.34 348 PRO A O 1
ATOM 2804 N N . HIS A 1 349 ? -6.893 -9.561 8.588 1.00 25.58 349 HIS A N 1
ATOM 2805 C CA . HIS A 1 349 ? -7.634 -10.742 8.129 1.00 25.58 349 HIS A CA 1
ATOM 2806 C C . HIS A 1 349 ? -7.021 -12.107 8.501 1.00 25.58 349 HIS A C 1
ATOM 2808 O O . HIS A 1 349 ? -6.225 -12.670 7.747 1.00 25.58 349 HIS A O 1
ATOM 2814 N N . TRP A 1 350 ? -7.495 -12.717 9.588 1.00 24.31 350 TRP A N 1
ATOM 2815 C CA . TRP A 1 350 ? -7.489 -14.173 9.684 1.00 24.31 350 TRP A CA 1
ATOM 2816 C C . TRP A 1 350 ? -8.576 -14.691 8.727 1.00 24.31 350 TRP A C 1
ATOM 2818 O O . TRP A 1 350 ? -9.706 -14.962 9.093 1.00 24.31 350 TRP A O 1
ATOM 2828 N N . SER A 1 351 ? -8.286 -14.771 7.431 1.00 23.03 351 SER A N 1
ATOM 2829 C CA . SER A 1 351 ? -9.076 -15.632 6.551 1.00 23.03 351 SER A CA 1
ATOM 2830 C C . SER A 1 351 ? -8.421 -17.004 6.588 1.00 23.03 351 SER A C 1
ATOM 2832 O O . SER A 1 351 ? -7.501 -17.273 5.813 1.00 23.03 351 SER A O 1
ATOM 2834 N N . VAL A 1 352 ? -8.861 -17.860 7.510 1.00 26.11 352 VAL A N 1
ATOM 2835 C CA . VAL A 1 352 ? -8.586 -19.295 7.416 1.00 26.11 352 VAL A CA 1
ATOM 2836 C C . VAL A 1 352 ? -9.285 -19.764 6.145 1.00 26.11 352 VAL A C 1
ATOM 2838 O O . VAL A 1 352 ? -10.504 -19.910 6.107 1.00 26.11 352 VAL A O 1
ATOM 2841 N N . ARG A 1 353 ? -8.527 -19.918 5.055 1.00 22.72 353 ARG A N 1
ATOM 2842 C CA . ARG A 1 353 ? -9.029 -20.633 3.883 1.00 22.72 353 ARG A CA 1
ATOM 2843 C C . ARG A 1 353 ? -9.248 -22.082 4.322 1.00 22.72 353 ARG A C 1
ATOM 2845 O O . ARG A 1 353 ? -8.294 -22.679 4.825 1.00 22.72 353 ARG A O 1
ATOM 2852 N N . PRO A 1 354 ? -10.446 -22.662 4.152 1.00 25.19 354 PRO A N 1
ATOM 2853 C CA . PRO A 1 354 ? -10.597 -24.089 4.346 1.00 25.19 354 PRO A CA 1
ATOM 2854 C C . PRO A 1 354 ? -9.698 -24.785 3.323 1.00 25.19 354 PRO A C 1
ATOM 2856 O O . PRO A 1 354 ? -9.830 -24.573 2.117 1.00 25.19 354 PRO A O 1
ATOM 2859 N N . VAL A 1 355 ? -8.745 -25.575 3.816 1.00 27.11 355 VAL A N 1
ATOM 2860 C CA . VAL A 1 355 ? -8.030 -26.555 3.002 1.00 27.11 355 VAL A CA 1
ATOM 2861 C C . VAL A 1 355 ? -9.094 -27.533 2.521 1.00 27.11 355 VAL A C 1
ATOM 2863 O O . VAL A 1 355 ? -9.617 -28.328 3.298 1.00 27.11 355 VAL A O 1
ATOM 2866 N N . SER A 1 356 ? -9.475 -27.433 1.253 1.00 28.61 356 SER 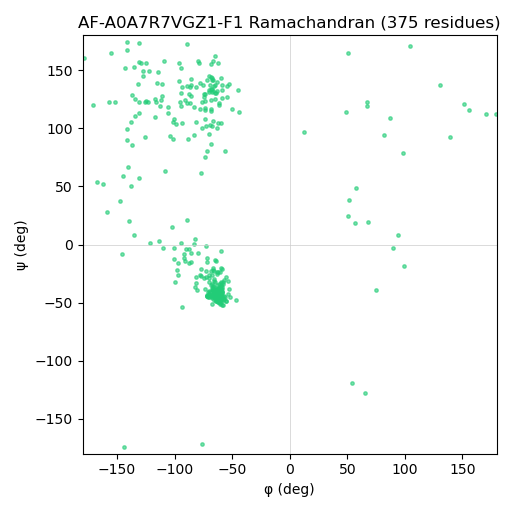A N 1
ATOM 2867 C CA . SER A 1 356 ? -10.320 -28.417 0.589 1.00 28.61 356 SER A CA 1
ATOM 2868 C C . SER A 1 356 ? -9.525 -29.714 0.433 1.00 28.61 356 SER A C 1
ATOM 2870 O O . SER A 1 356 ? -8.853 -29.926 -0.573 1.00 28.61 356 SER A O 1
ATOM 2872 N N . GLY A 1 357 ? -9.563 -30.548 1.473 1.00 28.73 357 GLY A N 1
ATOM 2873 C CA . GLY A 1 357 ? -9.251 -31.972 1.399 1.00 28.73 357 GLY A CA 1
ATOM 2874 C C . GLY A 1 357 ? -10.449 -32.762 0.851 1.00 28.73 357 GLY A C 1
ATOM 2875 O O . GLY A 1 357 ? -11.580 -32.267 0.898 1.00 28.73 357 GLY A O 1
ATOM 2876 N N . PRO A 1 358 ? -10.220 -33.963 0.296 1.00 29.45 358 PRO A N 1
ATOM 2877 C CA . PRO A 1 358 ? -11.236 -34.710 -0.431 1.00 29.45 358 PRO A CA 1
ATOM 2878 C C . PRO A 1 358 ? -12.362 -35.180 0.495 1.00 29.45 358 PRO A C 1
ATOM 2880 O O . PRO A 1 358 ? -12.147 -35.578 1.639 1.00 29.45 358 PRO A O 1
ATOM 2883 N N . THR A 1 359 ? -13.579 -35.125 -0.033 1.00 27.73 359 THR A N 1
ATOM 2884 C CA . THR A 1 359 ? -14.827 -35.585 0.577 1.00 27.73 359 THR A CA 1
ATOM 2885 C C . THR A 1 359 ? -14.748 -37.054 1.017 1.00 27.73 359 THR A C 1
ATOM 2887 O O . THR A 1 359 ? -14.473 -37.912 0.179 1.00 27.73 359 THR A O 1
ATOM 2890 N N . PRO A 1 360 ? -15.065 -37.398 2.282 1.00 29.61 360 PRO A N 1
ATOM 2891 C CA . PRO A 1 360 ? -15.307 -38.778 2.670 1.00 29.61 360 PRO A CA 1
ATOM 2892 C C . PRO A 1 360 ? -16.808 -39.079 2.612 1.00 29.61 360 PRO A C 1
ATOM 2894 O O . PRO A 1 360 ? -17.627 -38.474 3.308 1.00 29.61 360 PRO A O 1
ATOM 2897 N N . SER A 1 361 ? -17.174 -40.036 1.766 1.00 30.09 361 SER A N 1
ATOM 2898 C CA . SER A 1 361 ? -18.472 -40.697 1.799 1.00 30.09 361 SER A CA 1
ATOM 2899 C C . SER A 1 361 ? -18.627 -41.537 3.074 1.00 30.09 361 SER A C 1
ATOM 2901 O O . SER A 1 361 ? -17.700 -42.238 3.471 1.00 30.09 361 SER A O 1
ATOM 2903 N N . SER A 1 362 ? -19.847 -41.524 3.627 1.00 29.12 362 SER A N 1
ATOM 2904 C CA . SER A 1 362 ? -20.448 -42.487 4.577 1.00 29.12 362 SER A CA 1
ATOM 2905 C C . SER A 1 362 ? -19.874 -42.610 6.009 1.00 29.12 362 SER A C 1
ATOM 2907 O O . SER A 1 362 ? -18.749 -43.032 6.235 1.00 29.12 362 SER A O 1
ATOM 2909 N N . ARG A 1 363 ? -20.740 -42.314 6.993 1.00 26.94 363 ARG A N 1
ATOM 2910 C CA . ARG A 1 363 ? -20.712 -42.738 8.419 1.00 26.94 363 ARG A CA 1
ATOM 2911 C C . ARG A 1 363 ? -21.472 -44.087 8.579 1.00 26.94 363 ARG A C 1
ATOM 2913 O O . ARG A 1 363 ? -22.165 -44.418 7.616 1.00 26.94 363 ARG A O 1
ATOM 2920 N N . PRO A 1 364 ? -21.490 -44.800 9.745 1.00 38.53 364 PRO A N 1
ATOM 2921 C CA . PRO A 1 364 ? -21.127 -44.367 11.116 1.00 38.53 364 PRO A CA 1
ATOM 2922 C C . PRO A 1 364 ? -20.373 -45.383 12.035 1.00 38.53 364 PRO A C 1
ATOM 2924 O O . PRO A 1 364 ? -20.410 -46.590 11.827 1.00 38.53 364 PRO A O 1
ATOM 2927 N N . SER A 1 365 ? -19.838 -44.866 13.158 1.00 24.02 365 SER A N 1
ATOM 2928 C CA . SER A 1 365 ? -20.056 -45.326 14.559 1.00 24.02 365 SER A CA 1
ATOM 2929 C C . SER A 1 365 ? -18.816 -45.565 15.461 1.00 24.02 365 SER A C 1
ATOM 2931 O O . SER A 1 365 ? -17.844 -46.190 15.058 1.00 24.02 365 SER A O 1
ATOM 2933 N N . VAL A 1 366 ? -18.980 -45.087 16.711 1.00 29.92 366 VAL A N 1
ATOM 2934 C CA . VAL A 1 366 ? -18.350 -45.416 18.019 1.00 29.92 366 VAL A CA 1
ATOM 2935 C C . VAL A 1 366 ? -16.975 -44.817 18.407 1.00 29.92 366 VAL A C 1
ATOM 2937 O O . VAL A 1 366 ? -15.938 -45.383 18.103 1.00 29.92 366 VAL A O 1
ATOM 2940 N N . ASP A 1 367 ? -17.050 -43.685 19.133 1.00 27.56 367 ASP A N 1
ATOM 2941 C CA . ASP A 1 367 ? -16.507 -43.344 20.482 1.00 27.56 367 ASP A CA 1
ATOM 2942 C C . ASP A 1 367 ? -15.015 -43.587 20.886 1.00 27.56 367 ASP A C 1
ATOM 2944 O O . ASP A 1 367 ? -14.253 -44.202 20.149 1.00 27.56 367 ASP A O 1
ATOM 2948 N N . PRO A 1 368 ? -14.504 -42.991 21.994 1.00 40.19 368 PRO A N 1
ATOM 2949 C CA . PRO A 1 368 ? -13.403 -42.031 21.940 1.00 40.19 368 PRO A CA 1
ATOM 2950 C C . PRO A 1 368 ? -12.131 -42.541 22.636 1.00 40.19 368 PRO A C 1
ATOM 2952 O O . PRO A 1 368 ? -12.178 -43.241 23.645 1.00 40.19 368 PRO A O 1
ATOM 2955 N N . SER A 1 369 ? -10.950 -42.145 22.160 1.00 23.98 369 SER A N 1
ATOM 2956 C CA . SER A 1 369 ? -9.708 -42.329 22.921 1.00 23.98 369 SER A CA 1
ATOM 2957 C C . SER A 1 369 ? -8.678 -41.263 22.575 1.00 23.98 369 SER A C 1
ATOM 2959 O O . SER A 1 369 ? -8.283 -41.068 21.430 1.00 23.98 369 SER A O 1
ATOM 2961 N N . ILE A 1 370 ? -8.283 -40.572 23.635 1.00 25.19 370 ILE A N 1
ATOM 2962 C CA . ILE A 1 370 ? -7.156 -39.660 23.791 1.00 25.19 370 ILE A CA 1
ATOM 2963 C C . ILE A 1 370 ? -5.882 -40.245 23.163 1.00 25.19 370 ILE A C 1
ATOM 2965 O O . ILE A 1 370 ? -5.511 -41.366 23.494 1.00 25.19 370 ILE A O 1
ATOM 2969 N N . SER A 1 371 ? -5.149 -39.453 22.372 1.00 23.34 371 SER A N 1
ATOM 2970 C CA . SER A 1 371 ? -3.684 -39.485 22.437 1.00 23.34 371 SER A CA 1
ATOM 2971 C C . SER A 1 371 ? -3.053 -38.193 21.918 1.00 23.34 371 SER A C 1
ATOM 2973 O O . SER A 1 371 ? -3.256 -37.765 20.784 1.00 23.34 371 SER A O 1
ATOM 2975 N N . ILE A 1 372 ? -2.274 -37.590 22.807 1.00 25.17 372 ILE A N 1
ATOM 2976 C CA . ILE A 1 372 ? -1.321 -36.506 22.590 1.00 25.17 372 ILE A CA 1
ATOM 2977 C C . ILE A 1 372 ? -0.140 -37.074 21.796 1.00 25.17 372 ILE A C 1
ATOM 2979 O O . ILE A 1 372 ? 0.429 -38.076 22.217 1.00 25.17 372 ILE A O 1
ATOM 2983 N N . CYS A 1 373 ? 0.286 -36.405 20.721 1.00 24.00 373 CYS A N 1
ATOM 2984 C CA . CYS A 1 373 ? 1.635 -36.570 20.174 1.00 24.00 373 CYS A CA 1
ATOM 2985 C C . CYS A 1 373 ? 2.216 -35.209 19.774 1.00 24.00 373 CYS A C 1
ATOM 2987 O O . CYS A 1 373 ? 1.848 -34.612 18.766 1.00 24.00 373 CYS A O 1
ATOM 2989 N N . LEU A 1 374 ? 3.142 -34.752 20.616 1.00 25.38 374 LEU A N 1
ATOM 2990 C CA . LEU A 1 374 ? 4.185 -33.776 20.326 1.00 25.38 374 LEU A CA 1
ATOM 2991 C C . LEU A 1 374 ? 5.204 -34.378 19.349 1.00 25.38 374 LEU A C 1
ATOM 2993 O O . LEU A 1 374 ? 5.695 -35.477 19.590 1.00 25.38 374 LEU A O 1
ATOM 2997 N N . SER A 1 375 ? 5.577 -33.628 18.315 1.00 24.70 375 SER A N 1
ATOM 2998 C CA . SER A 1 375 ? 6.878 -33.686 17.628 1.00 24.70 375 SER A CA 1
ATOM 2999 C C . SER A 1 375 ? 6.903 -32.475 16.677 1.00 24.70 375 SER A C 1
ATOM 3001 O O . SER A 1 375 ? 5.967 -32.308 15.907 1.00 24.70 375 SER A O 1
ATOM 3003 N N . GLY A 1 376 ? 7.809 -31.501 16.737 1.00 26.06 376 GLY A N 1
ATOM 3004 C CA . GLY A 1 376 ? 9.193 -31.542 17.181 1.00 26.06 376 GLY A CA 1
ATOM 3005 C C . GLY A 1 376 ? 10.092 -31.649 15.956 1.00 26.06 376 GLY A C 1
ATOM 3006 O O . GLY A 1 376 ? 10.493 -32.758 15.647 1.00 26.06 376 GLY A O 1
ATOM 3007 N N . TYR A 1 377 ? 10.328 -30.528 15.264 1.00 30.45 377 TYR A N 1
ATOM 3008 C CA . TYR A 1 377 ? 11.601 -30.097 14.664 1.00 30.45 377 TYR A CA 1
ATOM 3009 C C . TYR A 1 377 ? 11.479 -28.651 14.179 1.00 30.45 377 TYR A C 1
ATOM 3011 O O . TYR A 1 377 ? 10.413 -28.310 13.616 1.00 30.45 377 TYR A O 1
#

Radius of gyration: 38.46 Å; Cα contacts (8 Å, |Δi|>4): 219; chains: 1; bounding box: 134×100×80 Å

Mean predicted aligned error: 20.12 Å

Secondary structure (DSSP, 8-state):
--------PPPPPPPPP----SSSSSS---PPP------------------------------------HHHHHHHHHHHHHHHHHHHHHHHHHHHTTSS---S-GGGSHHHHHHHHHTEETTTTEEPPHHHHHHHHHHHHHHHHHHHHHHHHHHHHTTSSSSHHHHHHHHIIIIISTT-SSHHHHHHHHHHHHHHHHHHS--TT-EEE-TTS-EEEETTEEEEHHHHHHHHHHHHHHHHHHHHHHTT--TTS-HHHHSPPP-TTT----TT---TT--GGG-GGGGGT-SS-SSSHHHHHHHHSHHHHHHHEEE-TTT--EEE-HHHHHHHHHHHHHHHHHHGGG----------PPPPP----------------

Solvent-accessible surface area (backbone atoms only — not comparable to full-atom values): 24257 Å² total; per-residue (Å²): 144,87,88,82,90,86,87,82,82,82,77,80,88,78,86,78,82,90,86,84,82,90,86,86,86,87,86,86,88,83,82,87,77,92,80,88,84,88,89,88,82,92,83,85,89,82,91,80,86,89,82,89,88,80,93,75,92,72,87,83,70,80,85,72,96,76,82,79,56,68,67,62,51,52,53,48,53,54,48,51,56,51,48,52,53,49,52,50,52,52,48,53,50,55,49,52,65,36,59,46,78,61,63,89,64,58,63,77,38,64,62,50,38,50,50,56,57,65,36,48,28,81,88,76,72,40,69,48,52,49,65,63,41,32,50,52,45,51,51,51,54,51,50,52,52,51,51,49,51,51,50,13,45,51,38,25,78,70,65,76,36,94,46,34,65,59,49,37,50,55,50,33,70,69,21,60,35,86,85,42,56,13,50,48,25,52,51,52,51,53,33,51,52,30,48,49,50,52,74,76,42,89,62,89,86,49,73,44,66,42,97,85,63,47,35,44,34,44,86,92,46,75,31,39,54,68,49,46,53,48,49,53,49,50,53,51,51,53,52,48,56,55,44,38,65,76,68,69,62,53,98,87,54,54,62,82,80,71,52,79,86,66,49,70,87,52,54,42,70,65,93,82,63,81,56,90,88,67,53,44,86,76,31,77,71,16,57,81,40,41,95,56,90,67,83,50,56,70,59,52,46,34,66,73,34,68,70,47,24,66,69,42,45,44,65,44,94,86,78,67,46,80,39,71,35,61,70,57,52,53,53,48,51,51,49,54,52,53,52,52,64,59,56,58,77,77,59,86,76,88,72,80,72,80,80,85,66,86,86,80,80,84,88,90,90,83,88,89,79,91,78,91,78,91,80,91,132

pLDDT: mean 71.63, std 26.42, range [21.86, 97.5]